Protein AF-A0A7W7WR72-F1 (afdb_monomer_lite)

Foldseek 3Di:
DDDPDPDDAAEFQAPVLVVVLQQPDADPVPRDGDWPWPDWDFDQDVNFTKIKTWGARPPPRHIDIHIHRHDPVRVVCHLARHDLAADPRAFLQRLLVLLVVLVVVVVVVLLDPDPDQLLVVLSSLVVSLRSLSNSLNQAPVPHQFHDPVSQPDPSSVVSCVVCVVCRGNVNSVVSSVVSNVSSVVSVVPSDPDDDDDDDDDDDDDDDDDDDDDDPDDDDDDDDDDDDDDDDDDDDDDDDDDPQAFEFLAPLLVVLLLQLDADPVRHSDWDWDWDWDDDPFWIKIKTWGAGPPPRHIDIHIYTYTPDRPDDPANARHDALAAGPRAFLLNLQVLLVVLQVVLVVCCVPPVVVLVSSLNSLRNSLNSLSNLVSQADVPHQFRDQVSQPRSNSNSSCVPDDRCCRGPVNSVVSSVVSNVVSVVSVVVVVPPDDDDDDDDDDDDDDDDDDDDDDDDDDDDDDDDDDDD

Radius of gyration: 32.94 Å; chains: 1; bounding box: 77×98×117 Å

Organism: NCBI:txid1282883

pLDDT: mean 78.24, std 24.11, range [26.05, 98.5]

Secondary structure (DSSP, 8-state):
-------PPEEESSHHHHHHHHHH---TTT----EEEEEEEEEEETTEEEEEEEEEETTT--EEEEEEEE-TTGGG-TTSS--SSPPSSS-HHHHHHHHHHHHHHHHHHTTS-----HHHHHHHHHHHHHHHHHHHTTS-TT-SS--GGG--SHHHHHHHHH-GGGG-HHHHHHHHHHHHHHHHHHHHTSS----PPPPPPPPP-PPPPPPPPS---PPP-----PPPPP--------------EE-SSHHHHHHHHHHS--TTS------EEEEEE-SSEEEEEEEEE-TTT--EEEEEEEEESS----SSS--S-TT---SSS-HHHHHHHHHHHHHHHHHHHHH-TT-HHHHHHHHHHHHHHHHHHHTTPPTT-SB--GGG--SHHHHHHHHHS-GGGGBHHHHHHHHHHHHHHHHHTTGGGGSS----PPPP----------------------------

Structure (mmCIF, N/CA/C/O backbone):
data_AF-A0A7W7WR72-F1
#
_entry.id   AF-A0A7W7WR72-F1
#
loop_
_atom_site.group_PDB
_atom_site.id
_atom_site.type_symbol
_atom_site.label_atom_id
_atom_site.label_alt_id
_atom_site.label_comp_id
_atom_site.label_asym_id
_atom_site.label_entity_id
_atom_site.label_seq_id
_atom_site.pdbx_PDB_ins_code
_atom_site.Cartn_x
_atom_site.Cartn_y
_atom_site.Cartn_z
_atom_site.occupancy
_atom_site.B_iso_or_equiv
_atom_site.auth_seq_id
_atom_site.auth_comp_id
_atom_site.auth_asym_id
_atom_site.auth_atom_id
_atom_site.pdbx_PDB_model_num
ATOM 1 N N . MET A 1 1 ? -35.082 25.354 10.568 1.00 39.09 1 MET A N 1
ATOM 2 C CA . MET A 1 1 ? -34.355 25.662 11.817 1.00 39.09 1 MET A CA 1
ATOM 3 C C . MET A 1 1 ? -35.009 24.862 12.930 1.00 39.09 1 MET A C 1
ATOM 5 O O . MET A 1 1 ? -35.952 25.343 13.542 1.00 39.09 1 MET A O 1
ATOM 9 N N . SER A 1 2 ? -34.595 23.610 13.111 1.00 35.84 2 SER A N 1
ATOM 10 C CA . SER A 1 2 ? -35.223 22.704 14.073 1.00 35.84 2 SER A CA 1
ATOM 11 C C . SER A 1 2 ? -34.135 22.014 14.885 1.00 35.84 2 SER A C 1
ATOM 13 O O . SER A 1 2 ? -33.385 21.221 14.336 1.00 35.84 2 SER A O 1
ATOM 15 N N . GLY A 1 3 ? -34.085 22.327 16.183 1.00 36.53 3 GLY A N 1
ATOM 16 C CA . GLY A 1 3 ? -33.630 21.391 17.210 1.00 36.53 3 GLY A CA 1
ATOM 17 C C . GLY A 1 3 ? -32.141 21.332 17.554 1.00 36.53 3 GLY A C 1
ATOM 18 O O . GLY A 1 3 ? -31.640 20.233 17.744 1.00 36.53 3 GLY A O 1
ATOM 19 N N . THR A 1 4 ? -31.434 22.452 17.725 1.00 45.44 4 THR A N 1
ATOM 20 C CA . THR A 1 4 ? -30.146 22.445 18.444 1.00 45.44 4 THR A CA 1
ATOM 21 C C . THR A 1 4 ? -30.392 22.427 19.954 1.00 45.44 4 THR A C 1
ATOM 23 O O . THR A 1 4 ? -30.336 23.448 20.639 1.00 45.44 4 THR A O 1
ATOM 26 N N . GLY A 1 5 ? -30.680 21.241 20.499 1.00 45.66 5 GLY A N 1
ATOM 27 C CA . GLY A 1 5 ? -30.310 20.983 21.893 1.00 45.66 5 GLY A CA 1
ATOM 28 C C . GLY A 1 5 ? -28.803 21.238 22.063 1.00 45.66 5 GLY A C 1
ATOM 29 O O . GLY A 1 5 ? -28.073 21.164 21.070 1.00 45.66 5 GLY A O 1
ATOM 30 N N . PRO A 1 6 ? -28.313 21.588 23.265 1.00 55.28 6 PRO A N 1
ATOM 31 C CA . PRO A 1 6 ? -26.885 21.801 23.465 1.00 55.28 6 PRO A CA 1
ATOM 32 C C . PRO A 1 6 ? -26.135 20.522 23.078 1.00 55.28 6 PRO A C 1
ATOM 34 O O . PRO A 1 6 ? -26.260 19.502 23.752 1.00 55.28 6 PRO A O 1
ATOM 37 N N . MET A 1 7 ? -25.394 20.565 21.967 1.00 78.69 7 MET A N 1
ATOM 38 C CA . MET A 1 7 ? -24.478 19.487 21.616 1.00 78.69 7 MET A CA 1
ATOM 39 C C . MET A 1 7 ? -23.324 19.534 22.605 1.00 78.69 7 MET A C 1
ATOM 41 O O . MET A 1 7 ? -22.558 20.500 22.629 1.00 78.69 7 MET A O 1
ATOM 45 N N . THR A 1 8 ? -23.255 18.510 23.451 1.00 90.31 8 THR A N 1
ATOM 46 C CA . THR A 1 8 ? -22.137 18.282 24.360 1.00 90.31 8 THR A CA 1
ATOM 47 C C . THR A 1 8 ? -20.853 18.185 23.536 1.00 90.31 8 THR A C 1
ATOM 49 O O . THR A 1 8 ? -20.803 17.350 22.631 1.00 90.31 8 THR A O 1
ATOM 52 N N . PRO A 1 9 ? -19.830 19.014 23.813 1.00 93.88 9 PRO A N 1
ATOM 53 C CA . PRO A 1 9 ? -18.553 18.907 23.125 1.00 93.88 9 PRO A CA 1
ATOM 54 C C . PRO A 1 9 ? -17.926 17.525 23.326 1.00 93.88 9 PRO A C 1
ATOM 56 O O . PRO A 1 9 ? -17.931 16.984 24.434 1.00 93.88 9 PRO A O 1
ATOM 59 N N . LEU A 1 10 ? -17.382 16.964 22.253 1.00 95.19 10 LEU A N 1
ATOM 60 C CA . LEU A 1 10 ? -16.653 15.705 22.281 1.00 95.19 10 LEU A CA 1
ATOM 61 C C . LEU A 1 10 ? -15.245 15.930 22.862 1.00 95.19 10 LEU A C 1
ATOM 63 O O . LEU A 1 10 ? -14.617 16.942 22.547 1.00 95.19 10 LEU A O 1
ATOM 67 N N . PRO A 1 11 ? -14.728 15.030 23.713 1.00 94.38 11 PRO A N 1
ATOM 68 C CA . PRO A 1 11 ? -13.390 15.181 24.270 1.00 94.38 11 PRO A CA 1
ATOM 69 C C . PRO A 1 11 ? -12.339 14.821 23.214 1.00 94.38 11 PRO A C 1
ATOM 71 O O . PRO A 1 11 ? -12.255 13.660 22.819 1.00 94.38 11 PRO A O 1
ATOM 74 N N . ALA A 1 12 ? -11.527 15.792 22.799 1.00 94.12 12 ALA A N 1
ATOM 75 C CA . ALA A 1 12 ? -10.378 15.568 21.924 1.00 94.12 12 ALA A CA 1
ATOM 76 C C . ALA A 1 12 ? -9.078 15.851 22.683 1.00 94.12 12 ALA A C 1
ATOM 78 O O . ALA A 1 12 ? -8.997 16.781 23.488 1.00 94.12 12 ALA A O 1
ATOM 79 N N . ARG A 1 13 ? -8.052 15.047 22.432 1.00 93.19 13 ARG A N 1
ATOM 80 C CA . ARG A 1 13 ? -6.720 15.182 23.028 1.00 93.19 13 ARG A CA 1
ATOM 81 C C . ARG A 1 13 ? -5.857 16.174 22.267 1.00 93.19 13 ARG A C 1
ATOM 83 O O . ARG A 1 13 ? -4.955 16.726 22.871 1.00 93.19 13 ARG A O 1
ATOM 90 N N . SER A 1 14 ? -6.126 16.416 20.986 1.00 91.88 14 SER A N 1
ATOM 91 C CA . SER A 1 14 ? -5.486 17.472 20.199 1.00 91.88 14 SER A CA 1
ATOM 92 C C . SER A 1 14 ? -6.411 17.978 19.091 1.00 91.88 14 SER A C 1
ATOM 94 O O . SER A 1 14 ? -7.465 17.392 18.815 1.00 91.88 14 SER A O 1
ATOM 96 N N . ARG A 1 15 ? -6.017 19.078 18.438 1.00 90.44 15 ARG A N 1
ATOM 97 C CA . ARG A 1 15 ? -6.732 19.586 17.261 1.00 90.44 15 ARG A CA 1
ATOM 98 C C . ARG A 1 15 ? -6.630 18.624 16.073 1.00 90.44 15 ARG A C 1
ATOM 100 O O . ARG A 1 15 ? -7.624 18.455 15.375 1.00 90.44 15 ARG A O 1
ATOM 107 N N . ASN A 1 16 ? -5.487 17.962 15.885 1.00 91.81 16 ASN A N 1
ATOM 108 C CA . ASN A 1 16 ? -5.292 17.016 14.783 1.00 91.81 16 ASN A CA 1
ATOM 109 C C . ASN A 1 16 ? -6.197 15.791 14.934 1.00 91.81 16 ASN A C 1
ATOM 111 O O . ASN A 1 16 ? -6.784 15.350 13.954 1.00 91.81 16 ASN A O 1
ATOM 115 N N . GLU A 1 17 ? -6.395 15.276 16.153 1.00 94.75 17 GLU A N 1
ATOM 116 C CA . GLU A 1 17 ? -7.372 14.202 16.382 1.00 94.75 17 GLU A CA 1
ATOM 117 C C . GLU A 1 17 ? -8.810 14.667 16.126 1.00 94.75 17 GLU A C 1
ATOM 119 O O . GLU A 1 17 ? -9.590 13.934 15.520 1.00 94.75 17 GLU A O 1
ATOM 124 N N . ALA A 1 18 ? -9.169 15.886 16.545 1.00 94.25 18 ALA A N 1
ATOM 125 C CA . ALA A 1 18 ? -10.486 16.443 16.247 1.00 94.25 18 ALA A CA 1
ATOM 126 C C . ALA A 1 18 ? -10.718 16.572 14.732 1.00 94.25 18 ALA A C 1
ATOM 128 O O . ALA A 1 18 ? -11.795 16.226 14.248 1.00 94.25 18 ALA A O 1
ATOM 129 N N . GLN A 1 19 ? -9.710 17.037 13.990 1.00 92.12 19 GLN A N 1
ATOM 130 C CA . GLN A 1 19 ? -9.758 17.169 12.536 1.00 92.12 19 GLN A CA 1
ATOM 131 C C . GLN A 1 19 ? -9.851 15.805 11.845 1.00 92.12 19 GLN A C 1
ATOM 133 O O . GLN A 1 19 ? -10.759 15.598 11.044 1.00 92.12 19 GLN A O 1
ATOM 138 N N . LEU A 1 20 ? -9.007 14.845 12.226 1.00 93.75 20 LEU A N 1
ATOM 139 C CA . LEU A 1 20 ? -9.066 13.486 11.693 1.00 93.75 20 LEU A CA 1
ATOM 140 C C . LEU A 1 20 ? -10.436 12.843 11.942 1.00 93.75 20 LEU A C 1
ATOM 142 O O . LEU A 1 20 ? -11.025 12.252 11.042 1.00 93.75 20 LEU A O 1
ATOM 146 N N . HIS A 1 21 ? -10.997 13.003 13.142 1.00 95.19 21 HIS A N 1
ATOM 147 C CA . HIS A 1 21 ? -12.334 12.496 13.435 1.00 95.19 21 HIS A CA 1
ATOM 148 C C . HIS A 1 21 ? -13.402 13.116 12.511 1.00 95.19 21 HIS A C 1
ATOM 150 O O . HIS A 1 21 ? -14.297 12.407 12.060 1.00 95.19 21 HIS A O 1
ATOM 156 N N . LEU A 1 22 ? -13.304 14.405 12.150 1.00 93.56 22 LEU A N 1
ATOM 157 C CA . LEU A 1 22 ? -14.210 15.011 11.158 1.00 93.56 22 LEU A CA 1
ATOM 158 C C . LEU A 1 22 ? -14.098 14.357 9.778 1.00 93.56 22 LEU A C 1
ATOM 160 O O . LEU A 1 22 ? -15.123 14.161 9.122 1.00 93.56 22 LEU A O 1
ATOM 164 N N . GLU A 1 23 ? -12.881 14.027 9.352 1.00 91.62 23 GLU A N 1
ATOM 165 C CA . GLU A 1 23 ? -12.612 13.380 8.064 1.00 91.62 23 GLU A CA 1
ATOM 166 C C . GLU A 1 23 ? -13.166 11.949 8.016 1.00 91.62 23 GLU A C 1
ATOM 168 O O . GLU A 1 23 ? -13.715 11.529 6.996 1.00 91.62 23 GLU A O 1
ATOM 173 N N . LEU A 1 24 ? -13.099 11.224 9.137 1.00 92.44 24 LEU A N 1
ATOM 174 C CA . LEU A 1 24 ? -13.558 9.836 9.246 1.00 92.44 24 LEU A CA 1
ATOM 175 C C . LEU A 1 24 ? -15.083 9.682 9.352 1.00 92.44 24 LEU A C 1
ATOM 177 O O . LEU A 1 24 ? -15.620 8.617 9.019 1.00 92.44 24 LEU A O 1
ATOM 181 N N . LEU A 1 25 ? -15.788 10.717 9.820 1.00 92.06 25 LEU A N 1
ATOM 182 C CA . LEU A 1 25 ? -17.217 10.655 10.115 1.00 92.06 25 LEU A CA 1
ATOM 183 C C . LEU A 1 25 ? -18.096 10.649 8.855 1.00 92.06 25 LEU A C 1
ATOM 185 O O . LEU A 1 25 ? -18.389 11.695 8.257 1.00 92.06 25 LEU A O 1
ATOM 189 N N . ALA A 1 26 ? -18.673 9.482 8.572 1.00 91.81 26 ALA A N 1
ATOM 190 C CA . ALA A 1 26 ? -19.743 9.306 7.598 1.00 91.81 26 ALA A CA 1
ATOM 191 C C . ALA A 1 26 ? -20.942 10.230 7.879 1.00 91.81 26 ALA A C 1
ATOM 193 O O . ALA A 1 26 ? -21.347 10.472 9.023 1.00 91.81 26 ALA A O 1
ATOM 194 N N . CYS A 1 27 ? -21.537 10.759 6.816 1.00 94.00 27 CYS A N 1
ATOM 195 C CA . CYS A 1 27 ? -22.755 11.539 6.907 1.00 94.00 27 CYS A CA 1
ATOM 196 C C . CYS A 1 27 ? -23.928 10.636 7.318 1.00 94.00 27 CYS A C 1
ATOM 198 O O . CYS A 1 27 ? -24.249 9.695 6.596 1.00 94.00 27 CYS A O 1
ATOM 200 N N . PRO A 1 28 ? -24.674 10.947 8.392 1.00 92.56 28 PRO A N 1
ATOM 201 C CA . PRO A 1 28 ? -25.798 10.111 8.825 1.00 92.56 28 PRO A CA 1
ATOM 202 C C . PRO A 1 28 ? -26.974 10.107 7.834 1.00 92.56 28 PRO A C 1
ATOM 204 O O . PRO A 1 28 ? -27.906 9.325 7.988 1.00 92.56 28 PRO A O 1
ATOM 207 N N . THR A 1 29 ? -26.970 11.012 6.849 1.00 94.75 29 THR A N 1
ATOM 208 C CA . THR A 1 29 ? -28.021 11.100 5.824 1.00 94.75 29 THR A CA 1
ATOM 209 C C . THR A 1 29 ? -27.689 10.286 4.576 1.00 94.75 29 THR A C 1
ATOM 211 O O . THR A 1 29 ? -28.578 9.631 4.043 1.00 94.75 29 THR A O 1
ATOM 214 N N . CYS A 1 30 ? -26.443 10.329 4.094 1.00 95.25 30 CYS A N 1
ATOM 215 C CA . CYS A 1 30 ? -26.063 9.699 2.823 1.00 95.25 30 CYS A CA 1
ATOM 216 C C . CYS A 1 30 ? -24.894 8.711 2.915 1.00 95.25 30 CYS A C 1
ATOM 218 O O . CYS A 1 30 ? -24.519 8.153 1.895 1.00 95.25 30 CYS A O 1
ATOM 220 N N . GLY A 1 31 ? -24.304 8.503 4.092 1.00 93.19 31 GLY A N 1
ATOM 221 C CA . GLY A 1 31 ? -23.158 7.612 4.298 1.00 93.19 31 GLY A CA 1
ATOM 222 C C . GLY A 1 31 ? -21.808 8.188 3.861 1.00 93.19 31 GLY A C 1
ATOM 223 O O . GLY A 1 31 ? -20.786 7.747 4.370 1.00 93.19 31 GLY A O 1
ATOM 224 N N . GLU A 1 32 ? -21.790 9.203 2.993 1.00 90.00 32 GLU A N 1
ATOM 225 C CA . GLU A 1 32 ? -20.535 9.772 2.483 1.00 90.00 32 GLU A CA 1
ATOM 226 C C . GLU A 1 32 ? -19.661 10.381 3.579 1.00 90.00 32 GLU A C 1
ATOM 228 O O . GLU A 1 32 ? -20.143 11.133 4.436 1.00 90.00 32 GLU A O 1
ATOM 233 N N . ALA A 1 33 ? -18.368 10.073 3.521 1.00 85.31 33 ALA A N 1
ATOM 234 C CA . ALA A 1 33 ? -17.354 10.719 4.339 1.00 85.31 33 ALA A CA 1
ATOM 235 C C . ALA A 1 33 ? -17.050 12.128 3.803 1.00 85.31 33 ALA A C 1
ATOM 237 O O . ALA A 1 33 ? -17.275 12.436 2.633 1.00 85.31 33 ALA A O 1
ATOM 238 N N . GLY A 1 34 ? -16.541 12.996 4.675 1.00 81.50 34 GLY A N 1
ATOM 239 C CA . GLY A 1 34 ? -16.142 14.350 4.305 1.00 81.50 34 GLY A CA 1
ATOM 240 C C . GLY A 1 34 ? -17.131 15.450 4.700 1.00 81.50 34 GLY A C 1
ATOM 241 O O . GLY A 1 34 ? -18.362 15.296 4.739 1.00 81.50 34 GLY A O 1
ATOM 242 N N . LEU A 1 35 ? -16.539 16.597 5.014 1.00 87.62 35 LEU A N 1
ATOM 243 C CA . LEU A 1 35 ? -17.198 17.833 5.401 1.00 87.62 35 LEU A CA 1
ATOM 244 C C . LEU A 1 35 ? -16.521 18.975 4.641 1.00 87.62 35 LEU A C 1
ATOM 246 O O . LEU A 1 35 ? -15.352 19.265 4.881 1.00 87.62 35 LEU A O 1
ATOM 250 N N . GLU A 1 36 ? -17.253 19.635 3.751 1.00 91.69 36 GLU A N 1
ATOM 251 C CA . GLU A 1 36 ? -16.823 20.917 3.197 1.00 91.69 36 GLU A CA 1
ATOM 252 C C . GLU A 1 36 ? -16.949 21.957 4.309 1.00 91.69 36 GLU A C 1
ATOM 254 O O . GLU A 1 36 ? -18.053 22.343 4.701 1.00 91.69 36 GLU A O 1
ATOM 259 N N . LEU A 1 37 ? -15.813 22.320 4.904 1.00 91.25 37 LEU A N 1
ATOM 260 C CA . LEU A 1 37 ? -15.773 23.185 6.073 1.00 91.25 37 LEU A CA 1
ATOM 261 C C . LEU A 1 37 ? -16.072 24.636 5.673 1.00 91.25 37 LEU A C 1
ATOM 263 O O . LEU A 1 37 ? -15.278 25.279 4.992 1.00 91.25 37 LEU A O 1
ATOM 267 N N . ASP A 1 38 ? -17.195 25.162 6.157 1.00 89.56 38 ASP A N 1
ATOM 268 C CA . ASP A 1 38 ? -17.604 26.550 5.927 1.00 89.56 38 ASP A CA 1
ATOM 269 C C . ASP A 1 38 ? -17.052 27.482 7.017 1.00 89.56 38 ASP A C 1
ATOM 271 O O . ASP A 1 38 ? -16.750 28.651 6.769 1.00 89.56 38 ASP A O 1
ATOM 275 N N . GLN A 1 39 ? -16.985 26.991 8.261 1.00 89.69 39 GLN A N 1
ATOM 276 C CA . GLN A 1 39 ? -16.646 27.784 9.441 1.00 89.69 39 GLN A CA 1
ATOM 277 C C . GLN A 1 39 ? -15.839 26.970 10.454 1.00 89.69 39 GLN A C 1
ATOM 279 O O . GLN A 1 39 ? -16.215 25.859 10.828 1.00 89.69 39 GLN A O 1
ATOM 284 N N . HIS A 1 40 ? -14.782 27.590 10.978 1.00 90.88 40 HIS A N 1
ATOM 285 C CA . HIS A 1 40 ? -14.062 27.153 12.172 1.00 90.88 40 HIS A CA 1
ATOM 286 C C . HIS A 1 40 ? -14.017 28.311 13.169 1.00 90.88 40 HIS A C 1
ATOM 288 O O . HIS A 1 40 ? -13.707 29.447 12.801 1.00 90.88 40 HIS A O 1
ATOM 294 N N . ALA A 1 41 ? -14.382 28.046 14.421 1.00 87.06 41 ALA A N 1
ATOM 295 C CA . ALA A 1 41 ? -14.392 29.047 15.479 1.00 87.06 41 ALA A CA 1
ATOM 296 C C . ALA A 1 41 ? -13.978 28.441 16.820 1.00 87.06 41 ALA A C 1
ATOM 298 O O . ALA A 1 41 ? -14.438 27.366 17.195 1.00 87.06 41 ALA A O 1
ATOM 299 N N . LEU A 1 42 ? -13.180 29.188 17.582 1.00 87.69 42 LEU A N 1
ATOM 300 C CA . LEU A 1 42 ? -12.882 28.881 18.976 1.00 87.69 42 LEU A CA 1
ATOM 301 C C . LEU A 1 42 ? -13.877 29.620 19.877 1.00 87.69 42 LEU A C 1
ATOM 303 O O . LEU A 1 42 ? -13.913 30.853 19.893 1.00 87.69 42 LEU A O 1
ATOM 307 N N . LEU A 1 43 ? -14.692 28.876 20.622 1.00 86.94 43 LEU A N 1
ATOM 308 C CA . LEU A 1 43 ? -15.685 29.427 21.545 1.00 86.94 43 LEU A CA 1
ATOM 309 C C . LEU A 1 43 ? -15.259 29.217 22.996 1.00 86.94 43 LEU A C 1
ATOM 311 O O . LEU A 1 43 ? -14.631 28.223 23.327 1.00 86.94 43 LEU A O 1
ATOM 315 N N . LEU A 1 44 ? -15.658 30.128 23.883 1.00 83.88 44 LEU A N 1
ATOM 316 C CA . LEU A 1 44 ? -15.571 29.922 25.329 1.00 83.88 44 LEU A CA 1
ATOM 317 C C . LEU A 1 44 ? -16.958 29.551 25.853 1.00 83.88 44 LEU A C 1
ATOM 319 O O . LEU A 1 44 ? -17.845 30.404 25.908 1.00 83.88 44 LEU A O 1
ATOM 323 N N . ILE A 1 45 ? -17.146 28.290 26.239 1.00 85.31 45 ILE A N 1
ATOM 324 C CA . ILE A 1 45 ? -18.381 27.797 26.863 1.00 85.31 45 ILE A CA 1
ATOM 325 C C . ILE A 1 45 ? -18.053 27.471 28.316 1.00 85.31 45 ILE A C 1
ATOM 327 O O . ILE A 1 45 ? -17.173 26.661 28.583 1.00 85.31 45 ILE A O 1
ATOM 331 N N . ASP A 1 46 ? -18.698 28.167 29.255 1.00 86.38 46 ASP A N 1
ATOM 332 C CA . ASP A 1 46 ? -18.431 28.046 30.698 1.00 86.38 46 ASP A CA 1
ATOM 333 C C . ASP A 1 46 ? -16.941 28.205 31.072 1.00 86.38 46 ASP A C 1
ATOM 335 O O . ASP A 1 46 ? -16.435 27.606 32.019 1.00 86.38 46 ASP A O 1
ATOM 339 N N . GLY A 1 47 ? -16.224 29.044 30.314 1.00 84.19 47 GLY A N 1
ATOM 340 C CA . GLY A 1 47 ? -14.795 29.304 30.503 1.00 84.19 47 GLY A CA 1
ATOM 341 C C . GLY A 1 47 ? -13.862 28.238 29.920 1.00 84.19 47 GLY A C 1
ATOM 342 O O . GLY A 1 47 ? -12.651 28.374 30.074 1.00 84.19 47 GLY A O 1
ATOM 343 N N . GLN A 1 48 ? -14.390 27.216 29.240 1.00 84.62 48 GLN A N 1
ATOM 344 C CA . GLN A 1 48 ? -13.596 26.212 28.533 1.00 84.62 48 GLN A CA 1
ATOM 345 C C . GLN A 1 48 ? -13.507 26.540 27.033 1.00 84.62 48 GLN A C 1
ATOM 347 O O . GLN A 1 48 ? -14.537 26.870 26.434 1.00 84.62 48 GLN A O 1
ATOM 352 N N . PRO A 1 49 ? -12.310 26.465 26.420 1.00 83.69 49 PRO A N 1
ATOM 353 C CA . PRO A 1 49 ? -12.153 26.611 24.979 1.00 83.69 49 PRO A CA 1
ATOM 354 C C . PRO A 1 49 ? -12.746 25.395 24.256 1.00 83.69 49 PRO A C 1
ATOM 356 O O . PRO A 1 49 ? -12.413 24.253 24.564 1.00 83.69 49 PRO A O 1
ATOM 359 N N . ILE A 1 50 ? -13.635 25.653 23.300 1.00 92.50 50 ILE A N 1
ATOM 360 C CA . ILE A 1 50 ? -14.312 24.657 22.474 1.00 92.50 50 ILE A CA 1
ATOM 361 C C . ILE A 1 50 ? -14.041 24.976 21.006 1.00 92.50 50 ILE A C 1
ATOM 363 O O . ILE A 1 50 ? -14.470 26.020 20.507 1.00 92.50 50 ILE A O 1
ATOM 367 N N . ASP A 1 51 ? -13.368 24.065 20.309 1.00 92.69 51 ASP A N 1
ATOM 368 C CA . ASP A 1 51 ? -13.173 24.141 18.862 1.00 92.69 51 ASP A CA 1
ATOM 369 C C . ASP A 1 51 ? -14.472 23.717 18.162 1.00 92.69 51 ASP A C 1
ATOM 371 O O . ASP A 1 51 ? -14.968 22.602 18.346 1.00 92.69 51 ASP A O 1
ATOM 375 N N . CYS A 1 52 ? -15.057 24.631 17.391 1.00 93.88 52 CYS A N 1
ATOM 376 C CA . CYS A 1 52 ? -16.315 24.435 16.681 1.00 93.88 52 CYS A CA 1
ATOM 377 C C . CYS A 1 52 ? -16.070 24.410 15.176 1.00 93.88 52 CYS A C 1
ATOM 379 O O . CYS A 1 52 ? -15.513 25.355 14.619 1.00 93.88 52 CYS A O 1
ATOM 381 N N . TYR A 1 53 ? -16.548 23.356 14.528 1.00 94.38 53 TYR A N 1
ATOM 382 C CA . TYR A 1 53 ? -16.467 23.159 13.087 1.00 94.38 53 TYR A CA 1
ATOM 383 C C . TYR A 1 53 ? -17.879 23.076 12.533 1.00 94.38 53 TYR A C 1
ATOM 385 O O . TYR A 1 53 ? -18.696 22.307 13.040 1.00 94.38 53 TYR A O 1
ATOM 393 N N . ALA A 1 54 ? -18.178 23.854 11.503 1.00 94.12 54 ALA A N 1
ATOM 394 C CA . ALA A 1 54 ? -19.446 23.783 10.799 1.00 94.12 54 ALA A CA 1
ATOM 395 C C . ALA A 1 54 ? -19.206 23.778 9.294 1.00 94.12 54 ALA A C 1
ATOM 397 O O . ALA A 1 54 ? -18.341 24.486 8.782 1.00 94.12 54 ALA A O 1
ATOM 398 N N . GLY A 1 55 ? -19.981 22.970 8.589 1.00 94.31 55 GLY A N 1
ATOM 399 C CA . GLY A 1 55 ? -19.836 22.799 7.154 1.00 94.31 55 GLY A CA 1
ATOM 400 C C . GLY A 1 55 ? -20.979 21.998 6.564 1.00 94.31 55 GLY A C 1
ATOM 401 O O . GLY A 1 55 ? -21.977 21.723 7.238 1.00 94.31 55 GLY A O 1
ATOM 402 N N . GLN A 1 56 ? -20.821 21.593 5.314 1.00 96.44 56 GLN A N 1
ATOM 403 C CA . GLN A 1 56 ? -21.808 20.813 4.577 1.00 96.44 56 GLN A CA 1
ATOM 404 C C . GLN A 1 56 ? -21.231 19.450 4.205 1.00 96.44 56 GLN A C 1
ATOM 406 O O . GLN A 1 56 ? -20.045 19.307 3.927 1.00 96.44 56 GLN A O 1
ATOM 411 N N . CYS A 1 57 ? -22.059 18.408 4.226 1.00 95.31 57 CYS A N 1
ATOM 412 C CA . CYS A 1 57 ? -21.650 17.119 3.676 1.00 95.31 57 CYS A CA 1
ATOM 413 C C . CYS A 1 57 ? -21.357 17.267 2.175 1.00 95.31 57 CYS A C 1
ATOM 415 O O . CYS A 1 57 ? -22.249 17.685 1.439 1.00 95.31 57 CYS A O 1
ATOM 417 N N . ALA A 1 58 ? -20.171 16.847 1.726 1.00 90.31 58 ALA A N 1
ATOM 418 C CA . ALA A 1 58 ? -19.767 16.929 0.317 1.00 90.31 58 ALA A CA 1
ATOM 419 C C . ALA A 1 58 ? -20.712 16.161 -0.635 1.00 90.31 58 ALA A C 1
ATOM 421 O O . ALA A 1 58 ? -20.889 16.540 -1.788 1.00 90.31 58 ALA A O 1
ATOM 422 N N . GLY A 1 59 ? -21.366 15.097 -0.149 1.00 93.75 59 GLY A N 1
ATOM 423 C CA . GLY A 1 59 ? -22.302 14.301 -0.948 1.00 93.75 59 GLY A CA 1
ATOM 424 C C . GLY A 1 59 ? -23.703 14.911 -1.078 1.00 93.75 59 GLY A C 1
ATOM 425 O O . GLY A 1 59 ? -24.238 15.026 -2.177 1.00 93.75 59 GLY A O 1
ATOM 426 N N . CYS A 1 60 ? -24.338 15.279 0.042 1.00 96.69 60 CYS A N 1
ATOM 427 C CA . CYS A 1 60 ? -25.755 15.686 0.058 1.00 96.69 60 CYS A CA 1
ATOM 428 C C . CYS A 1 60 ? -26.015 17.144 0.469 1.00 96.69 60 CYS A C 1
ATOM 430 O O . CYS A 1 60 ? -27.172 17.563 0.516 1.00 96.69 60 CYS A O 1
ATOM 432 N N . GLY A 1 61 ? -24.975 17.911 0.804 1.00 96.19 61 GLY A N 1
ATOM 433 C CA . GLY A 1 61 ? -25.073 19.319 1.201 1.00 96.19 61 GLY A CA 1
ATOM 434 C C . GLY A 1 61 ? -25.716 19.564 2.570 1.00 96.19 61 GLY A C 1
ATOM 435 O O . GLY A 1 61 ? -25.954 20.712 2.944 1.00 96.19 61 GLY A O 1
ATOM 436 N N . VAL A 1 62 ? -26.040 18.516 3.341 1.00 96.31 62 VAL A N 1
ATOM 437 C CA . VAL A 1 62 ? -26.640 18.705 4.669 1.00 96.31 62 VAL A CA 1
ATOM 438 C C . VAL A 1 62 ? -25.637 19.379 5.604 1.00 96.31 62 VAL A C 1
ATOM 440 O O . VAL A 1 62 ? -24.495 18.936 5.724 1.00 96.31 62 VAL A O 1
ATOM 443 N N . GLY A 1 63 ? -26.074 20.449 6.271 1.00 94.88 63 GLY A N 1
ATOM 444 C CA . GLY A 1 63 ? -25.261 21.151 7.258 1.00 94.88 63 GLY A CA 1
ATOM 445 C C . GLY A 1 63 ? -24.967 20.268 8.471 1.00 94.88 63 GLY A C 1
ATOM 446 O O . GLY A 1 63 ? -25.877 19.643 9.022 1.00 94.88 63 GLY A O 1
ATOM 447 N N . ARG A 1 64 ? -23.703 20.228 8.893 1.00 93.94 64 ARG A N 1
ATOM 448 C CA . ARG A 1 64 ? -23.211 19.496 10.066 1.00 93.94 64 ARG A CA 1
ATOM 449 C C . ARG A 1 64 ? -22.405 20.456 10.936 1.00 93.94 64 ARG A C 1
ATOM 451 O O . ARG A 1 64 ? -21.687 21.310 10.423 1.00 93.94 64 ARG A O 1
ATOM 458 N N . GLU A 1 65 ? -22.529 20.307 12.248 1.00 94.81 65 GLU A N 1
ATOM 459 C CA . GLU A 1 65 ? -21.767 21.073 13.233 1.00 94.81 65 GLU A CA 1
ATOM 460 C C . GLU A 1 65 ? -21.152 20.099 14.240 1.00 94.81 65 GLU A C 1
ATOM 462 O O . GLU A 1 65 ? -21.799 19.139 14.662 1.00 94.81 65 GLU A O 1
ATOM 467 N N . PHE A 1 66 ? -19.910 20.357 14.629 1.00 94.88 66 PHE A N 1
ATOM 468 C CA . PHE A 1 66 ? -19.143 19.565 15.577 1.00 94.88 66 PHE A CA 1
ATOM 469 C C . PHE A 1 66 ? -18.462 20.481 16.577 1.00 94.88 66 PHE A C 1
ATOM 471 O O . PHE A 1 66 ? -18.039 21.587 16.242 1.00 94.88 66 PHE A O 1
ATOM 478 N N . ARG A 1 67 ? -18.359 20.014 17.819 1.00 96.12 67 ARG A N 1
ATOM 479 C CA . ARG A 1 67 ? -17.760 20.763 18.921 1.00 96.12 67 ARG A CA 1
ATOM 480 C C . ARG A 1 67 ? -16.815 19.852 19.671 1.00 96.12 67 ARG A C 1
ATOM 482 O O . ARG A 1 67 ? -17.232 18.772 20.085 1.00 96.12 67 ARG A O 1
ATOM 489 N N . TYR A 1 68 ? -15.591 20.309 19.884 1.00 95.38 68 TYR A N 1
ATOM 490 C CA . TYR A 1 68 ? -14.561 19.556 20.582 1.00 95.38 68 TYR A CA 1
ATOM 491 C C . TYR A 1 68 ? -14.036 20.346 21.771 1.00 95.38 68 TYR A C 1
ATOM 493 O O . TYR A 1 68 ? -13.672 21.513 21.642 1.00 95.38 68 TYR A O 1
ATOM 501 N N . ALA A 1 69 ? -13.992 19.703 22.932 1.00 94.06 69 ALA A N 1
ATOM 502 C CA . ALA A 1 69 ? -13.237 20.192 24.073 1.00 94.06 69 ALA A CA 1
ATOM 503 C C . ALA A 1 69 ? -11.808 19.655 23.944 1.00 94.06 69 ALA A C 1
ATOM 505 O O . ALA A 1 69 ? -11.586 18.464 24.179 1.00 94.06 69 ALA A O 1
ATOM 506 N N . ILE A 1 70 ? -10.873 20.517 23.532 1.00 88.44 70 ILE A N 1
ATOM 507 C CA . ILE A 1 70 ? -9.459 20.153 23.390 1.00 88.44 70 ILE A CA 1
ATOM 508 C C . ILE A 1 70 ? -8.817 20.110 24.779 1.00 88.44 70 ILE A C 1
ATOM 510 O O . ILE A 1 70 ? -8.982 21.032 25.583 1.00 88.44 70 ILE A O 1
ATOM 514 N N . ALA A 1 71 ? -8.108 19.026 25.083 1.00 82.19 71 ALA A N 1
ATOM 515 C CA . ALA A 1 71 ? -7.373 18.902 26.332 1.00 82.19 71 ALA A CA 1
ATOM 516 C C . ALA A 1 71 ? -6.226 19.944 26.402 1.00 82.19 71 ALA A C 1
ATOM 518 O O . ALA A 1 71 ? -5.603 20.226 25.379 1.00 82.19 71 ALA A O 1
ATOM 519 N N . PRO A 1 72 ? -5.918 20.531 27.579 1.00 76.62 72 PRO A N 1
ATOM 520 C CA . PRO A 1 72 ? -4.914 21.600 27.690 1.00 76.62 72 PRO A CA 1
ATOM 521 C C . PRO A 1 72 ? -3.499 21.206 27.236 1.00 76.62 72 PRO A C 1
ATOM 523 O O . PRO A 1 72 ? -2.733 22.045 26.777 1.00 76.62 72 PRO A O 1
ATOM 526 N N . ASP A 1 73 ? -3.138 19.934 27.387 1.00 70.12 73 ASP A N 1
ATOM 527 C CA . ASP A 1 73 ? -1.888 19.341 26.906 1.00 70.12 73 ASP A CA 1
ATOM 528 C C . ASP A 1 73 ? -1.856 19.187 25.378 1.00 70.12 73 ASP A C 1
ATOM 530 O O . ASP A 1 73 ? -0.789 19.297 24.774 1.00 70.12 73 ASP A O 1
ATOM 534 N N . GLY A 1 74 ? -3.020 19.037 24.747 1.00 62.88 74 GLY A N 1
ATOM 535 C CA . GLY A 1 74 ? -3.188 19.026 23.296 1.00 62.88 74 GLY A CA 1
ATOM 536 C C . GLY A 1 74 ? -2.774 20.313 22.595 1.00 62.88 74 GLY A C 1
ATOM 537 O O . GLY A 1 74 ? -2.333 20.273 21.450 1.00 62.88 74 GLY A O 1
ATOM 538 N N . GLU A 1 75 ? -2.870 21.458 23.274 1.00 64.19 75 GLU A N 1
ATOM 539 C CA . GLU A 1 75 ? -2.395 22.739 22.732 1.00 64.19 75 GLU A CA 1
ATOM 540 C C . GLU A 1 75 ? -0.859 22.813 22.669 1.00 64.19 75 GLU A C 1
ATOM 542 O O . GLU A 1 75 ? -0.311 23.595 21.893 1.00 64.19 75 GLU A O 1
ATOM 547 N N . ALA A 1 76 ? -0.153 22.005 23.467 1.00 60.69 76 ALA A N 1
ATOM 548 C CA . ALA A 1 76 ? 1.304 22.039 23.570 1.00 60.69 76 ALA A CA 1
ATOM 549 C C . ALA A 1 76 ? 2.025 21.158 22.532 1.00 60.69 76 ALA A C 1
ATOM 551 O O . ALA A 1 76 ? 3.238 21.292 22.377 1.00 60.69 76 ALA A O 1
ATOM 552 N N . GLN A 1 77 ? 1.308 20.271 21.832 1.00 66.31 77 GLN A N 1
ATOM 553 C CA . GLN A 1 77 ? 1.868 19.349 20.835 1.00 66.31 77 GLN A CA 1
ATOM 554 C C . GLN A 1 77 ? 1.089 19.441 19.512 1.00 66.31 77 GLN A C 1
ATOM 556 O O . GLN A 1 77 ? 0.304 18.547 19.198 1.00 66.31 77 GLN A O 1
ATOM 561 N N . PRO A 1 78 ? 1.277 20.522 18.732 1.00 65.69 78 PRO A N 1
ATOM 562 C CA . PRO A 1 78 ? 0.462 20.798 17.548 1.00 65.69 78 PRO A CA 1
ATOM 563 C C . PRO A 1 78 ? 0.610 19.760 16.429 1.00 65.69 78 PRO A C 1
ATOM 565 O O . PRO A 1 78 ? -0.257 19.684 15.569 1.00 65.69 78 PRO A O 1
ATOM 568 N N . GLU A 1 79 ? 1.679 18.965 16.436 1.00 74.25 79 GLU A N 1
ATOM 569 C CA . GLU A 1 79 ? 1.946 17.939 15.420 1.00 74.25 79 GLU A CA 1
ATOM 570 C C . GLU A 1 79 ? 1.422 16.551 15.829 1.00 74.25 79 GLU A C 1
ATOM 572 O O . GLU A 1 79 ? 1.240 15.684 14.981 1.00 74.25 79 GLU A O 1
ATOM 577 N N . ALA A 1 80 ? 1.097 16.332 17.109 1.00 82.38 80 ALA A N 1
ATOM 578 C CA . ALA A 1 80 ? 0.641 15.035 17.603 1.00 82.38 80 ALA A CA 1
ATOM 579 C C . ALA A 1 80 ? -0.891 14.894 17.562 1.00 82.38 80 ALA A C 1
ATOM 581 O O . ALA A 1 80 ? -1.648 15.833 17.828 1.00 82.38 80 ALA A O 1
ATOM 582 N N . PHE A 1 81 ? -1.378 13.676 17.315 1.00 89.25 81 PHE A N 1
ATOM 583 C CA . PHE A 1 81 ? -2.800 13.347 17.455 1.00 89.25 81 PHE A CA 1
ATOM 584 C C . PHE A 1 81 ? -3.269 13.335 18.924 1.00 89.25 81 PHE A C 1
ATOM 586 O O . PHE A 1 81 ? -4.439 13.571 19.210 1.00 89.25 81 PHE A O 1
ATOM 593 N N . GLY A 1 82 ? -2.378 13.127 19.893 1.00 86.50 82 GLY A N 1
ATOM 594 C CA . GLY A 1 82 ? -2.732 13.221 21.307 1.00 86.50 82 GLY A CA 1
ATOM 595 C C . GLY A 1 82 ? -1.611 12.796 22.248 1.00 86.50 82 GLY A C 1
ATOM 596 O O . GLY A 1 82 ? -0.527 12.407 21.819 1.00 86.50 82 GLY A O 1
ATOM 597 N N . GLY A 1 83 ? -1.891 12.857 23.553 1.00 86.44 83 GLY A N 1
ATOM 598 C CA . GLY A 1 83 ? -0.965 12.438 24.611 1.00 86.44 83 GLY A CA 1
ATOM 599 C C . GLY A 1 83 ? -0.889 10.917 24.817 1.00 86.44 83 GLY A C 1
ATOM 600 O O . GLY A 1 83 ? -1.274 10.128 23.955 1.00 86.44 83 GLY A O 1
ATOM 601 N N . ASP A 1 84 ? -0.425 10.494 25.995 1.00 89.94 84 ASP A N 1
ATOM 602 C CA . ASP A 1 84 ? -0.113 9.084 26.305 1.00 89.94 84 ASP A CA 1
ATOM 603 C C . ASP A 1 84 ? -1.338 8.167 26.461 1.00 89.94 84 ASP A C 1
ATOM 605 O O . ASP A 1 84 ? -1.224 6.943 26.426 1.00 89.94 84 ASP A O 1
ATOM 609 N N . THR A 1 85 ? -2.526 8.732 26.675 1.00 93.12 85 THR A N 1
ATOM 610 C CA . THR A 1 85 ? -3.763 7.954 26.845 1.00 93.12 85 THR A CA 1
ATOM 611 C C . THR A 1 85 ? -4.405 7.655 25.496 1.00 93.12 85 THR A C 1
ATOM 613 O O . THR A 1 85 ? -4.397 8.568 24.679 1.00 93.12 85 THR A O 1
ATOM 616 N N . PRO A 1 86 ? -5.051 6.496 25.275 1.00 96.56 86 PRO A N 1
ATOM 617 C CA . PRO A 1 86 ? -5.711 6.172 24.006 1.00 96.56 86 PRO A CA 1
ATOM 618 C C . PRO A 1 86 ? -6.829 7.156 23.630 1.00 96.56 86 PRO A C 1
ATOM 620 O O . PRO A 1 86 ? -7.419 7.820 24.492 1.00 96.56 86 PRO A O 1
ATOM 623 N N . SER A 1 87 ? -7.132 7.215 22.332 1.00 96.56 87 SER A N 1
ATOM 624 C CA . SER A 1 87 ? -8.207 8.045 21.781 1.00 96.56 87 SER A CA 1
ATOM 625 C C . SER A 1 87 ? -9.585 7.662 22.327 1.00 96.56 87 SER A C 1
ATOM 627 O O . SER A 1 87 ? -9.857 6.511 22.666 1.00 96.56 87 SER A O 1
ATOM 629 N N . ARG A 1 88 ? -10.475 8.658 22.397 1.00 96.62 88 ARG A N 1
ATOM 630 C CA . ARG A 1 88 ? -11.913 8.478 22.668 1.00 96.62 88 ARG A CA 1
ATOM 631 C C . ARG A 1 88 ? -12.794 8.805 21.463 1.00 96.62 88 ARG A C 1
ATOM 633 O O . ARG A 1 88 ? -14.012 8.691 21.574 1.00 96.62 88 ARG A O 1
ATOM 640 N N . LEU A 1 89 ? -12.192 9.264 20.368 1.00 96.56 89 LEU A N 1
ATOM 641 C CA . LEU A 1 89 ? -12.889 9.680 19.151 1.00 96.56 89 LEU A CA 1
ATOM 642 C C . LEU A 1 89 ? -12.689 8.667 18.031 1.00 96.56 89 LEU A C 1
ATOM 644 O O . LEU A 1 89 ? -13.651 8.318 17.360 1.00 96.56 89 LEU A O 1
ATOM 648 N N . VAL A 1 90 ? -11.462 8.173 17.889 1.00 97.62 90 VAL A N 1
ATOM 649 C CA . VAL A 1 90 ? -11.039 7.242 16.844 1.00 97.62 90 VAL A CA 1
ATOM 650 C C . VAL A 1 90 ? -10.623 5.940 17.518 1.00 97.62 90 VAL A C 1
ATOM 652 O O . VAL A 1 90 ? -9.863 5.960 18.487 1.00 97.62 90 VAL A O 1
ATOM 655 N N . ASP A 1 91 ? -11.159 4.816 17.064 1.00 98.50 91 ASP A N 1
ATOM 656 C CA . ASP A 1 91 ? -10.891 3.519 17.688 1.00 98.50 91 ASP A CA 1
ATOM 657 C C . ASP A 1 91 ? -9.614 2.850 17.149 1.00 98.50 91 ASP A C 1
ATOM 659 O O . ASP A 1 91 ? -8.981 3.356 16.222 1.00 98.50 91 ASP A O 1
ATOM 663 N N . ALA A 1 92 ? -9.192 1.732 17.748 1.00 98.50 92 ALA A N 1
ATOM 664 C CA . ALA A 1 92 ? -7.935 1.081 17.368 1.00 98.50 92 ALA A CA 1
ATOM 665 C C . ALA A 1 92 ? -7.915 0.629 15.896 1.00 98.50 92 ALA A C 1
ATOM 667 O O . ALA A 1 92 ? -6.869 0.692 15.251 1.00 98.50 92 ALA A O 1
ATOM 668 N N . GLY A 1 93 ? -9.055 0.183 15.364 1.00 98.38 93 GLY A N 1
ATOM 669 C CA . GLY A 1 93 ? -9.152 -0.273 13.981 1.00 98.38 93 GLY A CA 1
ATOM 670 C C . GLY A 1 93 ? -9.183 0.886 12.990 1.00 98.38 93 GLY A C 1
ATOM 671 O O . GLY A 1 93 ? -8.541 0.806 11.946 1.00 98.38 93 GLY A O 1
ATOM 672 N N . GLU A 1 94 ? -9.838 1.998 13.330 1.00 98.06 94 GLU A N 1
ATOM 673 C CA . GLU A 1 94 ? -9.791 3.209 12.506 1.00 98.06 94 GLU A CA 1
ATOM 674 C C . GLU A 1 94 ? -8.386 3.817 12.436 1.00 98.06 94 GLU A C 1
ATOM 676 O O . GLU A 1 94 ? -7.981 4.259 11.365 1.00 98.06 94 GLU A O 1
ATOM 681 N N . TRP A 1 95 ? -7.608 3.794 13.523 1.00 98.31 95 TRP A N 1
ATOM 682 C CA . TRP A 1 95 ? -6.208 4.239 13.483 1.00 98.31 95 TRP A CA 1
ATOM 683 C C . TRP A 1 95 ? -5.342 3.388 12.552 1.00 98.31 95 TRP A C 1
ATOM 685 O O . TRP A 1 95 ? -4.547 3.942 11.791 1.00 98.31 95 TRP A O 1
ATOM 695 N N . LEU A 1 96 ? -5.517 2.061 12.568 1.00 98.06 96 LEU A N 1
ATOM 696 C CA . LEU A 1 96 ? -4.815 1.181 11.632 1.00 98.06 96 LEU A CA 1
ATOM 697 C C . LEU A 1 96 ? -5.235 1.474 10.185 1.00 98.06 96 LEU A C 1
ATOM 699 O O . LEU A 1 96 ? -4.383 1.577 9.308 1.00 98.06 96 LEU A O 1
ATOM 703 N N . TRP A 1 97 ? -6.532 1.691 9.948 1.00 96.94 97 TRP A N 1
ATOM 704 C CA . TRP A 1 97 ? -7.045 2.082 8.634 1.00 96.94 97 TRP A CA 1
ATOM 705 C C . TRP A 1 97 ? -6.460 3.417 8.149 1.00 96.94 97 TRP A C 1
ATOM 707 O O . TRP A 1 97 ? -6.135 3.556 6.972 1.00 96.94 97 TRP A O 1
ATOM 717 N N . VAL A 1 98 ? -6.284 4.399 9.041 1.00 96.75 98 VAL A N 1
ATOM 718 C CA . VAL A 1 98 ? -5.638 5.682 8.714 1.00 96.75 98 VAL A CA 1
ATOM 719 C C . VAL A 1 98 ? -4.185 5.468 8.291 1.00 96.75 98 VAL A C 1
ATOM 721 O O . VAL A 1 98 ? -3.781 6.009 7.263 1.00 96.75 98 VAL A O 1
ATOM 724 N N . ALA A 1 99 ? -3.422 4.659 9.033 1.00 96.06 99 ALA A N 1
ATOM 725 C CA . ALA A 1 99 ? -2.042 4.333 8.673 1.00 96.06 99 ALA A CA 1
ATOM 726 C C . ALA A 1 99 ? -1.961 3.644 7.298 1.00 96.06 99 ALA A C 1
ATOM 728 O O .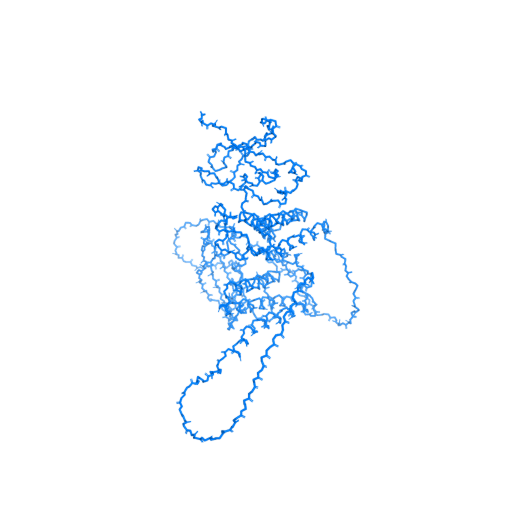 ALA A 1 99 ? -1.160 4.049 6.455 1.00 96.06 99 ALA A O 1
ATOM 729 N N . ASP A 1 100 ? -2.837 2.666 7.045 1.00 93.25 100 ASP A N 1
ATOM 730 C CA . ASP A 1 100 ? -2.924 1.969 5.757 1.00 93.25 100 ASP A CA 1
ATOM 731 C C . ASP A 1 100 ? -3.268 2.926 4.615 1.00 93.25 100 ASP A C 1
ATOM 733 O O . ASP A 1 100 ? -2.656 2.865 3.553 1.00 93.25 100 ASP A O 1
ATOM 737 N N . ARG A 1 101 ? -4.227 3.838 4.823 1.00 92.00 101 ARG A N 1
ATOM 738 C CA . ARG A 1 101 ? -4.658 4.800 3.801 1.00 92.00 101 ARG A CA 1
ATOM 739 C C . ARG A 1 101 ? -3.541 5.758 3.403 1.00 92.00 101 ARG A C 1
ATOM 741 O O . ARG A 1 101 ? -3.414 6.050 2.217 1.00 92.00 101 ARG A O 1
ATOM 748 N N . ILE A 1 102 ? -2.764 6.245 4.371 1.00 92.06 102 ILE A N 1
ATOM 749 C CA . ILE A 1 102 ? -1.625 7.138 4.110 1.00 92.06 102 ILE A CA 1
ATOM 750 C C . ILE A 1 102 ? -0.598 6.408 3.232 1.00 92.06 102 ILE A C 1
ATOM 752 O O . ILE A 1 102 ? -0.264 6.874 2.148 1.00 92.06 102 ILE A O 1
ATOM 756 N N . VAL A 1 103 ? -0.184 5.201 3.627 1.00 88.12 103 VAL A N 1
ATOM 757 C CA . VAL A 1 103 ? 0.831 4.428 2.885 1.00 88.12 103 VAL A CA 1
ATOM 758 C C . VAL A 1 103 ? 0.313 3.903 1.540 1.00 88.12 103 VAL A C 1
ATOM 760 O O . VAL A 1 103 ? 1.060 3.822 0.562 1.00 88.12 103 VAL A O 1
ATOM 763 N N . ALA A 1 104 ? -0.973 3.570 1.440 1.00 80.69 104 ALA A N 1
ATOM 764 C CA . ALA A 1 104 ? -1.598 3.222 0.168 1.00 80.69 104 ALA A CA 1
ATOM 765 C C . ALA A 1 104 ? -1.614 4.419 -0.793 1.00 80.69 104 ALA A C 1
ATOM 767 O O . ALA A 1 104 ? -1.378 4.228 -1.985 1.00 80.69 104 ALA A O 1
ATOM 768 N N . GLY A 1 105 ? -1.833 5.634 -0.273 1.00 76.44 105 GLY A N 1
ATOM 769 C CA . GLY A 1 105 ? -1.663 6.884 -1.013 1.00 76.44 105 GLY A CA 1
ATOM 770 C C . GLY A 1 105 ? -0.276 6.946 -1.639 1.00 76.44 105 GLY A C 1
ATOM 771 O O . GLY A 1 105 ? -0.173 6.940 -2.862 1.00 76.44 105 GLY A O 1
ATOM 772 N N . LEU A 1 106 ? 0.771 6.840 -0.818 1.00 76.94 106 LEU A N 1
ATOM 773 C CA . LEU A 1 106 ? 2.163 6.789 -1.280 1.00 76.94 106 LEU A CA 1
ATOM 774 C C . LEU A 1 106 ? 2.400 5.736 -2.370 1.00 76.94 106 LEU A C 1
ATOM 776 O O . LEU A 1 106 ? 3.095 5.990 -3.346 1.00 76.94 106 LEU A O 1
ATOM 780 N N . THR A 1 107 ? 1.800 4.551 -2.247 1.00 58.50 107 THR A N 1
ATOM 781 C CA . THR A 1 107 ? 1.998 3.456 -3.214 1.00 58.50 107 THR A CA 1
ATOM 782 C C . THR A 1 107 ? 1.389 3.761 -4.588 1.00 58.50 107 THR A C 1
ATOM 784 O O . THR A 1 107 ? 1.947 3.347 -5.603 1.00 58.50 107 THR A O 1
ATOM 787 N N . VAL A 1 108 ? 0.269 4.492 -4.641 1.00 50.84 108 VAL A N 1
ATOM 788 C CA . VAL A 1 108 ? -0.343 4.947 -5.904 1.00 50.84 108 VAL A CA 1
ATOM 789 C C . VAL A 1 108 ? 0.522 6.022 -6.576 1.00 50.84 108 VAL A C 1
ATOM 791 O O . VAL A 1 108 ? 0.612 6.042 -7.802 1.00 50.84 108 VAL A O 1
ATOM 794 N N . TRP A 1 109 ? 1.205 6.859 -5.792 1.00 45.47 109 TRP A N 1
ATOM 795 C CA . TRP A 1 109 ? 2.042 7.958 -6.288 1.00 45.47 109 TRP A CA 1
ATOM 796 C C . TRP A 1 109 ? 3.453 7.529 -6.694 1.00 45.47 109 TRP A C 1
ATOM 798 O O . TRP A 1 109 ? 3.957 7.984 -7.717 1.00 45.47 109 TRP A O 1
ATOM 808 N N . LEU A 1 110 ? 4.050 6.558 -5.997 1.00 49.22 110 LEU A N 1
ATOM 809 C CA . LEU A 1 110 ? 5.353 5.973 -6.343 1.00 49.22 110 LEU A CA 1
ATOM 810 C C . LEU A 1 110 ? 5.365 5.221 -7.695 1.00 49.22 110 LEU A C 1
ATOM 812 O O . LEU A 1 110 ? 6.415 4.724 -8.098 1.00 49.22 110 LEU A O 1
ATOM 816 N N . GLY A 1 111 ? 4.225 5.110 -8.389 1.00 41.88 111 GLY A N 1
ATOM 817 C CA . GLY A 1 111 ? 4.103 4.524 -9.729 1.00 41.88 111 GLY A CA 1
ATOM 818 C C . GLY A 1 111 ? 4.043 5.529 -10.891 1.00 41.88 111 GLY A C 1
ATOM 819 O O . GLY A 1 111 ? 4.295 5.131 -12.027 1.00 41.88 111 GLY A O 1
ATOM 820 N N . GLU A 1 112 ? 3.746 6.812 -10.651 1.00 40.84 112 GLU A N 1
ATOM 821 C CA . GLU A 1 112 ? 3.676 7.851 -11.694 1.00 40.84 112 GLU A CA 1
ATOM 822 C C . GLU A 1 112 ? 4.900 8.790 -11.614 1.00 40.84 112 GLU A C 1
ATOM 824 O O . GLU A 1 112 ? 5.452 9.005 -10.541 1.00 40.84 112 GLU A O 1
ATOM 829 N N . ASP A 1 113 ? 5.360 9.348 -12.748 1.00 43.31 113 ASP A N 1
ATOM 830 C CA . ASP A 1 113 ? 6.458 10.339 -12.821 1.00 43.31 113 ASP A CA 1
ATOM 831 C C . ASP A 1 113 ? 6.030 11.691 -12.174 1.00 43.31 113 ASP A C 1
ATOM 833 O O . ASP A 1 113 ? 5.964 12.727 -12.842 1.00 43.31 113 ASP A O 1
ATOM 837 N N . VAL A 1 114 ? 5.692 11.700 -10.883 1.00 44.75 114 VAL A N 1
ATOM 838 C CA . VAL A 1 114 ? 5.493 12.915 -10.087 1.00 44.75 114 VAL A CA 1
ATOM 839 C C . VAL A 1 114 ? 6.792 13.172 -9.329 1.00 44.75 114 VAL A C 1
ATOM 841 O O . VAL A 1 114 ? 7.253 12.335 -8.558 1.00 44.75 114 VAL A O 1
ATOM 844 N N . GLU A 1 115 ? 7.424 14.319 -9.590 1.00 56.03 115 GLU A N 1
ATOM 845 C CA . GLU A 1 115 ? 8.533 14.849 -8.785 1.00 56.03 115 GLU A CA 1
ATOM 846 C C . GLU A 1 115 ? 8.000 15.239 -7.392 1.00 56.03 115 GLU A C 1
ATOM 848 O O . GLU A 1 115 ? 7.898 16.424 -7.078 1.00 56.03 115 GLU A O 1
ATOM 853 N N . GLU A 1 116 ? 7.576 14.269 -6.579 1.00 63.59 116 GLU A N 1
ATOM 854 C CA . GLU A 1 116 ? 7.214 14.546 -5.191 1.00 63.59 116 GLU A CA 1
ATOM 855 C C . GLU A 1 116 ? 8.447 15.002 -4.418 1.00 63.59 116 GLU A C 1
ATOM 857 O O . GLU A 1 116 ? 9.561 14.496 -4.598 1.00 63.59 116 GLU A O 1
ATOM 862 N N . ASP A 1 117 ? 8.230 15.996 -3.563 1.00 78.25 117 ASP A N 1
ATOM 863 C CA . ASP A 1 117 ? 9.227 16.445 -2.612 1.00 78.25 117 ASP A CA 1
ATOM 864 C C . ASP A 1 117 ? 9.474 15.291 -1.626 1.00 78.25 117 ASP A C 1
ATOM 866 O O . ASP A 1 117 ? 8.544 14.903 -0.917 1.00 78.25 117 ASP A O 1
ATOM 870 N N . PRO A 1 118 ? 10.699 14.736 -1.528 1.00 80.62 118 PRO A N 1
ATOM 871 C CA . PRO A 1 118 ? 11.013 13.700 -0.545 1.00 80.62 118 PRO A CA 1
ATOM 872 C C . PRO A 1 118 ? 10.624 14.090 0.886 1.00 80.62 118 PRO A C 1
ATOM 874 O O . PRO A 1 118 ? 10.388 13.215 1.716 1.00 80.62 118 PRO A O 1
ATOM 877 N N . THR A 1 119 ? 10.548 15.393 1.164 1.00 83.88 119 THR A N 1
ATOM 878 C CA . THR A 1 119 ? 10.063 15.952 2.426 1.00 83.88 119 THR A CA 1
ATOM 879 C C . THR A 1 119 ? 8.583 15.638 2.657 1.00 83.88 119 THR A C 1
ATOM 881 O O . THR A 1 119 ? 8.229 15.207 3.747 1.00 83.88 119 THR A O 1
ATOM 884 N N . GLU A 1 120 ? 7.725 15.774 1.642 1.00 86.00 120 GLU A N 1
ATOM 885 C CA . GLU A 1 120 ? 6.289 15.465 1.740 1.00 86.00 120 GLU A CA 1
ATOM 886 C C . GLU A 1 120 ? 6.078 13.964 1.976 1.00 86.00 120 GLU A C 1
ATOM 888 O O . GLU A 1 120 ? 5.391 13.565 2.916 1.00 86.00 120 GLU A O 1
ATOM 893 N N . THR A 1 121 ? 6.786 13.113 1.228 1.00 86.94 121 THR A N 1
ATOM 894 C CA . THR A 1 121 ? 6.780 11.661 1.465 1.00 86.94 121 THR A CA 1
ATOM 895 C C . THR A 1 121 ? 7.271 11.311 2.881 1.00 86.94 121 THR A C 1
ATOM 897 O O . THR A 1 121 ? 6.721 10.420 3.535 1.00 86.94 121 THR A O 1
ATOM 900 N N . ALA A 1 122 ? 8.305 11.998 3.385 1.00 89.12 122 ALA A N 1
ATOM 901 C CA . ALA A 1 122 ? 8.801 11.804 4.748 1.00 89.12 122 ALA A CA 1
ATOM 902 C C . ALA A 1 122 ? 7.751 12.191 5.803 1.00 89.12 122 ALA A C 1
ATOM 904 O O . ALA A 1 122 ? 7.567 11.458 6.779 1.00 89.12 122 ALA A O 1
ATOM 905 N N . GLU A 1 123 ? 7.046 13.307 5.596 1.00 90.56 123 GLU A N 1
ATOM 906 C CA . GLU A 1 123 ? 5.949 13.770 6.450 1.00 90.56 123 GLU A CA 1
ATOM 907 C C . GLU A 1 123 ? 4.793 12.760 6.476 1.00 90.56 123 GLU A C 1
ATOM 909 O O . GLU A 1 123 ? 4.267 12.457 7.550 1.00 90.56 123 GLU A O 1
ATOM 914 N N . GLU A 1 124 ? 4.444 12.157 5.337 1.00 91.94 124 GLU A N 1
ATOM 915 C CA . GLU A 1 124 ? 3.413 11.117 5.274 1.00 91.94 124 GLU A CA 1
ATOM 916 C C . GLU A 1 124 ? 3.817 9.842 6.028 1.00 91.94 124 GLU A C 1
ATOM 918 O O . GLU A 1 124 ? 3.028 9.311 6.817 1.00 91.94 124 GLU A O 1
ATOM 923 N N . PHE A 1 125 ? 5.061 9.370 5.886 1.00 93.38 125 PHE A N 1
ATOM 924 C CA . PHE A 1 125 ? 5.555 8.246 6.693 1.00 93.38 125 PHE A CA 1
ATOM 925 C C . PHE A 1 125 ? 5.592 8.573 8.191 1.00 93.38 125 PHE A C 1
ATOM 927 O O . PHE A 1 125 ? 5.250 7.721 9.021 1.00 93.38 125 PHE A O 1
ATOM 934 N N . ALA A 1 126 ? 5.958 9.804 8.558 1.00 93.69 126 ALA A N 1
ATOM 935 C CA . ALA A 1 126 ? 5.908 10.258 9.944 1.00 93.69 126 ALA A CA 1
ATOM 936 C C . ALA A 1 126 ? 4.464 10.250 10.478 1.00 93.69 126 ALA A C 1
ATOM 938 O O . ALA A 1 126 ? 4.217 9.773 11.591 1.00 93.69 126 ALA A O 1
ATOM 939 N N . LEU A 1 127 ? 3.498 10.686 9.666 1.00 94.06 127 LEU A N 1
ATOM 940 C CA . LEU A 1 127 ? 2.077 10.675 10.006 1.00 94.06 127 LEU A CA 1
ATOM 941 C C . LEU A 1 127 ? 1.531 9.247 10.158 1.00 94.06 127 LEU A C 1
ATOM 943 O O . LEU A 1 127 ? 0.824 8.956 11.127 1.00 94.06 127 LEU A O 1
ATOM 947 N N . ALA A 1 128 ? 1.903 8.333 9.257 1.00 95.50 128 ALA A N 1
ATOM 948 C CA . ALA A 1 128 ? 1.546 6.919 9.345 1.00 95.50 128 ALA A CA 1
ATOM 949 C C . ALA A 1 128 ? 2.139 6.265 10.605 1.00 95.50 128 ALA A C 1
ATOM 951 O O . ALA A 1 128 ? 1.433 5.555 11.325 1.00 95.50 128 ALA A O 1
ATOM 952 N N . SER A 1 129 ? 3.405 6.549 10.943 1.00 96.38 129 SER A N 1
ATOM 953 C CA . SER A 1 129 ? 3.997 6.110 12.215 1.00 96.38 129 SER A CA 1
ATOM 954 C C . SER A 1 129 ? 3.225 6.657 13.417 1.00 96.38 129 SER A C 1
ATOM 956 O O . SER A 1 129 ? 3.028 5.926 14.389 1.00 96.38 129 SER A O 1
ATOM 958 N N . ALA A 1 130 ? 2.818 7.927 13.391 1.00 96.00 130 ALA A N 1
ATOM 959 C CA . ALA A 1 130 ? 2.066 8.529 14.487 1.00 96.00 130 ALA A CA 1
ATOM 960 C C . ALA A 1 130 ? 0.699 7.847 14.671 1.00 96.00 130 ALA A C 1
ATOM 962 O O . ALA A 1 130 ? 0.300 7.573 15.802 1.00 96.00 130 ALA A O 1
ATOM 963 N N . ALA A 1 131 ? 0.016 7.490 13.579 1.00 96.62 131 ALA A N 1
ATOM 964 C CA . ALA A 1 131 ? -1.210 6.694 13.635 1.00 96.62 131 ALA A CA 1
ATOM 965 C C . ALA A 1 131 ? -0.967 5.299 14.247 1.00 96.62 131 ALA A C 1
ATOM 967 O O . ALA A 1 131 ? -1.747 4.849 15.086 1.00 96.62 131 ALA A O 1
ATOM 968 N N . MET A 1 132 ? 0.151 4.640 13.920 1.00 97.81 132 MET A N 1
ATOM 969 C CA . MET A 1 132 ? 0.521 3.353 14.528 1.00 97.81 132 MET A CA 1
ATOM 970 C C . MET A 1 132 ? 0.803 3.463 16.035 1.00 97.81 132 MET A C 1
ATOM 972 O O . MET A 1 132 ? 0.416 2.578 16.803 1.00 97.81 132 MET A O 1
ATOM 976 N N . ASP A 1 133 ? 1.429 4.556 16.487 1.00 97.50 133 ASP A N 1
ATOM 977 C CA . ASP A 1 133 ? 1.573 4.837 17.920 1.00 97.50 133 ASP A CA 1
ATOM 978 C C . ASP A 1 133 ? 0.209 4.981 18.612 1.00 97.50 133 ASP A C 1
ATOM 980 O O . ASP A 1 133 ? 0.047 4.515 19.741 1.00 97.50 133 ASP A O 1
ATOM 984 N N . GLU A 1 134 ? -0.790 5.574 17.951 1.00 98.06 134 GLU A N 1
ATOM 985 C CA . GLU A 1 134 ? -2.153 5.661 18.487 1.00 98.06 134 GLU A CA 1
ATOM 986 C C . GLU A 1 134 ? -2.824 4.286 18.623 1.00 98.06 134 GLU A C 1
ATOM 988 O O . GLU A 1 134 ? -3.454 4.035 19.653 1.00 98.06 134 GLU A O 1
ATOM 993 N N . VAL A 1 135 ? -2.630 3.361 17.670 1.00 98.38 135 VAL A N 1
ATOM 994 C CA . VAL A 1 135 ? -3.103 1.964 17.804 1.00 98.38 135 VAL A CA 1
ATOM 995 C C . VAL A 1 135 ? -2.465 1.299 19.029 1.00 98.38 135 VAL A C 1
ATOM 997 O O . VAL A 1 135 ? -3.159 0.696 19.852 1.00 98.38 135 VAL A O 1
ATOM 1000 N N . LEU A 1 136 ? -1.144 1.437 19.191 1.00 98.06 136 LEU A N 1
ATOM 1001 C CA . LEU A 1 136 ? -0.391 0.824 20.291 1.00 98.06 136 LEU A CA 1
ATOM 1002 C C . LEU A 1 136 ? -0.853 1.308 21.675 1.00 98.06 136 LEU A C 1
ATOM 1004 O O . LEU A 1 136 ? -0.807 0.531 22.631 1.00 98.06 136 LEU A O 1
ATOM 1008 N N . LYS A 1 137 ? -1.371 2.538 21.801 1.00 97.75 137 LYS A N 1
ATOM 1009 C CA . LYS A 1 137 ? -1.939 3.060 23.063 1.00 97.75 137 LYS A CA 1
ATOM 1010 C C . LYS A 1 137 ? -3.189 2.300 23.526 1.00 97.75 137 LYS A C 1
ATOM 1012 O O . LYS A 1 137 ? -3.539 2.374 24.706 1.00 97.75 137 LYS A O 1
ATOM 1017 N N . PHE A 1 138 ? -3.861 1.562 22.638 1.00 98.38 138 PHE A N 1
ATOM 1018 C CA . PHE A 1 138 ? -4.986 0.695 23.005 1.00 98.38 138 PHE A CA 1
ATOM 1019 C C . PHE A 1 138 ? -4.558 -0.669 23.550 1.00 98.38 138 PHE A C 1
ATOM 1021 O O . PHE A 1 138 ? -5.404 -1.371 24.108 1.00 98.38 138 PHE A O 1
ATOM 1028 N N . VAL A 1 139 ? -3.281 -1.051 23.429 1.00 98.06 139 VAL A N 1
ATOM 1029 C CA . VAL A 1 139 ? -2.753 -2.306 23.976 1.00 98.06 139 VAL A CA 1
ATOM 1030 C C . VAL A 1 139 ? -2.470 -2.122 25.472 1.00 98.06 139 VAL A C 1
ATOM 1032 O O . VAL A 1 139 ? -1.581 -1.352 25.844 1.00 98.06 139 VAL A O 1
ATOM 1035 N N . PRO A 1 140 ? -3.189 -2.816 26.375 1.00 97.69 140 PRO A N 1
ATOM 1036 C CA . PRO A 1 140 ? -2.912 -2.724 27.801 1.00 97.69 140 PRO A CA 1
ATOM 1037 C C . PRO A 1 140 ? -1.494 -3.201 28.123 1.00 97.69 140 PRO A C 1
ATOM 1039 O O . PRO A 1 140 ? -0.969 -4.109 27.482 1.00 97.69 140 PRO A O 1
ATOM 1042 N N . ALA A 1 141 ? -0.886 -2.645 29.171 1.00 95.81 141 ALA A N 1
ATOM 1043 C CA . ALA A 1 141 ? 0.449 -3.056 29.596 1.00 95.81 141 ALA A CA 1
ATOM 1044 C C . ALA A 1 141 ? 0.527 -4.580 29.829 1.00 95.81 141 ALA A C 1
ATOM 1046 O O . ALA A 1 141 ? -0.206 -5.133 30.650 1.00 95.81 141 ALA A O 1
ATOM 1047 N N . GLY A 1 142 ? 1.434 -5.246 29.108 1.00 95.69 142 GLY A N 1
ATOM 1048 C CA . GLY A 1 142 ? 1.642 -6.697 29.173 1.00 95.69 142 GLY A CA 1
ATOM 1049 C C . GLY A 1 142 ? 0.679 -7.540 28.328 1.00 95.69 142 GLY A C 1
ATOM 1050 O O . GLY A 1 142 ? 0.810 -8.762 28.328 1.00 95.69 142 GLY A O 1
ATOM 1051 N N . ALA A 1 143 ? -0.268 -6.926 27.616 1.00 97.69 143 ALA A N 1
ATOM 1052 C CA . ALA A 1 143 ? -1.090 -7.611 26.626 1.00 97.69 143 ALA A CA 1
ATOM 1053 C C . ALA A 1 143 ? -0.379 -7.672 25.266 1.00 97.69 143 ALA A C 1
ATOM 1055 O O . ALA A 1 143 ? 0.461 -6.829 24.956 1.00 97.69 143 ALA A O 1
ATOM 1056 N N . ALA A 1 144 ? -0.737 -8.670 24.459 1.00 97.56 144 ALA A N 1
ATOM 1057 C CA . ALA A 1 144 ? -0.247 -8.796 23.088 1.00 97.56 144 ALA A CA 1
ATOM 1058 C C . ALA A 1 144 ? -1.118 -8.035 22.079 1.00 97.56 144 ALA A C 1
ATOM 1060 O O . ALA A 1 144 ? -0.616 -7.650 21.040 1.00 97.56 144 ALA A O 1
ATOM 1061 N N . THR A 1 145 ? -2.399 -7.792 22.368 1.00 97.94 145 THR A N 1
ATOM 1062 C CA . THR A 1 145 ? -3.339 -7.137 21.442 1.00 97.94 145 THR A CA 1
ATOM 1063 C C . THR A 1 145 ? -4.257 -6.163 22.194 1.00 97.94 145 THR A C 1
ATOM 1065 O O . THR A 1 145 ? -4.433 -6.305 23.414 1.00 97.94 145 THR A O 1
ATOM 1068 N N . PRO A 1 146 ? -4.892 -5.195 21.506 1.00 98.25 146 PRO A N 1
ATOM 1069 C CA . PRO A 1 146 ? -5.984 -4.411 22.072 1.00 98.25 146 PRO A CA 1
ATOM 1070 C C . PRO A 1 146 ? -7.149 -5.314 22.519 1.00 98.25 146 PRO A C 1
ATOM 1072 O O . PRO A 1 146 ? -7.379 -6.374 21.927 1.00 98.25 146 PRO A O 1
ATOM 1075 N N . PRO A 1 147 ? -7.917 -4.934 23.557 1.00 98.06 147 PRO A N 1
ATOM 1076 C CA . PRO A 1 147 ? -9.130 -5.656 23.922 1.00 98.06 147 PRO A CA 1
ATOM 1077 C C . PRO A 1 147 ? -10.228 -5.436 22.863 1.00 98.06 147 PRO A C 1
ATOM 1079 O O . PRO A 1 147 ? -10.276 -4.362 22.270 1.00 98.06 147 PRO A O 1
ATOM 1082 N N . PRO A 1 148 ? -11.203 -6.352 22.698 1.00 96.94 148 PRO A N 1
ATOM 1083 C CA . PRO A 1 148 ? -12.313 -6.173 21.749 1.00 96.94 148 PRO A CA 1
ATOM 1084 C C . PRO A 1 148 ? -13.121 -4.880 21.945 1.00 96.94 148 PRO A C 1
ATOM 1086 O O . PRO A 1 148 ? -13.711 -4.347 21.014 1.00 96.94 148 PRO A O 1
ATOM 1089 N N . THR A 1 149 ? -13.136 -4.336 23.164 1.00 97.81 149 THR A N 1
ATOM 1090 C CA . THR A 1 149 ? -13.787 -3.054 23.473 1.00 97.81 149 THR A CA 1
ATOM 1091 C C . THR A 1 149 ? -13.072 -1.838 22.876 1.00 97.81 149 THR A C 1
ATOM 1093 O O . THR A 1 149 ? -13.611 -0.740 22.961 1.00 97.81 149 THR A O 1
ATOM 1096 N N . ALA A 1 150 ? -11.874 -2.008 22.310 1.00 98.38 150 ALA A N 1
ATOM 1097 C CA . ALA A 1 150 ? -11.135 -0.970 21.594 1.00 98.38 150 ALA A CA 1
ATOM 1098 C C . ALA A 1 150 ? -11.626 -0.759 20.148 1.00 98.38 150 ALA A C 1
ATOM 1100 O O . ALA A 1 150 ? -11.093 0.108 19.468 1.00 98.38 150 ALA A O 1
ATOM 1101 N N . PHE A 1 151 ? -12.631 -1.523 19.700 1.00 98.50 151 PHE A N 1
ATOM 1102 C CA . PHE A 1 151 ? -13.205 -1.482 18.351 1.00 98.50 151 PHE A CA 1
ATOM 1103 C C . PHE A 1 151 ? -14.710 -1.175 18.436 1.00 98.50 151 PHE A C 1
ATOM 1105 O O . PHE A 1 151 ? -15.564 -2.067 18.407 1.00 98.50 151 PHE A O 1
ATOM 1112 N N . TRP A 1 152 ? -15.066 0.093 18.656 1.00 98.06 152 TRP A N 1
ATOM 1113 C CA . TRP A 1 152 ? -16.464 0.503 18.871 1.00 98.06 152 TRP A CA 1
ATOM 1114 C C . TRP A 1 152 ? -17.146 1.053 17.618 1.00 98.06 152 TRP A C 1
ATOM 1116 O O . TRP A 1 152 ? -18.380 1.096 17.568 1.00 98.06 152 TRP A O 1
ATOM 1126 N N . THR A 1 153 ? -16.391 1.427 16.594 1.00 96.38 153 THR A N 1
ATOM 1127 C CA . THR A 1 153 ? -16.925 1.825 15.290 1.00 96.38 153 THR A CA 1
ATOM 1128 C C . THR A 1 153 ? -17.170 0.602 14.408 1.00 96.38 153 THR A C 1
ATOM 1130 O O . THR A 1 153 ? -16.705 -0.499 14.695 1.00 96.38 153 THR A O 1
ATOM 1133 N N . GLU A 1 154 ? -17.982 0.765 13.365 1.00 95.38 154 GLU A N 1
ATOM 1134 C CA . GLU A 1 154 ? -18.221 -0.296 12.378 1.00 95.38 154 GLU A CA 1
ATOM 1135 C C . GLU A 1 154 ? -16.939 -0.626 11.612 1.00 95.38 154 GLU A C 1
ATOM 1137 O O . GLU A 1 154 ? -16.464 -1.752 11.710 1.00 95.38 154 GLU A O 1
ATOM 1142 N N . ARG A 1 155 ? -16.305 0.392 11.018 1.00 95.50 155 ARG A N 1
ATOM 1143 C CA . ARG A 1 155 ? -15.010 0.289 10.332 1.00 95.50 155 ARG A CA 1
ATOM 1144 C C . ARG A 1 155 ? -13.932 -0.364 11.199 1.00 95.50 155 ARG A C 1
ATOM 1146 O O . ARG A 1 155 ? -13.219 -1.248 10.742 1.00 95.50 155 ARG A O 1
ATOM 1153 N N . GLY A 1 156 ? -13.812 0.045 12.461 1.00 97.56 156 GLY A N 1
ATOM 1154 C CA . GLY A 1 156 ? -12.814 -0.516 13.366 1.00 97.56 156 GLY A CA 1
ATOM 1155 C C . GLY A 1 156 ? -13.032 -1.999 13.668 1.00 97.56 156 GLY A C 1
ATOM 1156 O O . GLY A 1 156 ? -12.068 -2.758 13.751 1.00 97.56 156 GLY A O 1
ATOM 1157 N N . ARG A 1 157 ? -14.295 -2.434 13.792 1.00 98.38 157 ARG A N 1
ATOM 1158 C CA . ARG A 1 157 ? -14.625 -3.860 13.933 1.00 98.38 157 ARG A CA 1
ATOM 1159 C C . ARG A 1 157 ? -14.347 -4.639 12.659 1.00 98.38 157 ARG A C 1
ATOM 1161 O O . ARG A 1 157 ? -13.791 -5.720 12.769 1.00 98.38 157 ARG A O 1
ATOM 1168 N N . GLU A 1 158 ? -14.690 -4.095 11.494 1.00 97.19 158 GLU A N 1
ATOM 1169 C CA . GLU A 1 158 ? -14.399 -4.724 10.199 1.00 97.19 158 GLU A CA 1
ATOM 1170 C C . GLU A 1 158 ? -12.895 -4.984 10.045 1.00 97.19 158 GLU A C 1
ATOM 1172 O O . GLU A 1 158 ? -12.504 -6.121 9.806 1.00 97.19 158 GLU A O 1
ATOM 1177 N N . MET A 1 159 ? -12.052 -3.979 10.320 1.00 96.75 159 MET A N 1
ATOM 1178 C CA . MET A 1 159 ? -10.587 -4.123 10.297 1.00 96.75 159 MET A CA 1
ATOM 1179 C C . MET A 1 159 ? -10.086 -5.240 11.227 1.00 96.75 159 MET A C 1
ATOM 1181 O O . MET A 1 159 ? -9.173 -5.985 10.877 1.00 96.75 159 MET A O 1
ATOM 1185 N N . TRP A 1 160 ? -10.665 -5.356 12.428 1.00 97.69 160 TRP A N 1
ATOM 1186 C CA . TRP A 1 160 ? -10.318 -6.412 13.385 1.00 97.69 160 TRP A CA 1
ATOM 1187 C C . TRP A 1 160 ? -10.822 -7.794 12.956 1.00 97.69 160 TRP A C 1
ATOM 1189 O O . TRP A 1 160 ? -10.127 -8.786 13.151 1.00 97.69 160 TRP A O 1
ATOM 1199 N N . GLU A 1 161 ? -12.037 -7.882 12.420 1.00 97.06 161 GLU A N 1
ATOM 1200 C CA . GLU A 1 161 ? -12.650 -9.141 11.991 1.00 97.06 161 GLU A CA 1
ATOM 1201 C C . GLU A 1 161 ? -11.980 -9.711 10.738 1.00 97.06 161 GLU A C 1
ATOM 1203 O O . GLU A 1 161 ? -11.860 -10.930 10.623 1.00 97.06 161 GLU A O 1
ATOM 1208 N N . GLU A 1 162 ? -11.528 -8.843 9.833 1.00 95.25 162 GLU A N 1
ATOM 1209 C CA . GLU A 1 162 ? -10.814 -9.221 8.615 1.00 95.25 162 GLU A CA 1
ATOM 1210 C C . GLU A 1 162 ? -9.434 -9.816 8.920 1.00 95.25 162 GLU A C 1
ATOM 1212 O O . GLU A 1 162 ? -9.076 -10.845 8.349 1.00 95.25 162 GLU A O 1
ATOM 1217 N N . ALA A 1 163 ? -8.674 -9.191 9.826 1.00 89.75 163 ALA A N 1
ATOM 1218 C CA . ALA A 1 163 ? -7.269 -9.527 10.053 1.00 89.75 163 ALA A CA 1
ATOM 1219 C C . ALA A 1 163 ? -6.821 -9.230 11.508 1.00 89.75 163 ALA A C 1
ATOM 1221 O O . ALA A 1 163 ? -6.060 -8.284 11.762 1.00 89.75 163 ALA A O 1
ATOM 1222 N N . PRO A 1 164 ? -7.296 -10.001 12.509 1.00 96.31 164 PRO A N 1
ATOM 1223 C CA . PRO A 1 164 ? -7.049 -9.722 13.929 1.00 96.31 164 PRO A CA 1
ATOM 1224 C C . PRO A 1 164 ? -5.564 -9.802 14.318 1.00 96.31 164 PRO A C 1
ATOM 1226 O O . PRO A 1 164 ? -5.114 -9.103 15.228 1.00 96.31 164 PRO A O 1
ATOM 1229 N N . GLU A 1 165 ? -4.769 -10.622 13.630 1.00 94.19 165 GLU A N 1
ATOM 1230 C CA . GLU A 1 165 ? -3.324 -10.765 13.839 1.00 94.19 165 GLU A CA 1
ATOM 1231 C C . GLU A 1 165 ? -2.523 -9.503 13.487 1.00 94.19 165 GLU A C 1
ATOM 1233 O O . GLU A 1 165 ? -1.410 -9.323 13.988 1.00 94.19 165 GLU A O 1
ATOM 1238 N N . ARG A 1 166 ? -3.089 -8.579 12.697 1.00 95.56 166 ARG A N 1
ATOM 1239 C CA . ARG A 1 166 ? -2.466 -7.274 12.415 1.00 95.56 166 ARG A CA 1
ATOM 1240 C C . ARG A 1 166 ? -2.333 -6.395 13.655 1.00 95.56 166 ARG A C 1
ATOM 1242 O O . ARG A 1 166 ? -1.498 -5.496 13.670 1.00 95.56 166 ARG A O 1
ATOM 1249 N N . PHE A 1 167 ? -3.118 -6.673 14.692 1.00 98.25 167 PHE A N 1
ATOM 1250 C CA . PHE A 1 167 ? -3.135 -5.930 15.948 1.00 98.25 167 PHE A CA 1
ATOM 1251 C C . PHE A 1 167 ? -2.246 -6.550 17.039 1.00 98.25 167 PHE A C 1
ATOM 1253 O O . PHE A 1 167 ? -2.323 -6.142 18.201 1.00 98.25 167 PHE A O 1
ATOM 1260 N N . ASP A 1 168 ? -1.406 -7.528 16.690 1.00 96.81 168 ASP A N 1
ATOM 1261 C CA . ASP A 1 168 ? -0.325 -7.994 17.557 1.00 96.81 168 ASP A CA 1
ATOM 1262 C C . ASP A 1 168 ? 0.679 -6.858 17.811 1.00 96.81 168 ASP A C 1
ATOM 1264 O O . ASP A 1 168 ? 1.203 -6.239 16.889 1.00 96.81 168 ASP A O 1
ATOM 1268 N N . ALA A 1 169 ? 0.937 -6.550 19.078 1.00 97.62 169 ALA A N 1
ATOM 1269 C CA . ALA A 1 169 ? 1.723 -5.399 19.494 1.00 97.62 169 ALA A CA 1
ATOM 1270 C C . ALA A 1 169 ? 3.181 -5.455 19.003 1.00 97.62 169 ALA A C 1
ATOM 1272 O O . ALA A 1 169 ? 3.658 -4.431 18.510 1.00 97.62 169 ALA A O 1
ATOM 1273 N N . PRO A 1 170 ? 3.897 -6.600 19.070 1.00 95.25 170 PRO A N 1
ATOM 1274 C CA . PRO A 1 170 ? 5.174 -6.760 18.379 1.00 95.25 170 PRO A CA 1
ATOM 1275 C C . PRO A 1 170 ? 5.108 -6.432 16.882 1.00 95.25 170 PRO A C 1
ATOM 1277 O O . PRO A 1 170 ? 5.975 -5.710 16.391 1.00 95.25 170 PRO A O 1
ATOM 1280 N N . ARG A 1 171 ? 4.080 -6.908 16.166 1.00 95.19 171 ARG A N 1
ATOM 1281 C CA . ARG A 1 171 ? 3.896 -6.602 14.737 1.00 95.19 171 ARG A CA 1
ATOM 1282 C C . ARG A 1 171 ? 3.635 -5.114 14.493 1.00 95.19 171 ARG A C 1
ATOM 1284 O O . ARG A 1 171 ? 4.309 -4.518 13.657 1.00 95.19 171 ARG A O 1
ATOM 1291 N N . LEU A 1 172 ? 2.707 -4.505 15.232 1.00 96.94 172 LEU A N 1
ATOM 1292 C CA . LEU A 1 172 ? 2.400 -3.072 15.144 1.00 96.94 172 LEU A CA 1
ATOM 1293 C C . LEU A 1 172 ? 3.647 -2.212 15.401 1.00 96.94 172 LEU A C 1
ATOM 1295 O O . LEU A 1 172 ? 3.890 -1.246 14.682 1.00 96.94 172 LEU A O 1
ATOM 1299 N N . ALA A 1 173 ? 4.452 -2.578 16.403 1.00 96.44 173 ALA A N 1
ATOM 1300 C CA . ALA A 1 173 ? 5.697 -1.886 16.718 1.00 96.44 173 ALA A CA 1
ATOM 1301 C C . ALA A 1 173 ? 6.731 -2.012 15.591 1.00 96.44 173 ALA A C 1
ATOM 1303 O O . ALA A 1 173 ? 7.351 -1.012 15.247 1.00 96.44 173 ALA A O 1
ATOM 1304 N N . ALA A 1 174 ? 6.877 -3.197 14.991 1.00 88.00 174 ALA A N 1
ATOM 1305 C CA . ALA A 1 174 ? 7.783 -3.401 13.862 1.00 88.00 174 ALA A CA 1
ATOM 1306 C C . ALA A 1 174 ? 7.384 -2.544 12.647 1.00 88.00 174 ALA A C 1
ATOM 1308 O O . ALA A 1 174 ? 8.213 -1.804 12.131 1.00 88.00 174 ALA A O 1
ATOM 1309 N N . VAL A 1 175 ? 6.103 -2.561 12.256 1.00 92.19 175 VAL A N 1
ATOM 1310 C CA . VAL A 1 175 ? 5.593 -1.753 11.130 1.00 92.19 175 VAL A CA 1
ATOM 1311 C C . VAL A 1 175 ? 5.772 -0.255 11.389 1.00 92.19 175 VAL A C 1
ATOM 1313 O O . VAL A 1 175 ? 6.190 0.493 10.509 1.00 92.19 175 VAL A O 1
ATOM 1316 N N . ARG A 1 176 ? 5.500 0.200 12.616 1.00 97.44 176 ARG A N 1
ATOM 1317 C CA . ARG A 1 176 ? 5.760 1.586 13.012 1.00 97.44 176 ARG A CA 1
ATOM 1318 C C . ARG A 1 176 ? 7.239 1.950 12.870 1.00 97.44 176 ARG A C 1
ATOM 1320 O O . ARG A 1 176 ? 7.556 3.023 12.365 1.00 97.44 176 ARG A O 1
ATOM 1327 N N . ASP A 1 177 ? 8.131 1.098 13.366 1.00 94.56 177 ASP A N 1
ATOM 1328 C CA . ASP A 1 177 ? 9.569 1.359 13.333 1.00 94.56 177 ASP A CA 1
ATOM 1329 C C . ASP A 1 177 ? 10.089 1.392 11.882 1.00 94.56 177 ASP A C 1
ATOM 1331 O O . ASP A 1 177 ? 10.925 2.239 11.561 1.00 94.56 177 ASP A O 1
ATOM 1335 N N . ASP A 1 178 ? 9.512 0.585 10.985 1.00 87.75 178 ASP A N 1
ATOM 1336 C CA . ASP A 1 178 ? 9.765 0.668 9.543 1.00 87.75 178 ASP A CA 1
ATOM 1337 C C . ASP A 1 178 ? 9.326 2.024 8.961 1.00 87.75 178 ASP A C 1
ATOM 1339 O O . ASP A 1 178 ? 10.096 2.658 8.238 1.00 87.75 178 ASP A O 1
ATOM 1343 N N . TYR A 1 179 ? 8.129 2.524 9.301 1.00 94.25 179 TYR A N 1
ATOM 1344 C CA . TYR A 1 179 ? 7.665 3.846 8.846 1.00 94.25 179 TYR A CA 1
ATOM 1345 C C . TYR A 1 179 ? 8.563 4.983 9.345 1.00 94.25 179 TYR A C 1
ATOM 1347 O O . TYR A 1 179 ? 8.900 5.883 8.577 1.00 94.25 179 TYR A O 1
ATOM 1355 N N . ARG A 1 180 ? 9.029 4.924 10.599 1.00 95.25 180 ARG A N 1
ATOM 1356 C CA . ARG A 1 180 ? 9.984 5.911 11.136 1.00 95.25 180 ARG A CA 1
ATOM 1357 C C . ARG A 1 180 ? 11.311 5.887 10.398 1.00 95.25 180 ARG A C 1
ATOM 1359 O O . ARG A 1 180 ? 11.819 6.943 10.037 1.00 95.25 180 ARG A O 1
ATOM 1366 N N . MET A 1 181 ? 11.849 4.696 10.142 1.00 91.19 181 MET A N 1
ATOM 1367 C CA . MET A 1 181 ? 13.080 4.540 9.369 1.00 91.19 181 MET A CA 1
ATOM 1368 C C . MET A 1 181 ? 12.941 5.178 7.979 1.00 91.19 181 MET A C 1
ATOM 1370 O O . MET A 1 181 ? 13.869 5.848 7.521 1.00 91.19 181 MET A O 1
ATOM 1374 N N . TRP A 1 182 ? 11.801 4.991 7.306 1.00 88.88 182 TRP A N 1
ATOM 1375 C CA . TRP A 1 182 ? 11.544 5.615 6.006 1.00 88.88 182 TRP A CA 1
ATOM 1376 C C . TRP A 1 182 ? 11.450 7.138 6.089 1.00 88.88 182 TRP A C 1
ATOM 1378 O O . TRP A 1 182 ? 12.111 7.810 5.296 1.00 88.88 182 TRP A O 1
ATOM 1388 N N . ALA A 1 183 ? 10.721 7.676 7.070 1.00 89.44 183 ALA A N 1
ATOM 1389 C CA . ALA A 1 183 ? 10.643 9.117 7.304 1.00 89.44 183 ALA A CA 1
ATOM 1390 C C . ALA A 1 183 ? 12.037 9.732 7.534 1.00 89.44 183 ALA A C 1
ATOM 1392 O O . ALA A 1 183 ? 12.425 10.668 6.840 1.00 89.44 183 ALA A O 1
ATOM 1393 N N . GLU A 1 184 ? 12.840 9.151 8.434 1.00 88.62 184 GLU A N 1
ATOM 1394 C CA . GLU A 1 184 ? 14.204 9.615 8.732 1.00 88.62 184 GLU A CA 1
ATOM 1395 C C . GLU A 1 184 ? 15.122 9.555 7.504 1.00 88.62 184 GLU A C 1
ATOM 1397 O O . GLU A 1 184 ? 15.923 10.460 7.261 1.00 88.62 184 GLU A O 1
ATOM 1402 N N . ARG A 1 185 ? 15.022 8.480 6.714 1.00 85.31 185 ARG A N 1
ATOM 1403 C CA . ARG A 1 185 ? 15.840 8.294 5.511 1.00 85.31 185 ARG A CA 1
ATOM 1404 C C . ARG A 1 185 ? 15.502 9.317 4.429 1.00 85.31 185 ARG A C 1
ATOM 1406 O O . ARG A 1 185 ? 16.413 9.725 3.709 1.00 85.31 185 ARG A O 1
ATOM 1413 N N . LEU A 1 186 ? 14.235 9.679 4.271 1.00 84.25 186 LEU A N 1
ATOM 1414 C CA . LEU A 1 186 ? 13.798 10.647 3.267 1.00 84.25 186 LEU A CA 1
ATOM 1415 C C . LEU A 1 186 ? 14.126 12.085 3.699 1.00 84.25 186 LEU A C 1
ATOM 1417 O O . LEU A 1 186 ? 14.689 12.829 2.897 1.00 84.25 186 LEU A O 1
ATOM 1421 N N . ASP A 1 187 ? 13.929 12.421 4.978 1.00 82.06 187 ASP A N 1
ATOM 1422 C CA . ASP A 1 187 ? 14.270 13.732 5.556 1.00 82.06 187 ASP A CA 1
ATOM 1423 C C . ASP A 1 187 ? 15.787 14.015 5.510 1.00 82.06 187 ASP A C 1
ATOM 1425 O O . ASP A 1 187 ? 16.247 15.044 5.008 1.00 82.06 187 ASP A O 1
ATOM 1429 N N . ALA A 1 188 ? 16.615 13.045 5.923 1.00 70.25 188 ALA A N 1
ATOM 1430 C CA . ALA A 1 188 ? 18.075 13.186 5.887 1.00 70.25 188 ALA A CA 1
ATOM 1431 C C . ALA A 1 188 ? 18.642 13.342 4.462 1.00 70.25 188 ALA A C 1
ATOM 1433 O O . ALA A 1 188 ? 19.739 13.878 4.281 1.00 70.25 188 ALA A O 1
ATOM 1434 N N . ASN A 1 189 ? 17.903 12.870 3.454 1.00 62.00 189 ASN A N 1
ATOM 1435 C CA . ASN A 1 189 ? 18.288 12.891 2.049 1.00 62.00 189 ASN A CA 1
ATOM 1436 C C . ASN A 1 189 ? 17.560 13.977 1.247 1.00 62.00 189 ASN A C 1
ATOM 1438 O O . ASN A 1 189 ? 17.461 13.824 0.030 1.00 62.00 189 ASN A O 1
ATOM 1442 N N . GLY A 1 190 ? 17.154 15.101 1.863 1.00 58.34 190 GLY A N 1
ATOM 1443 C CA . GLY A 1 190 ? 16.604 16.295 1.182 1.00 58.34 190 GLY A CA 1
ATOM 1444 C C . GLY A 1 190 ? 17.438 16.846 0.000 1.00 58.34 190 GLY A C 1
ATOM 1445 O O . GLY A 1 190 ? 17.110 17.846 -0.632 1.00 58.34 190 GLY A O 1
ATOM 1446 N N . THR A 1 191 ? 18.553 16.202 -0.339 1.00 43.34 191 THR A N 1
ATOM 1447 C CA . THR A 1 191 ? 19.029 16.021 -1.714 1.00 43.34 191 THR A CA 1
ATOM 1448 C C . THR A 1 191 ? 19.701 14.641 -1.797 1.00 43.34 191 THR A C 1
ATOM 1450 O O . THR A 1 191 ? 20.514 14.329 -0.926 1.00 43.34 191 THR A O 1
ATOM 1453 N N . LEU A 1 192 ? 19.402 13.818 -2.816 1.00 38.66 192 LEU A N 1
ATOM 1454 C CA . LEU A 1 192 ? 20.013 12.490 -3.020 1.00 38.66 192 LEU A CA 1
ATOM 1455 C C . LEU A 1 192 ? 21.553 12.596 -3.048 1.00 38.66 192 LEU A C 1
ATOM 1457 O O . LEU A 1 192 ? 22.152 12.926 -4.073 1.00 38.66 192 LEU A O 1
ATOM 1461 N N . SER A 1 193 ? 22.211 12.349 -1.912 1.00 32.38 193 SER A N 1
ATOM 1462 C CA . SER A 1 193 ? 23.662 12.485 -1.775 1.00 32.38 193 SER A CA 1
ATOM 1463 C C . SER A 1 193 ? 24.354 11.157 -2.061 1.00 32.38 193 SER A C 1
ATOM 1465 O O . SER A 1 193 ? 24.521 10.293 -1.202 1.00 32.38 193 SER A O 1
ATOM 1467 N N . SER A 1 194 ? 24.799 11.017 -3.304 1.00 40.41 194 SER A N 1
ATOM 1468 C CA . SER A 1 194 ? 25.715 9.978 -3.762 1.00 40.41 194 SER A CA 1
ATOM 1469 C C . SER A 1 194 ? 27.117 10.197 -3.173 1.00 40.41 194 SER A C 1
ATOM 1471 O O . SER A 1 194 ? 27.909 10.957 -3.735 1.00 40.41 194 SER A O 1
ATOM 1473 N N . THR A 1 195 ? 27.465 9.532 -2.067 1.0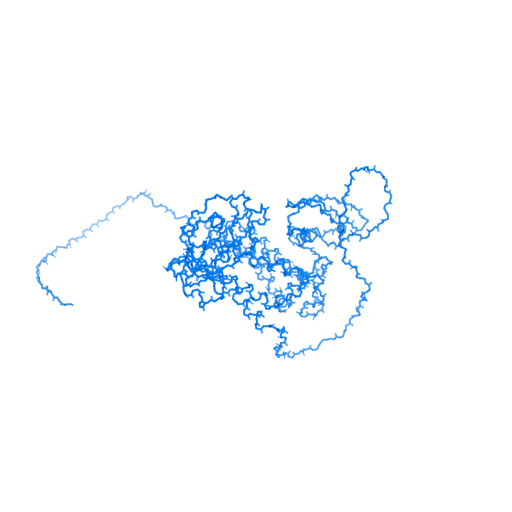0 27.95 195 THR A N 1
ATOM 1474 C CA . THR A 1 195 ? 28.874 9.429 -1.639 1.00 27.95 195 THR A CA 1
ATOM 1475 C C . THR A 1 195 ? 29.341 7.968 -1.677 1.00 27.95 195 THR A C 1
ATOM 1477 O O . THR A 1 195 ? 28.831 7.156 -0.909 1.00 27.95 195 THR A O 1
ATOM 1480 N N . PRO A 1 196 ? 30.302 7.611 -2.551 1.00 34.44 196 PRO A N 1
ATOM 1481 C CA . PRO A 1 196 ? 30.738 6.231 -2.741 1.00 34.44 196 PRO A CA 1
ATOM 1482 C C . PRO A 1 196 ? 31.770 5.768 -1.697 1.00 34.44 196 PRO A C 1
ATOM 1484 O O . PRO A 1 196 ? 32.653 6.518 -1.277 1.00 34.44 196 PRO A O 1
ATOM 1487 N N . ILE A 1 197 ? 31.689 4.483 -1.342 1.00 31.30 197 ILE A N 1
ATOM 1488 C CA . ILE A 1 197 ? 32.691 3.711 -0.585 1.00 31.30 197 ILE A CA 1
ATOM 1489 C C . ILE A 1 197 ? 33.952 3.525 -1.468 1.00 31.30 197 ILE A C 1
ATOM 1491 O O . ILE A 1 197 ? 33.812 3.311 -2.674 1.00 31.30 197 ILE A O 1
ATOM 1495 N N . PRO A 1 198 ? 35.193 3.607 -0.938 1.00 27.66 198 PRO A N 1
ATOM 1496 C CA . PRO A 1 198 ? 36.400 3.556 -1.764 1.00 27.66 198 PRO A CA 1
ATOM 1497 C C . PRO A 1 198 ? 36.590 2.187 -2.434 1.00 27.66 198 PRO A C 1
ATOM 1499 O O . PRO A 1 198 ? 36.589 1.144 -1.781 1.00 27.66 198 PRO A O 1
ATOM 1502 N N . ALA A 1 199 ? 36.780 2.231 -3.755 1.00 29.25 199 ALA A N 1
ATOM 1503 C CA . ALA A 1 199 ? 36.909 1.087 -4.647 1.00 29.25 199 ALA A CA 1
ATOM 1504 C C . ALA A 1 199 ? 38.129 0.201 -4.333 1.00 29.25 199 ALA A C 1
ATOM 1506 O O . ALA A 1 199 ? 39.253 0.689 -4.195 1.00 29.25 199 ALA A O 1
ATOM 1507 N N . ALA A 1 200 ? 37.906 -1.114 -4.308 1.00 29.39 200 ALA A N 1
ATOM 1508 C CA . ALA A 1 200 ? 38.964 -2.113 -4.410 1.00 29.39 200 ALA A CA 1
ATOM 1509 C C . ALA A 1 200 ? 39.429 -2.245 -5.875 1.00 29.39 200 ALA A C 1
ATOM 1511 O O . ALA A 1 200 ? 38.624 -2.189 -6.804 1.00 29.39 200 ALA A O 1
ATOM 1512 N N . GLU A 1 201 ? 40.742 -2.383 -6.066 1.00 27.47 201 GLU A N 1
ATOM 1513 C CA . GLU A 1 201 ? 41.446 -2.321 -7.353 1.00 27.47 201 GLU A CA 1
ATOM 1514 C C . GLU A 1 201 ? 40.956 -3.347 -8.394 1.00 27.47 201 GLU A C 1
ATOM 1516 O O . GLU A 1 201 ? 40.855 -4.546 -8.131 1.00 27.47 201 GLU A O 1
ATOM 1521 N N . ALA A 1 202 ? 40.707 -2.860 -9.614 1.00 29.22 202 ALA A N 1
ATOM 1522 C CA . ALA A 1 202 ? 40.264 -3.646 -10.761 1.00 29.22 202 ALA A CA 1
ATOM 1523 C C . ALA A 1 202 ? 41.419 -4.367 -11.486 1.00 29.22 202 ALA A C 1
ATOM 1525 O O . ALA A 1 202 ? 42.504 -3.820 -11.690 1.00 29.22 202 ALA A O 1
ATOM 1526 N N . VAL A 1 203 ? 41.133 -5.583 -11.960 1.00 27.58 203 VAL A N 1
ATOM 1527 C CA . VAL A 1 203 ? 41.967 -6.386 -12.875 1.00 27.58 203 VAL A CA 1
ATOM 1528 C C . VAL A 1 203 ? 41.544 -6.095 -14.327 1.00 27.58 203 VAL A C 1
ATOM 1530 O O . VAL A 1 203 ? 40.344 -5.993 -14.583 1.00 27.58 203 VAL A O 1
ATOM 1533 N N . PRO A 1 204 ? 42.465 -5.976 -15.308 1.00 29.03 204 PRO A N 1
ATOM 1534 C CA . PRO A 1 204 ? 42.098 -5.570 -16.660 1.00 29.03 204 PRO A CA 1
ATOM 1535 C C . PRO A 1 204 ? 41.655 -6.766 -17.514 1.00 29.03 204 PRO A C 1
ATOM 1537 O O . PRO A 1 204 ? 42.344 -7.786 -17.573 1.00 29.03 204 PRO A O 1
ATOM 1540 N N . VAL A 1 205 ? 40.554 -6.610 -18.255 1.00 27.94 205 VAL A N 1
ATOM 1541 C CA . VAL A 1 205 ? 40.171 -7.502 -19.364 1.00 27.94 205 VAL A CA 1
ATOM 1542 C C . VAL A 1 205 ? 39.881 -6.681 -20.626 1.00 27.94 205 VAL A C 1
ATOM 1544 O O . VAL A 1 205 ? 39.485 -5.521 -20.568 1.00 27.94 205 VAL A O 1
ATOM 1547 N N . ALA A 1 206 ? 40.203 -7.302 -21.760 1.00 27.47 206 ALA A N 1
ATOM 1548 C CA . ALA A 1 206 ? 40.406 -6.745 -23.090 1.00 27.47 206 ALA A CA 1
ATOM 1549 C C . ALA A 1 206 ? 39.144 -6.248 -23.836 1.00 27.47 206 ALA A C 1
ATOM 1551 O O . ALA A 1 206 ? 38.011 -6.543 -23.477 1.00 27.47 206 ALA A O 1
ATOM 1552 N N . ALA A 1 207 ? 39.421 -5.501 -24.911 1.00 29.84 207 ALA A N 1
ATOM 1553 C CA . ALA A 1 207 ? 38.544 -4.660 -25.731 1.00 29.84 207 ALA A CA 1
ATOM 1554 C C . ALA A 1 207 ? 37.358 -5.361 -26.457 1.00 29.84 207 ALA A C 1
ATOM 1556 O O . ALA A 1 207 ? 37.396 -6.575 -26.670 1.00 29.84 207 ALA A O 1
ATOM 1557 N N . PRO A 1 208 ? 36.325 -4.592 -26.884 1.00 31.86 208 PRO A N 1
ATOM 1558 C CA . PRO A 1 208 ? 34.968 -5.087 -27.136 1.00 31.86 208 PRO A CA 1
ATOM 1559 C C . PRO A 1 208 ? 34.652 -5.404 -28.611 1.00 31.86 208 PRO A C 1
ATOM 1561 O O . PRO A 1 208 ? 35.316 -4.930 -29.534 1.00 31.86 208 PRO A O 1
ATOM 1564 N N . PHE A 1 209 ? 33.564 -6.156 -28.825 1.00 26.05 209 PHE A N 1
ATOM 1565 C CA . PHE A 1 209 ? 32.853 -6.254 -30.106 1.00 26.05 209 PHE A CA 1
ATOM 1566 C C . PHE A 1 209 ? 31.822 -5.122 -30.250 1.00 26.05 209 PHE A C 1
ATOM 1568 O O . PHE A 1 209 ? 31.229 -4.672 -29.273 1.00 26.05 209 PHE A O 1
ATOM 1575 N N . ALA A 1 210 ? 31.632 -4.665 -31.489 1.00 29.36 210 ALA A N 1
ATOM 1576 C CA . ALA A 1 210 ? 30.848 -3.492 -31.864 1.00 29.36 210 ALA A CA 1
ATOM 1577 C C . ALA A 1 210 ? 29.350 -3.591 -31.504 1.00 29.36 210 ALA A C 1
ATOM 1579 O O . ALA A 1 210 ? 28.678 -4.561 -31.856 1.00 29.36 210 ALA A O 1
ATOM 1580 N N . ALA A 1 211 ? 28.844 -2.541 -30.851 1.00 31.20 211 ALA A N 1
ATOM 1581 C CA . ALA A 1 211 ? 27.432 -2.315 -30.557 1.00 31.20 211 ALA A CA 1
ATOM 1582 C C . ALA A 1 211 ? 26.615 -2.019 -31.831 1.00 31.20 211 ALA A C 1
ATOM 1584 O O . ALA A 1 211 ? 27.115 -1.399 -32.771 1.00 31.20 211 ALA A O 1
ATOM 1585 N N . GLN A 1 212 ? 25.350 -2.447 -31.846 1.00 30.12 212 GLN A N 1
ATOM 1586 C CA . GLN A 1 212 ? 24.362 -2.057 -32.858 1.00 30.12 212 GLN A CA 1
ATOM 1587 C C . GLN A 1 212 ? 23.717 -0.711 -32.479 1.00 30.12 212 GLN A C 1
ATOM 1589 O O . GLN A 1 212 ? 23.536 -0.419 -31.298 1.00 30.12 212 GLN A O 1
ATOM 1594 N N . SER A 1 213 ? 23.414 0.114 -33.488 1.00 29.06 213 SER A N 1
ATOM 1595 C CA . SER A 1 213 ? 22.935 1.500 -33.356 1.00 29.06 213 SER A CA 1
ATOM 1596 C C . SER A 1 213 ? 21.536 1.645 -32.722 1.00 29.06 213 SER A C 1
ATOM 1598 O O . SER A 1 213 ? 20.711 0.744 -32.862 1.00 29.06 213 SER A O 1
ATOM 1600 N N . PRO A 1 214 ? 21.212 2.806 -32.112 1.00 31.33 214 PRO A N 1
ATOM 1601 C CA . PRO A 1 214 ? 20.041 3.004 -31.248 1.00 31.33 214 PRO A CA 1
ATOM 1602 C C . PRO A 1 214 ? 18.742 3.436 -31.969 1.00 31.33 214 PRO A C 1
ATOM 1604 O O . PRO A 1 214 ? 17.818 3.919 -31.323 1.00 31.33 214 PRO A O 1
ATOM 1607 N N . GLU A 1 215 ? 18.624 3.291 -33.291 1.00 28.28 215 GLU A N 1
ATOM 1608 C CA . GLU A 1 215 ? 17.541 3.926 -34.077 1.00 28.28 215 GLU A CA 1
ATOM 1609 C C . GLU A 1 215 ? 16.226 3.122 -34.187 1.00 28.28 215 GLU A C 1
ATOM 1611 O O . GLU A 1 215 ? 15.391 3.408 -35.041 1.00 28.28 215 GLU A O 1
ATOM 1616 N N . GLN A 1 216 ? 15.986 2.138 -33.317 1.00 31.16 216 GLN A N 1
ATOM 1617 C CA . GLN A 1 216 ? 14.726 1.378 -33.287 1.00 31.16 216 GLN A CA 1
ATOM 1618 C C . GLN A 1 216 ? 14.112 1.385 -31.879 1.00 31.16 216 GLN A C 1
ATOM 1620 O O . GLN A 1 216 ? 14.160 0.386 -31.168 1.00 31.16 216 GLN A O 1
ATOM 1625 N N . ARG A 1 217 ? 13.535 2.519 -31.460 1.00 33.09 217 ARG A N 1
ATOM 1626 C CA . ARG A 1 217 ? 12.673 2.602 -30.266 1.00 33.09 217 ARG A CA 1
ATOM 1627 C C . ARG A 1 217 ? 11.262 3.047 -30.675 1.00 33.09 217 ARG A C 1
ATOM 1629 O O . ARG A 1 217 ? 11.134 4.159 -31.186 1.00 33.09 217 ARG A O 1
ATOM 1636 N N . PRO A 1 218 ? 10.212 2.229 -30.478 1.00 32.12 218 PRO A N 1
ATOM 1637 C CA . PRO A 1 218 ? 8.837 2.703 -30.586 1.00 32.12 218 PRO A CA 1
ATOM 1638 C C . PRO A 1 218 ? 8.473 3.564 -29.364 1.00 32.12 218 PRO A C 1
ATOM 1640 O O . PRO A 1 218 ? 8.878 3.270 -28.241 1.00 32.12 218 PRO A O 1
ATOM 1643 N N . SER A 1 219 ? 7.725 4.645 -29.592 1.00 30.30 219 SER A N 1
ATOM 1644 C CA . SER A 1 219 ? 7.139 5.476 -28.532 1.00 30.30 219 SER A CA 1
ATOM 1645 C C . SER A 1 219 ? 6.023 4.726 -27.786 1.00 30.30 219 SER A C 1
ATOM 1647 O O . SER A 1 219 ? 5.362 3.884 -28.397 1.00 30.30 219 SER A O 1
ATOM 1649 N N . PRO A 1 220 ? 5.764 5.042 -26.503 1.00 29.11 220 PRO A N 1
ATOM 1650 C CA . PRO A 1 220 ? 4.649 4.461 -25.761 1.00 29.11 220 PRO A CA 1
ATOM 1651 C C . PRO A 1 220 ? 3.314 4.878 -26.394 1.00 29.11 220 PRO A C 1
ATOM 1653 O O . PRO A 1 220 ? 3.020 6.065 -26.547 1.00 29.11 220 PRO A O 1
ATOM 1656 N N . VAL A 1 221 ? 2.515 3.888 -26.794 1.00 36.47 221 VAL A N 1
ATOM 1657 C CA . VAL A 1 221 ? 1.154 4.083 -27.305 1.00 36.47 221 VAL A CA 1
ATOM 1658 C C . VAL A 1 221 ? 0.195 4.002 -26.122 1.00 36.47 221 VAL A C 1
ATOM 1660 O O . VAL A 1 221 ? -0.025 2.926 -25.575 1.00 36.47 221 VAL A O 1
ATOM 1663 N N . VAL A 1 222 ? -0.395 5.135 -25.742 1.00 33.47 222 VAL A N 1
ATOM 1664 C CA . VAL A 1 222 ? -1.551 5.178 -24.836 1.00 33.47 222 VAL A CA 1
ATOM 1665 C C . VAL A 1 222 ? -2.800 4.854 -25.668 1.00 33.47 222 VAL A C 1
ATOM 1667 O O . VAL A 1 222 ? -3.139 5.636 -26.564 1.00 33.47 222 VAL A O 1
ATOM 1670 N N . PRO A 1 223 ? -3.500 3.726 -25.445 1.00 34.03 223 PRO A N 1
ATOM 1671 C CA . PRO A 1 223 ? -4.698 3.415 -26.209 1.00 34.03 223 PRO A CA 1
ATOM 1672 C C . PRO A 1 223 ? -5.829 4.363 -25.794 1.00 34.03 223 PRO A C 1
ATOM 1674 O O . PRO A 1 223 ? -6.339 4.315 -24.676 1.00 34.03 223 PRO A O 1
ATOM 1677 N N . THR A 1 224 ? -6.246 5.234 -26.711 1.00 30.56 224 THR A N 1
ATOM 1678 C CA . THR A 1 224 ? -7.448 6.058 -26.545 1.00 30.56 224 THR A CA 1
ATOM 1679 C C . THR A 1 224 ? -8.682 5.217 -26.864 1.00 30.56 224 THR A C 1
ATOM 1681 O O . THR A 1 224 ? -8.963 4.879 -28.013 1.00 30.56 224 THR A O 1
ATOM 1684 N N . SER A 1 225 ? -9.440 4.851 -25.834 1.00 34.75 225 SER A N 1
ATOM 1685 C CA . SER A 1 225 ? -10.713 4.144 -25.981 1.00 34.75 225 SER A CA 1
ATOM 1686 C C . SER A 1 225 ? -11.813 5.093 -26.472 1.00 34.75 225 SER A C 1
ATOM 1688 O O . SER A 1 225 ? -12.254 5.981 -25.746 1.00 34.75 225 SER A O 1
ATOM 1690 N N . THR A 1 226 ? -12.275 4.874 -27.705 1.00 31.98 226 THR A N 1
ATOM 1691 C CA . THR A 1 226 ? -13.541 5.414 -28.233 1.00 31.98 226 THR A CA 1
ATOM 1692 C C . THR A 1 226 ? -14.642 4.367 -28.008 1.00 31.98 226 THR A C 1
ATOM 1694 O O . THR A 1 226 ? -14.371 3.182 -28.218 1.00 31.98 226 THR A O 1
ATOM 1697 N N . PRO A 1 227 ? -15.873 4.732 -27.606 1.00 32.75 227 PRO A N 1
ATOM 1698 C CA . PRO A 1 227 ? -16.946 3.754 -27.462 1.00 32.75 227 PRO A CA 1
ATOM 1699 C C . PRO A 1 227 ? -17.442 3.316 -28.847 1.00 32.75 227 PRO A C 1
ATOM 1701 O O . PRO A 1 227 ? -17.859 4.148 -29.651 1.00 32.75 227 PRO A O 1
ATOM 1704 N N . ALA A 1 228 ? -17.381 2.013 -29.135 1.00 37.44 228 ALA A N 1
ATOM 1705 C CA . ALA A 1 228 ? -17.843 1.440 -30.396 1.00 37.44 228 ALA A CA 1
ATOM 1706 C C . ALA A 1 228 ? -19.295 0.948 -30.290 1.00 37.44 228 ALA A C 1
ATOM 1708 O O . ALA A 1 228 ? -19.618 0.065 -29.494 1.00 37.44 228 ALA A O 1
ATOM 1709 N N . GLU A 1 229 ? -20.153 1.507 -31.145 1.00 35.94 229 GLU A N 1
ATOM 1710 C CA . GLU A 1 229 ? -21.450 0.943 -31.514 1.00 35.94 229 GLU A CA 1
ATOM 1711 C C . GLU A 1 229 ? -21.274 -0.400 -32.241 1.00 35.94 229 GLU A C 1
ATOM 1713 O O . GLU A 1 229 ? -20.382 -0.589 -33.070 1.00 35.94 229 GLU A O 1
ATOM 1718 N N . ALA A 1 230 ? -22.167 -1.341 -31.941 1.00 39.25 230 ALA A N 1
ATOM 1719 C CA . ALA A 1 230 ? -22.203 -2.666 -32.539 1.00 39.25 230 ALA A CA 1
ATOM 1720 C C . ALA A 1 230 ? -22.692 -2.630 -34.000 1.00 39.25 230 ALA A C 1
ATOM 1722 O O . ALA A 1 230 ? -23.794 -2.155 -34.279 1.00 39.25 230 ALA A O 1
ATOM 1723 N N . GLY A 1 231 ? -21.942 -3.239 -34.927 1.00 33.91 231 GLY A N 1
ATOM 1724 C CA . GLY A 1 231 ? -22.475 -3.536 -36.258 1.00 33.91 231 GLY A CA 1
ATOM 1725 C C . GLY A 1 231 ? -21.493 -4.061 -37.311 1.00 33.91 231 GLY A C 1
ATOM 1726 O O . GLY A 1 231 ? -20.783 -3.282 -37.929 1.00 33.91 231 GLY A O 1
ATOM 1727 N N . ARG A 1 232 ? -21.651 -5.356 -37.631 1.00 31.48 232 ARG A N 1
ATOM 1728 C CA . ARG A 1 232 ? -21.299 -6.084 -38.876 1.00 31.48 232 ARG A CA 1
ATOM 1729 C C . ARG A 1 232 ? -19.855 -6.551 -39.114 1.00 31.48 232 ARG A C 1
ATOM 1731 O O . ARG A 1 232 ? -18.920 -5.781 -39.279 1.00 31.48 232 ARG A O 1
ATOM 1738 N N . THR A 1 233 ? -19.768 -7.868 -39.291 1.00 46.91 233 THR A N 1
ATOM 1739 C CA . THR A 1 233 ? -18.724 -8.629 -39.980 1.00 46.91 233 THR A CA 1
ATOM 1740 C C . THR A 1 233 ? -18.898 -8.532 -41.500 1.00 46.91 233 THR A C 1
ATOM 1742 O O . THR A 1 233 ? -20.010 -8.753 -41.974 1.00 46.91 233 THR A O 1
ATOM 1745 N N . ASP A 1 234 ? -17.829 -8.212 -42.238 1.00 33.50 234 ASP A N 1
ATOM 1746 C CA . ASP A 1 234 ? -17.387 -8.909 -43.466 1.00 33.50 234 ASP A CA 1
ATOM 1747 C C . ASP A 1 234 ? -16.223 -8.160 -44.155 1.00 33.50 234 ASP A C 1
ATOM 1749 O O . ASP A 1 234 ? -16.329 -6.974 -44.458 1.00 33.50 234 ASP A O 1
ATOM 1753 N N . GLY A 1 235 ? -15.139 -8.890 -44.470 1.00 32.50 235 GLY A N 1
ATOM 1754 C CA . GLY A 1 235 ? -14.168 -8.540 -45.524 1.00 32.50 235 GLY A CA 1
ATOM 1755 C C . GLY A 1 235 ? -12.840 -7.892 -45.097 1.00 32.50 235 GLY A C 1
ATOM 1756 O O . GLY A 1 235 ? -12.690 -6.679 -45.175 1.00 32.50 235 GLY A O 1
ATOM 1757 N N . LEU A 1 236 ? -11.833 -8.707 -44.754 1.00 30.47 236 LEU A N 1
ATOM 1758 C CA . LEU A 1 236 ? -10.416 -8.304 -44.666 1.00 30.47 236 LEU A CA 1
ATOM 1759 C C . LEU A 1 236 ? -9.726 -8.494 -46.033 1.00 30.47 236 LEU A C 1
ATOM 1761 O O . LEU A 1 236 ? -9.956 -9.507 -46.698 1.00 30.47 236 LEU A O 1
ATOM 1765 N N . PRO A 1 237 ? -8.867 -7.544 -46.446 1.00 36.47 237 PRO A N 1
ATOM 1766 C CA . PRO A 1 237 ? -7.476 -7.616 -46.009 1.00 36.47 237 PRO A CA 1
ATOM 1767 C C . PRO A 1 237 ? -7.048 -6.349 -45.258 1.00 36.47 237 PRO A C 1
ATOM 1769 O O . PRO A 1 237 ? -7.155 -5.236 -45.771 1.00 36.47 237 PRO A O 1
ATOM 1772 N N . ALA A 1 238 ? -6.561 -6.536 -44.031 1.00 37.09 238 ALA A N 1
ATOM 1773 C CA . ALA A 1 238 ? -5.975 -5.482 -43.214 1.00 37.09 238 ALA A CA 1
ATOM 1774 C C . ALA A 1 238 ? -4.572 -5.135 -43.720 1.00 37.09 238 ALA A C 1
ATOM 1776 O O . ALA A 1 238 ? -3.739 -6.016 -43.923 1.00 37.09 238 ALA A O 1
ATOM 1777 N N . ALA A 1 239 ? -4.310 -3.839 -43.855 1.00 34.97 239 ALA A N 1
ATOM 1778 C CA . ALA A 1 239 ? -2.967 -3.312 -43.703 1.00 34.97 239 ALA A CA 1
ATOM 1779 C C . ALA A 1 239 ? -2.579 -3.468 -42.221 1.00 34.97 239 ALA A C 1
ATOM 1781 O O . ALA A 1 239 ? -3.304 -3.008 -41.339 1.00 34.97 239 ALA A O 1
ATOM 1782 N N . GLU A 1 240 ? -1.488 -4.184 -41.960 1.00 41.47 240 GLU A N 1
ATOM 1783 C CA . GLU A 1 240 ? -0.976 -4.503 -40.626 1.00 41.47 240 GLU A CA 1
ATOM 1784 C C . GLU A 1 240 ? -0.503 -3.222 -39.914 1.00 41.47 240 GLU A C 1
ATOM 1786 O O . GLU A 1 240 ? 0.591 -2.725 -40.176 1.00 41.47 240 GLU A O 1
ATOM 1791 N N . SER A 1 241 ? -1.331 -2.672 -39.017 1.00 44.75 241 SER A N 1
ATOM 1792 C CA . SER A 1 241 ? -0.854 -1.746 -37.981 1.00 44.75 241 SER A CA 1
ATOM 1793 C C . SER A 1 241 ? -0.054 -2.547 -36.956 1.00 44.75 241 SER A C 1
ATOM 1795 O O . SER A 1 241 ? -0.517 -3.581 -36.467 1.00 44.75 241 SER A O 1
ATOM 1797 N N . SER A 1 242 ? 1.153 -2.089 -36.642 1.00 57.62 242 SER A N 1
ATOM 1798 C CA . SER A 1 242 ? 2.129 -2.730 -35.755 1.00 57.62 242 SER A CA 1
ATOM 1799 C C . SER A 1 242 ? 1.800 -2.587 -34.261 1.00 57.62 242 SER A C 1
ATOM 1801 O O . SER A 1 242 ? 2.709 -2.444 -33.450 1.00 57.62 242 SER A O 1
ATOM 1803 N N . ASP A 1 243 ? 0.524 -2.631 -33.874 1.00 84.38 243 ASP A N 1
ATOM 1804 C CA . ASP A 1 243 ? 0.094 -2.478 -32.475 1.00 84.38 243 ASP A CA 1
ATOM 1805 C C . ASP A 1 243 ? 0.091 -3.829 -31.747 1.00 84.38 243 ASP A C 1
ATOM 1807 O O . ASP A 1 243 ? -0.926 -4.285 -31.218 1.00 84.38 243 ASP A O 1
ATOM 1811 N N . HIS A 1 244 ? 1.227 -4.525 -31.774 1.00 92.31 244 HIS A N 1
ATOM 1812 C CA . HIS A 1 244 ? 1.411 -5.751 -31.007 1.00 92.31 244 HIS A CA 1
ATOM 1813 C C . HIS A 1 244 ? 2.700 -5.712 -30.194 1.00 92.31 244 HIS A C 1
ATOM 1815 O O . HIS A 1 244 ? 3.761 -5.321 -30.676 1.00 92.31 244 HIS A O 1
ATOM 1821 N N . LEU A 1 245 ? 2.602 -6.178 -28.956 1.00 96.06 245 LEU A N 1
ATOM 1822 C CA . LEU A 1 245 ? 3.722 -6.329 -28.039 1.00 96.06 245 LEU A CA 1
ATOM 1823 C C . LEU A 1 245 ? 4.461 -7.635 -28.341 1.00 96.06 245 LEU A C 1
ATOM 1825 O O . LEU A 1 245 ? 3.832 -8.661 -28.588 1.00 96.06 245 LEU A O 1
ATOM 1829 N N . SER A 1 246 ? 5.791 -7.635 -28.330 1.00 95.88 246 SER A N 1
ATOM 1830 C CA . SER A 1 246 ? 6.570 -8.858 -28.565 1.00 95.88 246 SER A CA 1
ATOM 1831 C C . SER A 1 246 ? 6.838 -9.571 -27.241 1.00 95.88 246 SER A C 1
ATOM 1833 O O . SER A 1 246 ? 7.720 -9.157 -26.494 1.00 95.88 246 SER A O 1
ATOM 1835 N N . ALA A 1 247 ? 6.104 -10.648 -26.961 1.00 95.56 247 ALA A N 1
ATOM 1836 C CA . ALA A 1 247 ? 6.330 -11.502 -25.795 1.00 95.56 247 ALA A CA 1
ATOM 1837 C C . ALA A 1 247 ? 7.087 -12.779 -26.198 1.00 95.56 247 ALA A C 1
ATOM 1839 O O . ALA A 1 247 ? 6.884 -13.347 -27.273 1.00 95.56 247 ALA A O 1
ATOM 1840 N N . ARG A 1 248 ? 7.975 -13.253 -25.329 1.00 94.12 248 ARG A N 1
ATOM 1841 C CA . ARG A 1 248 ? 8.812 -14.448 -25.513 1.00 94.12 248 ARG A CA 1
ATOM 1842 C C . ARG A 1 248 ? 8.086 -15.727 -25.086 1.00 94.12 248 ARG A C 1
ATOM 1844 O O . ARG A 1 248 ? 8.438 -16.808 -25.566 1.00 94.12 248 ARG A O 1
ATOM 1851 N N . SER A 1 249 ? 7.080 -15.609 -24.221 1.00 93.31 249 SER A N 1
ATOM 1852 C CA . SER A 1 249 ? 6.228 -16.703 -23.741 1.00 93.31 249 SER A CA 1
ATOM 1853 C C . SER A 1 249 ? 4.807 -16.218 -23.432 1.00 93.31 249 SER A C 1
ATOM 1855 O O . SER A 1 249 ? 4.536 -15.015 -23.382 1.00 93.31 249 SER A O 1
ATOM 1857 N N . THR A 1 250 ? 3.896 -17.167 -23.222 1.00 92.06 250 THR A N 1
ATOM 1858 C CA . THR A 1 250 ? 2.534 -16.871 -22.760 1.00 92.06 250 THR A CA 1
ATOM 1859 C C . THR A 1 250 ? 2.562 -16.324 -21.334 1.00 92.06 250 THR A C 1
ATOM 1861 O O . THR A 1 250 ? 1.837 -15.386 -21.024 1.00 92.06 250 THR A O 1
ATOM 1864 N N . GLU A 1 251 ? 3.425 -16.873 -20.486 1.00 93.06 251 GLU A N 1
ATOM 1865 C CA . GLU A 1 251 ? 3.604 -16.513 -19.083 1.00 93.06 251 GLU A CA 1
ATOM 1866 C C . GLU A 1 251 ? 4.066 -15.057 -18.940 1.00 93.06 251 GLU A C 1
ATOM 1868 O O . GLU A 1 251 ? 3.548 -14.327 -18.100 1.00 93.06 251 GLU A O 1
ATOM 1873 N N . GLU A 1 252 ? 4.980 -14.599 -19.801 1.00 95.25 252 GLU A N 1
ATOM 1874 C CA . GLU A 1 252 ? 5.423 -13.199 -19.843 1.00 95.25 252 GLU A CA 1
ATOM 1875 C C . GLU A 1 252 ? 4.297 -12.261 -20.280 1.00 95.25 252 GLU A C 1
ATOM 1877 O O . GLU A 1 252 ? 4.102 -11.214 -19.668 1.00 95.25 252 GLU A O 1
ATOM 1882 N N . ALA A 1 253 ? 3.519 -12.646 -21.298 1.00 95.19 253 ALA A N 1
ATOM 1883 C CA . ALA A 1 253 ? 2.353 -11.870 -21.709 1.00 95.19 253 ALA A CA 1
ATOM 1884 C C . ALA A 1 253 ? 1.331 -11.758 -20.564 1.00 95.19 253 ALA A C 1
ATOM 1886 O O . ALA A 1 253 ? 0.816 -10.675 -20.305 1.00 95.19 253 ALA A O 1
ATOM 1887 N N . MET A 1 254 ? 1.075 -12.850 -19.839 1.00 93.25 254 MET A N 1
ATOM 1888 C CA . MET A 1 254 ? 0.180 -12.840 -18.678 1.00 93.25 254 MET A CA 1
ATOM 1889 C C . MET A 1 254 ? 0.731 -11.999 -17.523 1.00 93.25 254 MET A C 1
ATOM 1891 O O . MET A 1 254 ? -0.044 -11.305 -16.869 1.00 93.25 254 MET A O 1
ATOM 1895 N N . MET A 1 255 ? 2.046 -12.019 -17.286 1.00 95.00 255 MET A N 1
ATOM 1896 C CA . MET A 1 255 ? 2.672 -11.154 -16.284 1.00 95.00 255 MET A CA 1
ATOM 1897 C C . MET A 1 255 ? 2.530 -9.677 -16.659 1.00 95.00 255 MET A C 1
ATOM 1899 O O . MET A 1 255 ? 2.133 -8.873 -15.823 1.00 95.00 255 MET A O 1
ATOM 1903 N N . PHE A 1 256 ? 2.738 -9.330 -17.931 1.00 96.06 256 PHE A N 1
ATOM 1904 C CA . PHE A 1 256 ? 2.539 -7.965 -18.416 1.00 96.06 256 PHE A CA 1
ATOM 1905 C C . PHE A 1 256 ? 1.106 -7.485 -18.151 1.00 96.06 256 PHE A C 1
ATOM 1907 O O . PHE A 1 256 ? 0.903 -6.379 -17.659 1.00 96.06 256 PHE A O 1
ATOM 1914 N N . LEU A 1 257 ? 0.100 -8.330 -18.410 1.00 94.81 257 LEU A N 1
ATOM 1915 C CA . LEU A 1 257 ? -1.302 -7.994 -18.131 1.00 94.81 257 LEU A CA 1
ATOM 1916 C C . LEU A 1 257 ? -1.568 -7.694 -16.647 1.00 94.81 257 LEU A C 1
ATOM 1918 O O . LEU A 1 257 ? -2.393 -6.824 -16.365 1.00 94.81 257 LEU A O 1
ATOM 1922 N N . ARG A 1 258 ? -0.890 -8.403 -15.730 1.00 93.19 258 ARG A N 1
ATOM 1923 C CA . ARG A 1 258 ? -0.993 -8.201 -14.272 1.00 93.19 258 ARG A CA 1
ATOM 1924 C C . ARG A 1 258 ? -0.309 -6.919 -13.804 1.00 93.19 258 ARG A C 1
ATOM 1926 O O . ARG A 1 258 ? -0.818 -6.285 -12.894 1.00 93.19 258 ARG A O 1
ATOM 1933 N N . LEU A 1 259 ? 0.814 -6.557 -14.424 1.00 93.62 259 LEU A N 1
ATOM 1934 C CA . LEU A 1 259 ? 1.588 -5.355 -14.088 1.00 93.62 259 LEU A CA 1
ATOM 1935 C C . LEU A 1 259 ? 0.994 -4.063 -14.651 1.00 93.62 259 LEU A C 1
ATOM 1937 O O . LEU A 1 259 ? 1.371 -2.981 -14.227 1.00 93.62 259 LEU A O 1
ATOM 1941 N N . ASN A 1 260 ? 0.071 -4.165 -15.605 1.00 92.56 260 ASN A N 1
ATOM 1942 C CA . ASN A 1 260 ? -0.565 -3.012 -16.227 1.00 92.56 260 ASN A CA 1
ATOM 1943 C C . ASN A 1 260 ? -1.997 -2.874 -15.687 1.00 92.56 260 ASN A C 1
ATOM 1945 O O . ASN A 1 260 ? -2.909 -3.430 -16.309 1.00 92.56 260 ASN A O 1
ATOM 1949 N N . PRO A 1 261 ? -2.237 -2.182 -14.558 1.00 90.38 261 PRO A N 1
ATOM 1950 C CA . PRO A 1 261 ? -3.579 -1.994 -14.015 1.00 90.38 261 PRO A CA 1
ATOM 1951 C C . PRO A 1 261 ? -4.519 -1.307 -15.008 1.00 90.38 261 PRO A C 1
ATOM 1953 O O . PRO A 1 261 ? -4.131 -0.628 -15.962 1.00 90.38 261 PRO A O 1
ATOM 1956 N N . CYS A 1 262 ? -5.817 -1.453 -14.769 1.00 91.25 262 CYS A N 1
ATOM 1957 C CA . CYS A 1 262 ? -6.799 -0.553 -15.352 1.00 91.25 262 CYS A CA 1
ATOM 1958 C C . CYS A 1 262 ? -6.561 0.876 -14.833 1.00 91.25 262 CYS A C 1
ATOM 1960 O O . CYS A 1 262 ? -6.125 1.052 -13.705 1.00 91.25 262 CYS A O 1
ATOM 1962 N N . GLY A 1 263 ? -6.972 1.912 -15.571 1.00 83.94 263 GLY A N 1
ATOM 1963 C CA . GLY A 1 263 ? -6.899 3.306 -15.092 1.00 83.94 263 GLY A CA 1
ATOM 1964 C C . GLY A 1 263 ? -7.762 3.632 -13.858 1.00 83.94 263 GLY A C 1
ATOM 1965 O O . GLY A 1 263 ? -7.904 4.796 -13.518 1.00 83.94 263 GLY A O 1
ATOM 1966 N N . CYS A 1 264 ? -8.398 2.634 -13.236 1.00 83.12 264 CYS A N 1
ATOM 1967 C CA . CYS A 1 264 ? -9.026 2.730 -11.916 1.00 83.12 264 CYS A CA 1
ATOM 1968 C C . CYS A 1 264 ? -8.174 2.087 -10.801 1.00 83.12 264 CYS A C 1
ATOM 1970 O O . CYS A 1 264 ? -8.671 1.933 -9.695 1.00 83.12 264 CYS A O 1
ATOM 1972 N N . GLY A 1 265 ? -6.955 1.630 -11.105 1.00 86.94 265 GLY A N 1
ATOM 1973 C CA . GLY A 1 265 ? -6.041 0.945 -10.183 1.00 86.94 265 GLY A CA 1
ATOM 1974 C C . GLY A 1 265 ? -6.187 -0.581 -10.125 1.00 86.94 265 GLY A C 1
ATOM 1975 O O . GLY A 1 265 ? -5.286 -1.261 -9.651 1.00 86.94 265 GLY A O 1
ATOM 1976 N N . SER A 1 266 ? -7.282 -1.151 -10.636 1.00 88.19 266 SER A N 1
ATOM 1977 C CA . SER A 1 266 ? -7.523 -2.598 -10.544 1.00 88.19 266 SER A CA 1
ATOM 1978 C C . SER A 1 266 ? -6.609 -3.420 -11.451 1.00 88.19 266 SER A C 1
ATOM 1980 O O . SER A 1 266 ? -6.545 -3.182 -12.664 1.00 88.19 266 SER A O 1
ATOM 1982 N N . ASN A 1 267 ? -5.997 -4.456 -10.881 1.00 84.94 267 ASN A N 1
ATOM 1983 C CA . ASN A 1 267 ? -5.243 -5.474 -11.613 1.00 84.94 267 ASN A CA 1
ATOM 1984 C C . ASN A 1 267 ? -6.118 -6.660 -12.048 1.00 84.94 267 ASN A C 1
ATOM 1986 O O . ASN A 1 267 ? -5.661 -7.515 -12.811 1.00 84.94 267 ASN A O 1
ATOM 1990 N N . GLU A 1 268 ? -7.382 -6.716 -11.607 1.00 87.69 268 GLU A N 1
ATOM 1991 C CA . GLU A 1 268 ? -8.259 -7.840 -11.906 1.00 87.69 268 GLU A CA 1
ATOM 1992 C C . GLU A 1 268 ? -8.840 -7.728 -13.322 1.00 87.69 268 GLU A C 1
ATOM 1994 O O . GLU A 1 268 ? -9.644 -6.857 -13.677 1.00 87.69 268 GLU A O 1
ATOM 1999 N N . PHE A 1 269 ? -8.374 -8.636 -14.172 1.00 88.25 269 PHE A N 1
ATOM 2000 C CA . PHE A 1 269 ? -8.706 -8.702 -15.583 1.00 88.25 269 PHE A CA 1
ATOM 2001 C C . PHE A 1 269 ? -8.782 -10.177 -15.974 1.00 88.25 269 PHE A C 1
ATOM 2003 O O . PHE A 1 269 ? -7.734 -10.811 -16.085 1.00 88.25 269 PHE A O 1
ATOM 2010 N N . PRO A 1 270 ? -9.986 -10.752 -16.148 1.00 88.31 270 PRO A N 1
ATOM 2011 C CA . PRO A 1 270 ? -10.162 -12.111 -16.652 1.00 88.31 270 PRO A CA 1
ATOM 2012 C C . PRO A 1 270 ? -10.297 -12.098 -18.190 1.00 88.31 270 PRO A C 1
ATOM 2014 O O . PRO A 1 270 ? -11.419 -12.023 -18.704 1.00 88.31 270 PRO A O 1
ATOM 2017 N N . PRO A 1 271 ? -9.196 -12.133 -18.971 1.00 90.38 271 PRO A N 1
ATOM 2018 C CA . PRO A 1 271 ? -9.291 -12.045 -20.416 1.00 90.38 271 PRO A CA 1
ATOM 2019 C C . PRO A 1 271 ? -9.809 -13.338 -21.038 1.00 90.38 271 PRO A C 1
ATOM 2021 O O . PRO A 1 271 ? -9.356 -14.441 -20.734 1.00 90.38 271 PRO A O 1
ATOM 2024 N N . SER A 1 272 ? -10.671 -13.179 -22.033 1.00 93.06 272 SER A N 1
ATOM 2025 C CA . SER A 1 272 ? -10.783 -14.148 -23.118 1.00 93.06 272 SER A CA 1
ATOM 2026 C C . SER A 1 272 ? -9.579 -14.010 -24.053 1.00 93.06 272 SER A C 1
ATOM 2028 O O . SER A 1 272 ? -9.069 -12.904 -24.250 1.00 93.06 272 SER A O 1
ATOM 2030 N N . SER A 1 273 ? -9.104 -15.118 -24.625 1.00 94.25 273 SER A N 1
ATOM 2031 C CA . SER A 1 273 ? -7.980 -15.104 -25.564 1.00 94.25 273 SER A CA 1
ATOM 2032 C C . SER A 1 273 ? -8.363 -15.660 -26.934 1.00 94.25 273 SER A C 1
ATOM 2034 O O . SER A 1 273 ? -9.121 -16.623 -27.056 1.00 94.25 273 SER A O 1
ATOM 2036 N N . ALA A 1 274 ? -7.823 -15.043 -27.984 1.00 94.00 274 ALA A N 1
ATOM 2037 C CA . ALA A 1 274 ? -7.948 -15.499 -29.362 1.00 94.00 274 ALA A CA 1
ATOM 2038 C C . ALA A 1 274 ? -6.569 -15.515 -30.030 1.00 94.00 274 ALA A C 1
ATOM 2040 O O . ALA A 1 274 ? -5.877 -14.496 -30.064 1.00 94.00 274 ALA A O 1
ATOM 2041 N N . THR A 1 275 ? -6.173 -16.663 -30.586 1.00 94.38 275 THR A N 1
ATOM 2042 C CA . THR A 1 275 ? -4.852 -16.846 -31.207 1.00 94.38 275 THR A CA 1
ATOM 2043 C C . THR A 1 275 ? -4.961 -17.034 -32.718 1.00 94.38 275 THR A C 1
ATOM 2045 O O . THR A 1 275 ? -5.658 -17.926 -33.198 1.00 94.38 275 THR A O 1
ATOM 2048 N N . SER A 1 276 ? -4.211 -16.230 -33.470 1.00 94.69 276 SER A N 1
ATOM 2049 C CA . SER A 1 276 ? -4.024 -16.346 -34.918 1.00 94.69 276 SER A CA 1
ATOM 2050 C C . SER A 1 276 ? -2.603 -16.810 -35.235 1.00 94.69 276 SER A C 1
ATOM 2052 O O . SER A 1 276 ? -1.641 -16.336 -34.634 1.00 94.69 276 SER A O 1
ATOM 2054 N N . ARG A 1 277 ? -2.447 -17.737 -36.185 1.00 95.25 277 ARG A N 1
ATOM 2055 C CA . ARG A 1 277 ? -1.124 -18.222 -36.612 1.00 95.25 277 ARG A CA 1
ATOM 2056 C C . ARG A 1 277 ? -0.555 -17.354 -37.732 1.00 95.25 277 ARG A C 1
ATOM 2058 O O . ARG A 1 277 ? -1.237 -17.108 -38.723 1.00 95.25 277 ARG A O 1
ATOM 2065 N N . LEU A 1 278 ? 0.709 -16.975 -37.590 1.00 92.25 278 LEU A N 1
ATOM 2066 C CA . LEU A 1 278 ? 1.556 -16.400 -38.631 1.00 92.25 278 LEU A CA 1
ATOM 2067 C C . LEU A 1 278 ? 2.612 -17.440 -39.063 1.00 92.25 278 LEU A C 1
ATOM 2069 O O . LEU A 1 278 ? 2.779 -18.454 -38.381 1.00 92.25 278 LEU A O 1
ATOM 2073 N N . PRO A 1 279 ? 3.335 -17.230 -40.181 1.00 91.44 279 PRO A N 1
ATOM 2074 C CA . PRO A 1 279 ? 4.360 -18.172 -40.639 1.00 91.44 279 PRO A CA 1
ATOM 2075 C C . PRO A 1 279 ? 5.473 -18.467 -39.616 1.00 91.44 279 PRO A C 1
ATOM 2077 O O . PRO A 1 279 ? 6.001 -19.575 -39.604 1.00 91.44 279 PRO A O 1
ATOM 2080 N N . ASP A 1 280 ? 5.824 -17.499 -38.766 1.00 91.50 280 ASP A N 1
ATOM 2081 C CA . ASP A 1 280 ? 6.951 -17.555 -37.823 1.00 91.50 280 ASP A CA 1
ATOM 2082 C C . ASP A 1 280 ? 6.570 -17.230 -36.363 1.00 91.50 280 ASP A C 1
ATOM 2084 O O . ASP A 1 280 ? 7.412 -17.277 -35.462 1.00 91.50 280 ASP A O 1
ATOM 2088 N N . ALA A 1 281 ? 5.298 -16.922 -36.110 1.00 94.81 281 ALA A N 1
ATOM 2089 C CA . ALA A 1 281 ? 4.806 -16.419 -34.833 1.00 94.81 281 ALA A CA 1
ATOM 2090 C C . ALA A 1 281 ? 3.321 -16.746 -34.626 1.00 94.81 281 ALA A C 1
ATOM 2092 O O . ALA A 1 281 ? 2.617 -17.151 -35.550 1.00 94.81 281 ALA A O 1
ATOM 2093 N N . HIS A 1 282 ? 2.821 -16.519 -33.420 1.00 93.88 282 HIS A N 1
ATOM 2094 C CA . HIS A 1 282 ? 1.398 -16.455 -33.114 1.00 93.88 282 HIS A CA 1
ATOM 2095 C C . HIS A 1 282 ? 1.045 -15.031 -32.676 1.00 93.88 282 HIS A C 1
ATOM 2097 O O . HIS A 1 282 ? 1.810 -14.404 -31.951 1.00 93.88 282 HIS A O 1
ATOM 2103 N N . LEU A 1 283 ? -0.111 -14.524 -33.094 1.00 96.19 283 LEU A N 1
ATOM 2104 C CA . LEU A 1 283 ? -0.716 -13.334 -32.505 1.00 96.19 283 LEU A CA 1
ATOM 2105 C C . LEU A 1 283 ? -1.792 -13.787 -31.529 1.00 96.19 283 LEU A C 1
ATOM 2107 O O . LEU A 1 283 ? -2.786 -14.367 -31.958 1.00 96.19 283 LEU A O 1
ATOM 2111 N N . THR A 1 284 ? -1.604 -13.528 -30.241 1.00 95.44 284 THR A N 1
ATOM 2112 C CA . THR A 1 284 ? -2.622 -13.782 -29.219 1.00 95.44 284 THR A CA 1
ATOM 2113 C C . THR A 1 284 ? -3.180 -12.456 -28.741 1.00 95.44 284 THR A C 1
ATOM 2115 O O . THR A 1 284 ? -2.447 -11.619 -28.216 1.00 95.44 284 THR A O 1
ATOM 2118 N N . ARG A 1 285 ? -4.483 -12.268 -28.930 1.00 96.69 285 ARG A N 1
ATOM 2119 C CA . ARG A 1 285 ? -5.231 -11.128 -28.411 1.00 96.69 285 ARG A CA 1
ATOM 2120 C C . ARG A 1 285 ? -5.922 -11.534 -27.116 1.00 96.69 285 ARG A C 1
ATOM 2122 O O . ARG A 1 285 ? -6.616 -12.547 -27.107 1.00 96.69 285 ARG A O 1
ATOM 2129 N N . TYR A 1 286 ? -5.729 -10.749 -26.065 1.00 96.19 286 TYR A N 1
ATOM 2130 C CA . TYR A 1 286 ? -6.420 -10.867 -24.785 1.00 96.19 286 TYR A CA 1
ATOM 2131 C C . TYR A 1 286 ? -7.414 -9.724 -24.655 1.00 96.19 286 TYR A C 1
ATOM 2133 O O . TYR A 1 286 ? -7.018 -8.565 -24.764 1.00 96.19 286 TYR A O 1
ATOM 2141 N N . GLU A 1 287 ? -8.682 -10.045 -24.417 1.00 96.38 287 GLU A N 1
ATOM 2142 C CA . GLU A 1 287 ? -9.761 -9.066 -24.277 1.00 96.38 287 GLU A CA 1
ATOM 2143 C C . GLU A 1 287 ? -10.661 -9.399 -23.096 1.00 96.38 287 GLU A C 1
ATOM 2145 O O . GLU A 1 287 ? -11.052 -10.552 -22.901 1.00 96.38 287 GLU A O 1
ATOM 2150 N N . GLY A 1 288 ? -11.050 -8.375 -22.349 1.00 94.94 288 GLY A N 1
ATOM 2151 C CA . GLY A 1 288 ? -11.968 -8.505 -21.225 1.00 94.94 288 GLY A CA 1
ATOM 2152 C C . GLY A 1 288 ? -12.384 -7.144 -20.685 1.00 94.94 288 GLY A C 1
ATOM 2153 O O . GLY A 1 288 ? -12.025 -6.103 -21.240 1.00 94.94 288 GLY A O 1
ATOM 2154 N N . ASN A 1 289 ? -13.119 -7.155 -19.580 1.00 96.31 289 ASN A N 1
ATOM 2155 C CA . ASN A 1 289 ? -13.483 -5.950 -18.844 1.00 96.31 289 ASN A CA 1
ATOM 2156 C C . ASN A 1 289 ? -12.797 -5.982 -17.477 1.00 96.31 289 ASN A C 1
ATOM 2158 O O . ASN A 1 289 ? -12.663 -7.052 -16.887 1.00 96.31 289 ASN A O 1
ATOM 2162 N N . CYS A 1 290 ? -12.368 -4.820 -16.990 1.00 93.81 290 CYS A N 1
ATOM 2163 C CA . CYS A 1 290 ? -11.965 -4.645 -15.598 1.00 93.81 290 CYS A CA 1
ATOM 2164 C C . CYS A 1 290 ? -13.130 -5.036 -14.678 1.00 93.81 290 CYS A C 1
ATOM 2166 O O . CYS A 1 290 ? -14.258 -4.598 -14.925 1.00 93.81 290 CYS A O 1
ATOM 2168 N N . VAL A 1 291 ? -12.864 -5.846 -13.650 1.00 93.00 291 VAL A N 1
ATOM 2169 C CA . VAL A 1 291 ? -13.904 -6.334 -12.726 1.00 93.00 291 VAL A CA 1
ATOM 2170 C C . VAL A 1 291 ? -14.528 -5.180 -11.938 1.00 93.00 291 VAL A C 1
ATOM 2172 O O . VAL A 1 291 ? -15.747 -5.139 -11.791 1.00 93.00 291 VAL A O 1
ATOM 2175 N N . ASP A 1 292 ? -13.720 -4.188 -11.557 1.00 89.62 292 ASP A N 1
ATOM 2176 C CA . ASP A 1 292 ? -14.171 -3.094 -10.693 1.00 89.62 292 ASP A CA 1
ATOM 2177 C C . ASP A 1 292 ? -14.924 -1.993 -11.447 1.00 89.62 292 ASP A C 1
ATOM 2179 O O . ASP A 1 292 ? -16.020 -1.594 -11.060 1.00 89.62 292 ASP A O 1
ATOM 2183 N N . CYS A 1 293 ? -14.362 -1.482 -12.548 1.00 93.44 293 CYS A N 1
ATOM 2184 C CA . CYS A 1 293 ? -14.953 -0.341 -13.267 1.00 93.44 293 CYS A CA 1
ATOM 2185 C C . CYS A 1 293 ? -15.654 -0.710 -14.583 1.00 93.44 293 CYS A C 1
ATOM 2187 O O . CYS A 1 293 ? -16.186 0.167 -15.267 1.00 93.44 293 CYS A O 1
ATOM 2189 N N . GLY A 1 294 ? -15.610 -1.979 -15.001 1.00 95.81 294 GLY A N 1
ATOM 2190 C CA . GLY A 1 294 ? -16.221 -2.456 -16.246 1.00 95.81 294 GLY A CA 1
ATOM 2191 C C . GLY A 1 294 ? -15.550 -1.969 -17.538 1.00 95.81 294 GLY A C 1
ATOM 2192 O O . GLY A 1 294 ? -16.005 -2.318 -18.628 1.00 95.81 294 GLY A O 1
ATOM 2193 N N . ARG A 1 295 ? -14.472 -1.173 -17.459 1.00 94.31 295 ARG A N 1
ATOM 2194 C CA . ARG A 1 295 ? -13.754 -0.667 -18.638 1.00 94.31 295 ARG A CA 1
ATOM 2195 C C . ARG A 1 295 ? -13.138 -1.824 -19.420 1.00 94.31 295 ARG A C 1
ATOM 2197 O O . ARG A 1 295 ? -12.435 -2.660 -18.855 1.00 94.31 295 ARG A O 1
ATOM 2204 N N . SER A 1 296 ? -13.382 -1.842 -20.727 1.00 95.25 296 SER A N 1
ATOM 2205 C CA . SER A 1 296 ? -12.814 -2.850 -21.619 1.00 95.25 296 SER A CA 1
ATOM 2206 C C . SER A 1 296 ? -11.315 -2.620 -21.824 1.00 95.25 296 SER A C 1
ATOM 2208 O O . SER A 1 296 ? -10.875 -1.480 -21.989 1.00 95.25 296 SER A O 1
ATOM 2210 N N . ARG A 1 297 ? -10.533 -3.702 -21.815 1.00 94.31 297 ARG A N 1
ATOM 2211 C CA . ARG A 1 297 ? -9.087 -3.711 -22.065 1.00 94.31 297 ARG A CA 1
ATOM 2212 C C . ARG A 1 297 ? -8.784 -4.766 -23.128 1.00 94.31 297 ARG A C 1
ATOM 2214 O O . ARG A 1 297 ? -9.346 -5.861 -23.096 1.00 94.31 297 ARG A O 1
ATOM 2221 N N . SER A 1 298 ? -7.895 -4.437 -24.062 1.00 95.56 298 SER A N 1
ATOM 2222 C CA . SER A 1 298 ? -7.462 -5.340 -25.130 1.00 95.56 298 SER A CA 1
ATOM 2223 C C . SER A 1 298 ? -5.963 -5.198 -25.354 1.00 95.56 298 SER A C 1
ATOM 2225 O O . SER A 1 298 ? -5.479 -4.090 -25.574 1.00 95.56 298 SER A O 1
ATOM 2227 N N . TYR A 1 299 ? -5.251 -6.320 -25.371 1.00 96.12 299 TYR A N 1
ATOM 2228 C CA . TYR A 1 299 ? -3.816 -6.382 -25.644 1.00 96.12 299 TYR A CA 1
ATOM 2229 C C . TYR A 1 299 ? -3.551 -7.436 -26.710 1.00 96.12 299 TYR A C 1
ATOM 2231 O O . TYR A 1 299 ? -4.121 -8.524 -26.662 1.00 96.12 299 TYR A O 1
ATOM 2239 N N . THR A 1 300 ? -2.674 -7.137 -27.664 1.00 97.12 300 THR A N 1
ATOM 2240 C CA . THR A 1 300 ? -2.255 -8.102 -28.686 1.00 97.12 300 THR A CA 1
ATOM 2241 C C . THR A 1 300 ? -0.770 -8.375 -28.534 1.00 97.12 300 THR A C 1
ATOM 2243 O O . THR A 1 300 ? 0.035 -7.449 -28.579 1.00 97.12 300 THR A O 1
ATOM 2246 N N . PHE A 1 301 ? -0.406 -9.646 -28.388 1.00 96.69 301 PHE A N 1
ATOM 2247 C CA . PHE A 1 301 ? 0.981 -10.080 -28.284 1.00 96.69 301 PHE A CA 1
ATOM 2248 C C . PHE A 1 301 ? 1.382 -10.910 -29.494 1.00 96.69 301 PHE A C 1
ATOM 2250 O O . PHE A 1 301 ? 0.667 -11.830 -29.893 1.00 96.69 301 PHE A O 1
ATOM 2257 N N . ARG A 1 302 ? 2.563 -10.630 -30.038 1.00 96.31 302 ARG A N 1
ATOM 2258 C CA . ARG A 1 302 ? 3.288 -11.519 -30.940 1.00 96.31 302 ARG A CA 1
ATOM 2259 C C . ARG A 1 302 ? 4.162 -12.446 -30.106 1.00 96.31 302 ARG A C 1
ATOM 2261 O O . ARG A 1 302 ? 5.101 -11.998 -29.460 1.00 96.31 302 ARG A O 1
ATOM 2268 N N . LEU A 1 303 ? 3.840 -13.731 -30.152 1.00 94.56 303 LEU A N 1
ATOM 2269 C CA . LEU A 1 303 ? 4.562 -14.832 -29.520 1.00 94.56 303 LEU A CA 1
ATOM 2270 C C . LEU A 1 303 ? 5.351 -15.603 -30.589 1.00 94.56 303 LEU A C 1
ATOM 2272 O O . LEU A 1 303 ? 4.882 -15.707 -31.724 1.00 94.56 303 LEU A O 1
ATOM 2276 N N . PRO A 1 304 ? 6.517 -16.191 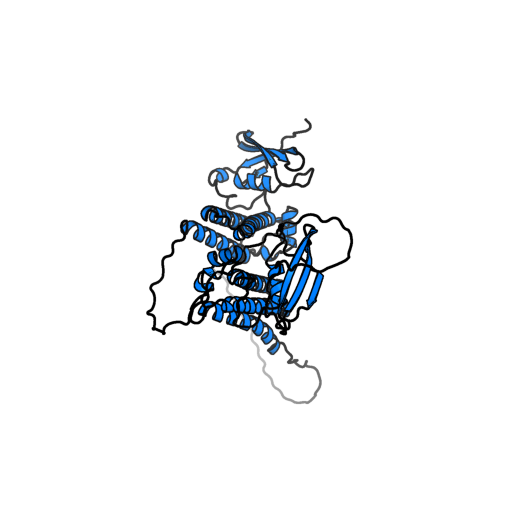-30.283 1.00 92.56 304 PRO A N 1
ATOM 2277 C CA . PRO A 1 304 ? 7.213 -17.062 -31.233 1.00 92.56 304 PRO A CA 1
ATOM 2278 C C . PRO A 1 304 ? 6.365 -18.303 -31.568 1.00 92.56 304 PRO A C 1
ATOM 2280 O O . PRO A 1 304 ? 5.576 -18.754 -30.742 1.00 92.56 304 PRO A O 1
ATOM 2283 N N . ALA A 1 305 ? 6.534 -18.886 -32.765 1.00 88.62 305 ALA A N 1
ATOM 2284 C CA . ALA A 1 305 ? 5.738 -20.046 -33.213 1.00 88.62 305 ALA A CA 1
ATOM 2285 C C . ALA A 1 305 ? 5.790 -21.246 -32.247 1.00 88.62 305 ALA A C 1
ATOM 2287 O O . ALA A 1 305 ? 4.818 -21.985 -32.108 1.00 88.62 305 ALA A O 1
ATOM 2288 N N . ASN A 1 306 ? 6.922 -21.412 -31.562 1.00 81.69 306 ASN A N 1
ATOM 2289 C CA . ASN A 1 306 ? 7.093 -22.347 -30.459 1.00 81.69 306 ASN A CA 1
ATOM 2290 C C . ASN A 1 306 ? 7.407 -21.532 -29.197 1.00 81.69 306 ASN A C 1
ATOM 2292 O O . ASN A 1 306 ? 8.592 -21.330 -28.905 1.00 81.69 306 ASN A O 1
ATOM 2296 N N . PRO A 1 307 ? 6.392 -21.009 -28.481 1.00 73.56 307 PRO A N 1
ATOM 2297 C CA . PRO A 1 307 ? 6.635 -20.355 -27.204 1.00 73.56 307 PRO A CA 1
ATOM 2298 C C . PRO A 1 307 ? 7.292 -21.360 -26.271 1.00 73.56 307 PRO A C 1
ATOM 2300 O O . PRO A 1 307 ? 6.942 -22.546 -26.280 1.00 73.56 307 PRO A O 1
ATOM 2303 N N . ALA A 1 308 ? 8.287 -20.899 -25.512 1.00 67.44 308 ALA A N 1
ATOM 2304 C CA . ALA A 1 308 ? 8.924 -21.728 -24.503 1.00 67.44 308 ALA A CA 1
ATOM 2305 C C . ALA A 1 308 ? 7.819 -22.275 -23.591 1.00 67.44 308 ALA A C 1
ATOM 2307 O O . ALA A 1 308 ? 7.193 -21.527 -22.859 1.00 67.44 308 ALA A O 1
ATOM 2308 N N . SER A 1 309 ? 7.531 -23.568 -23.721 1.00 57.88 309 SER A N 1
ATOM 2309 C CA . SER A 1 309 ? 6.509 -24.261 -22.944 1.00 57.88 309 SER A CA 1
ATOM 2310 C C . SER A 1 309 ? 7.267 -25.128 -21.954 1.00 57.88 309 SER A C 1
ATOM 2312 O O . SER A 1 309 ? 7.735 -26.214 -22.301 1.00 57.88 309 SER A O 1
ATOM 2314 N N . GLY A 1 310 ? 7.510 -24.591 -20.763 1.00 54.22 310 GLY A N 1
ATOM 2315 C CA . GLY A 1 310 ? 8.125 -25.325 -19.665 1.00 54.22 310 GLY A CA 1
ATOM 2316 C C . GLY A 1 310 ? 7.075 -25.654 -18.606 1.00 54.22 310 GLY A C 1
ATOM 2317 O O . GLY A 1 310 ? 6.190 -24.837 -18.375 1.00 54.22 310 GLY A O 1
ATOM 2318 N N . PRO A 1 311 ? 7.138 -26.818 -17.938 1.00 46.97 311 PRO A N 1
ATOM 2319 C CA . PRO A 1 311 ? 6.455 -26.973 -16.663 1.00 46.97 311 PRO A CA 1
ATOM 2320 C C . PRO A 1 311 ? 7.097 -25.998 -15.664 1.00 46.97 311 PRO A C 1
ATOM 2322 O O . PRO A 1 311 ? 8.247 -26.194 -15.272 1.00 46.97 311 PRO A O 1
ATOM 2325 N N . GLY A 1 312 ? 6.385 -24.930 -15.306 1.00 58.81 312 GLY A N 1
ATOM 2326 C CA . GLY A 1 312 ? 6.823 -23.953 -14.307 1.00 58.81 312 GLY A CA 1
ATOM 2327 C C . GLY A 1 312 ? 6.802 -22.501 -14.786 1.00 58.81 312 GLY A C 1
ATOM 2328 O O . GLY A 1 312 ? 6.688 -22.212 -15.971 1.00 58.81 312 GLY A O 1
ATOM 2329 N N . THR A 1 313 ? 6.940 -21.602 -13.816 1.00 67.31 313 THR A N 1
ATOM 2330 C CA . THR A 1 313 ? 6.880 -20.127 -13.825 1.00 67.31 313 THR A CA 1
ATOM 2331 C C . THR A 1 313 ? 7.896 -19.397 -14.720 1.00 67.31 313 THR A C 1
ATOM 2333 O O . THR A 1 313 ? 8.172 -18.221 -14.505 1.00 67.31 313 THR A O 1
ATOM 2336 N N . ARG A 1 314 ? 8.476 -20.047 -15.733 1.00 84.81 314 ARG A N 1
ATOM 2337 C CA . ARG A 1 314 ? 9.505 -19.424 -16.573 1.00 84.81 314 ARG A CA 1
ATOM 2338 C C . ARG A 1 314 ? 8.890 -18.477 -17.606 1.00 84.81 314 ARG A C 1
ATOM 2340 O O . ARG A 1 314 ? 8.084 -18.892 -18.431 1.00 84.81 314 ARG A O 1
ATOM 2347 N N . PHE A 1 315 ? 9.375 -17.238 -17.637 1.00 90.81 315 PHE A N 1
ATOM 2348 C CA . PHE A 1 315 ? 8.857 -16.172 -18.503 1.00 90.81 315 PHE A CA 1
ATOM 2349 C C . PHE A 1 315 ? 9.528 -16.082 -19.879 1.00 90.81 315 PHE A C 1
ATOM 2351 O O . PHE A 1 315 ? 8.968 -15.511 -20.813 1.00 90.81 315 PHE A O 1
ATOM 2358 N N . GLY A 1 316 ? 10.700 -16.676 -20.081 1.00 88.44 316 GLY A N 1
ATOM 2359 C CA . GLY A 1 316 ? 11.339 -16.650 -21.391 1.00 88.44 316 GLY A CA 1
ATOM 2360 C C . GLY A 1 316 ? 12.533 -17.588 -21.529 1.00 88.44 316 GLY A C 1
ATOM 2361 O O . GLY A 1 316 ? 12.913 -18.295 -20.595 1.00 88.44 316 GLY A O 1
ATOM 2362 N N . PRO A 1 317 ? 13.140 -17.649 -22.726 1.00 85.88 317 PRO A N 1
ATOM 2363 C CA . PRO A 1 317 ? 14.412 -18.329 -22.908 1.00 85.88 317 PRO A CA 1
ATOM 2364 C C . PRO A 1 317 ? 15.520 -17.593 -22.140 1.00 85.88 317 PRO A C 1
ATOM 2366 O O . PRO A 1 317 ? 15.659 -16.376 -22.256 1.00 85.88 317 PRO A O 1
ATOM 2369 N N . ALA A 1 318 ? 16.346 -18.347 -21.411 1.00 84.38 318 ALA A N 1
ATOM 2370 C CA . ALA A 1 318 ? 17.463 -17.799 -20.644 1.00 84.38 318 ALA A CA 1
ATOM 2371 C C . ALA A 1 318 ? 18.430 -16.979 -21.520 1.00 84.38 318 ALA A C 1
ATOM 2373 O O . ALA A 1 318 ? 18.724 -17.350 -22.661 1.00 84.38 318 ALA A O 1
ATOM 2374 N N . GLY A 1 319 ? 18.950 -15.883 -20.963 1.00 87.44 319 GLY A N 1
ATOM 2375 C CA . GLY A 1 319 ? 19.933 -15.011 -21.609 1.00 87.44 319 GLY A CA 1
ATOM 2376 C C . GLY A 1 319 ? 19.363 -14.087 -22.686 1.00 87.44 319 GLY A C 1
ATOM 2377 O O . GLY A 1 319 ? 20.131 -13.475 -23.427 1.00 87.44 319 GLY A O 1
ATOM 2378 N N . ARG A 1 320 ? 18.035 -13.991 -22.815 1.00 92.06 320 ARG A N 1
ATOM 2379 C CA . ARG A 1 320 ? 17.382 -12.973 -23.646 1.00 92.06 320 ARG A CA 1
ATOM 2380 C C . ARG A 1 320 ? 16.535 -12.083 -22.749 1.00 92.06 320 ARG A C 1
ATOM 2382 O O . ARG A 1 320 ? 15.599 -12.626 -22.180 1.00 92.06 320 ARG A O 1
ATOM 2389 N N . PRO A 1 321 ? 16.812 -10.779 -22.620 1.00 96.19 321 PRO A N 1
ATOM 2390 C CA . PRO A 1 321 ? 15.982 -9.893 -21.811 1.00 96.19 321 PRO A CA 1
ATOM 2391 C C . PRO A 1 321 ? 14.560 -9.784 -22.368 1.00 96.19 321 PRO A C 1
ATOM 2393 O O . PRO A 1 321 ? 14.323 -10.007 -23.562 1.00 96.19 321 PRO A O 1
ATOM 2396 N N . SER A 1 322 ? 13.618 -9.437 -21.494 1.00 96.69 322 SER A N 1
ATOM 2397 C CA . SER A 1 322 ? 12.281 -9.021 -21.913 1.00 96.69 322 SER A CA 1
ATOM 2398 C C . SER A 1 322 ? 12.346 -7.713 -22.701 1.00 96.69 322 SER A C 1
ATOM 2400 O O . SER A 1 322 ? 13.245 -6.897 -22.509 1.00 96.69 322 SER A O 1
ATOM 2402 N N . THR A 1 323 ? 11.383 -7.516 -23.599 1.00 96.62 323 THR A N 1
ATOM 2403 C CA . THR A 1 323 ? 11.184 -6.250 -24.320 1.00 96.62 323 THR A CA 1
ATOM 2404 C C . THR A 1 323 ? 9.902 -5.534 -23.907 1.00 96.62 323 THR A C 1
ATOM 2406 O O . THR A 1 323 ? 9.578 -4.504 -24.490 1.00 96.62 323 THR A O 1
ATOM 2409 N N . ILE A 1 324 ? 9.138 -6.111 -22.975 1.00 96.94 324 ILE A N 1
ATOM 2410 C CA . ILE A 1 324 ? 7.827 -5.598 -22.555 1.00 96.94 324 ILE A CA 1
ATOM 2411 C C . ILE A 1 324 ? 7.717 -5.396 -21.044 1.00 96.94 324 ILE A C 1
ATOM 2413 O O . ILE A 1 324 ? 6.846 -4.650 -20.631 1.00 96.94 324 ILE A O 1
ATOM 2417 N N . ILE A 1 325 ? 8.590 -6.024 -20.253 1.00 97.88 325 ILE A N 1
ATOM 2418 C CA . ILE A 1 325 ? 8.711 -5.832 -18.803 1.00 97.88 325 ILE A CA 1
ATOM 2419 C C . ILE A 1 325 ? 10.182 -5.556 -18.510 1.00 97.88 325 ILE A C 1
ATOM 2421 O O . ILE A 1 325 ? 11.047 -6.331 -18.922 1.00 97.88 325 ILE A O 1
ATOM 2425 N N . ASP A 1 326 ? 10.491 -4.463 -17.835 1.00 98.12 326 ASP A N 1
ATOM 2426 C CA . ASP A 1 326 ? 11.872 -4.069 -17.564 1.00 98.12 326 ASP A CA 1
ATOM 2427 C C . ASP A 1 326 ? 12.428 -4.706 -16.259 1.00 98.12 326 ASP A C 1
ATOM 2429 O O . ASP A 1 326 ? 11.692 -5.366 -15.521 1.00 98.12 326 ASP A O 1
ATOM 2433 N N . PRO A 1 327 ? 13.737 -4.604 -15.952 1.00 98.19 327 PRO A N 1
ATOM 2434 C CA . PRO A 1 327 ? 14.322 -5.233 -14.770 1.00 98.19 327 PRO A CA 1
ATOM 2435 C C . PRO A 1 327 ? 13.816 -4.649 -13.443 1.00 98.19 327 PRO A C 1
ATOM 2437 O O . PRO A 1 327 ? 13.848 -5.355 -12.438 1.00 98.19 327 PRO A O 1
ATOM 2440 N N . GLY A 1 328 ? 13.372 -3.391 -13.404 1.00 95.50 328 GLY A N 1
ATOM 2441 C CA . GLY A 1 328 ? 12.765 -2.809 -12.209 1.00 95.50 328 GLY A CA 1
ATOM 2442 C C . GLY A 1 328 ? 11.387 -3.406 -11.938 1.00 95.50 328 GLY A C 1
ATOM 2443 O O . GLY A 1 328 ? 11.110 -3.826 -10.817 1.00 95.50 328 GLY A O 1
ATOM 2444 N N . GLU A 1 329 ? 10.567 -3.559 -12.976 1.00 96.69 329 GLU A N 1
ATOM 2445 C CA . GLU A 1 329 ? 9.274 -4.244 -12.868 1.00 96.69 329 GLU A CA 1
ATOM 2446 C C . GLU A 1 329 ? 9.439 -5.724 -12.472 1.00 96.69 329 GLU A C 1
ATOM 2448 O O . GLU A 1 329 ? 8.743 -6.213 -11.582 1.00 96.69 329 GLU A O 1
ATOM 2453 N N . TRP A 1 330 ? 10.409 -6.446 -13.053 1.00 97.88 330 TRP A N 1
ATOM 2454 C CA . TRP A 1 330 ? 10.715 -7.821 -12.629 1.00 97.88 330 TRP A CA 1
ATOM 2455 C C . TRP A 1 330 ? 11.170 -7.904 -11.168 1.00 97.88 330 TRP A C 1
ATOM 2457 O O . TRP A 1 330 ? 10.799 -8.843 -10.461 1.00 97.88 330 TRP A O 1
ATOM 2467 N N . LEU A 1 331 ? 11.944 -6.928 -10.685 1.00 96.88 331 LEU A N 1
ATOM 2468 C CA . LEU A 1 331 ? 12.334 -6.873 -9.277 1.00 96.88 331 LEU A CA 1
ATOM 2469 C C . LEU A 1 331 ? 11.123 -6.621 -8.362 1.00 96.88 331 LEU A C 1
ATOM 2471 O O . LEU A 1 331 ? 11.048 -7.214 -7.284 1.00 96.88 331 LEU A O 1
ATOM 2475 N N . ALA A 1 332 ? 10.154 -5.810 -8.797 1.00 92.88 332 ALA A N 1
ATOM 2476 C CA . ALA A 1 332 ? 8.891 -5.631 -8.081 1.00 92.88 332 ALA A CA 1
ATOM 2477 C C . ALA A 1 332 ? 8.075 -6.929 -8.020 1.00 92.88 332 ALA A C 1
ATOM 2479 O O . ALA A 1 332 ? 7.611 -7.294 -6.941 1.00 92.88 332 ALA A O 1
ATOM 2480 N N . VAL A 1 333 ? 7.979 -7.682 -9.127 1.00 95.75 333 VAL A N 1
ATOM 2481 C CA . VAL A 1 333 ? 7.348 -9.018 -9.137 1.00 95.75 333 VAL A CA 1
ATOM 2482 C C . VAL A 1 333 ? 8.015 -9.939 -8.117 1.00 95.75 333 VAL A C 1
ATOM 2484 O O . VAL A 1 333 ? 7.319 -10.629 -7.370 1.00 95.75 333 VAL A O 1
ATOM 2487 N N . ALA A 1 334 ? 9.351 -9.943 -8.059 1.00 95.94 334 ALA A N 1
ATOM 2488 C CA . ALA A 1 334 ? 10.088 -10.781 -7.122 1.00 95.94 334 ALA A CA 1
ATOM 2489 C C . ALA A 1 334 ? 9.760 -10.448 -5.661 1.00 95.94 334 ALA A C 1
ATOM 2491 O O . ALA A 1 334 ? 9.398 -11.338 -4.892 1.00 95.94 334 ALA A O 1
ATOM 2492 N N . ARG A 1 335 ? 9.830 -9.163 -5.295 1.00 94.12 335 ARG A N 1
ATOM 2493 C CA . ARG A 1 335 ? 9.554 -8.699 -3.928 1.00 94.12 335 ARG A CA 1
ATOM 2494 C C . ARG A 1 335 ? 8.092 -8.880 -3.529 1.00 94.12 335 ARG A C 1
ATOM 2496 O O . ARG A 1 335 ? 7.829 -9.337 -2.422 1.00 94.12 335 ARG A O 1
ATOM 2503 N N . GLY A 1 336 ? 7.158 -8.567 -4.427 1.00 88.31 336 GLY A N 1
ATOM 2504 C CA . GLY A 1 336 ? 5.727 -8.760 -4.189 1.00 88.31 336 GLY A CA 1
ATOM 2505 C C . GLY A 1 336 ? 5.387 -10.229 -3.946 1.00 88.31 336 GLY A C 1
ATOM 2506 O O . GLY A 1 336 ? 4.726 -10.550 -2.964 1.00 88.31 336 GLY A O 1
ATOM 2507 N N . SER A 1 337 ? 5.933 -11.129 -4.770 1.00 93.31 337 SER A N 1
ATOM 2508 C CA . SER A 1 337 ? 5.722 -12.575 -4.613 1.00 93.31 337 SER A CA 1
ATOM 2509 C C . SER A 1 337 ? 6.325 -13.111 -3.309 1.00 93.31 337 SER A C 1
ATOM 2511 O O . SER A 1 337 ? 5.729 -13.968 -2.665 1.00 93.31 337 SER A O 1
ATOM 2513 N N . GLU A 1 338 ? 7.493 -12.616 -2.884 1.00 92.31 338 GLU A N 1
ATOM 2514 C CA . GLU A 1 338 ? 8.066 -12.995 -1.585 1.00 92.31 338 GLU A CA 1
ATOM 2515 C C . GLU A 1 338 ? 7.227 -12.482 -0.405 1.00 92.31 338 GLU A C 1
ATOM 2517 O O . GLU A 1 338 ? 6.991 -13.232 0.545 1.00 92.31 338 GLU A O 1
ATOM 2522 N N . ALA A 1 339 ? 6.755 -11.235 -0.458 1.00 84.31 339 ALA A N 1
ATOM 2523 C CA . ALA A 1 339 ? 5.901 -10.670 0.584 1.00 84.31 339 ALA A CA 1
ATOM 2524 C C . ALA A 1 339 ? 4.582 -11.451 0.716 1.00 84.31 339 ALA A C 1
ATOM 2526 O O . ALA A 1 339 ? 4.186 -11.814 1.825 1.00 84.31 339 ALA A O 1
ATOM 2527 N N . GLU A 1 340 ? 3.949 -11.790 -0.411 1.00 86.81 340 GLU A N 1
ATOM 2528 C CA . GLU A 1 340 ? 2.749 -12.631 -0.452 1.00 86.81 340 GLU A CA 1
ATOM 2529 C C . GLU A 1 340 ? 3.027 -14.041 0.088 1.00 86.81 340 GLU A C 1
ATOM 2531 O O . GLU A 1 340 ? 2.211 -14.592 0.827 1.00 86.81 340 GLU A O 1
ATOM 2536 N N . ALA A 1 341 ? 4.202 -14.612 -0.203 1.00 91.31 341 ALA A N 1
ATOM 2537 C CA . ALA A 1 341 ? 4.604 -15.912 0.333 1.00 91.31 341 ALA A CA 1
ATOM 2538 C C . ALA A 1 341 ? 4.749 -15.873 1.859 1.00 91.31 341 ALA A C 1
ATOM 2540 O O . ALA A 1 341 ? 4.305 -16.795 2.545 1.00 91.31 341 ALA A O 1
ATOM 2541 N N . ALA A 1 342 ? 5.358 -14.811 2.396 1.00 83.12 342 ALA A N 1
ATOM 2542 C CA . ALA A 1 342 ? 5.504 -14.617 3.834 1.00 83.12 342 ALA A CA 1
ATOM 2543 C C . ALA A 1 342 ? 4.139 -14.463 4.516 1.00 83.12 342 ALA A C 1
ATOM 2545 O O . ALA A 1 342 ? 3.891 -15.117 5.529 1.00 83.12 342 ALA A O 1
ATOM 2546 N N . GLN A 1 343 ? 3.245 -13.655 3.938 1.00 80.06 343 GLN A N 1
ATOM 2547 C CA . GLN A 1 343 ? 1.891 -13.453 4.451 1.00 80.06 343 GLN A CA 1
ATOM 2548 C C . GLN A 1 343 ? 1.073 -14.754 4.403 1.00 80.06 343 GLN A C 1
ATOM 2550 O O . GLN A 1 343 ? 0.581 -15.209 5.432 1.00 80.06 343 GLN A O 1
ATOM 2555 N N . SER A 1 344 ? 1.069 -15.453 3.265 1.00 85.88 344 SER A N 1
ATOM 2556 C CA . SER A 1 344 ? 0.389 -16.747 3.105 1.00 85.88 344 SER A CA 1
ATOM 2557 C C . SER A 1 344 ? 0.913 -17.821 4.063 1.00 85.88 344 SER A C 1
ATOM 2559 O O . SER A 1 344 ? 0.146 -18.639 4.567 1.00 85.88 344 SER A O 1
ATOM 2561 N N . ALA A 1 345 ? 2.217 -17.830 4.356 1.00 87.00 345 ALA A N 1
ATOM 2562 C CA . ALA A 1 345 ? 2.795 -18.760 5.324 1.00 87.00 345 ALA A CA 1
ATOM 2563 C C . ALA A 1 345 ? 2.306 -18.507 6.761 1.00 87.00 345 ALA A C 1
ATOM 2565 O O . ALA A 1 345 ? 2.239 -19.455 7.550 1.00 87.00 345 ALA A O 1
ATOM 2566 N N . MET A 1 346 ? 1.978 -17.255 7.094 1.00 77.12 346 MET A N 1
ATOM 2567 C CA . MET A 1 346 ? 1.398 -16.876 8.384 1.00 77.12 346 MET A CA 1
ATOM 2568 C C . MET A 1 346 ? -0.092 -17.234 8.448 1.00 77.12 346 MET A C 1
ATOM 2570 O O . MET A 1 346 ? -0.515 -17.872 9.413 1.00 77.12 346 MET A O 1
ATOM 2574 N N . ASP A 1 347 ? -0.855 -16.897 7.408 1.00 80.62 347 ASP A N 1
ATOM 2575 C CA . ASP A 1 347 ? -2.321 -17.008 7.413 1.00 80.62 347 ASP A CA 1
ATOM 2576 C C . ASP A 1 347 ? -2.800 -18.439 7.150 1.00 80.62 347 ASP A C 1
ATOM 2578 O O . ASP A 1 347 ? -3.763 -18.936 7.747 1.00 80.62 347 ASP A O 1
ATOM 2582 N N . HIS A 1 348 ? -2.105 -19.139 6.254 1.00 84.44 348 HIS A N 1
ATOM 2583 C CA . HIS A 1 348 ? -2.495 -20.445 5.739 1.00 84.44 348 HIS A CA 1
ATOM 2584 C C . HIS A 1 348 ? -1.312 -21.423 5.769 1.00 84.44 348 HIS A C 1
ATOM 2586 O O . HIS A 1 348 ? -0.884 -21.938 4.736 1.00 84.44 348 HIS A O 1
ATOM 2592 N N . PRO A 1 349 ? -0.796 -21.797 6.958 1.00 78.38 349 PRO A N 1
ATOM 2593 C CA . PRO A 1 349 ? 0.390 -22.655 7.080 1.00 78.38 349 PRO A CA 1
ATOM 2594 C C . PRO A 1 349 ? 0.209 -24.070 6.491 1.00 78.38 349 PRO A C 1
ATOM 2596 O O . PRO A 1 349 ? 1.186 -24.806 6.308 1.00 78.38 349 PRO A O 1
ATOM 2599 N N . ALA A 1 350 ? -1.036 -24.475 6.212 1.00 80.44 350 ALA A N 1
ATOM 2600 C CA . ALA A 1 350 ? -1.363 -25.713 5.510 1.00 80.44 350 ALA A CA 1
ATOM 2601 C C . ALA A 1 350 ? -1.158 -25.615 3.983 1.00 80.44 350 ALA A C 1
ATOM 2603 O O . ALA A 1 350 ? -0.905 -26.635 3.343 1.00 80.44 350 ALA A O 1
ATOM 2604 N N . GLU A 1 351 ? -1.188 -24.414 3.402 1.00 89.12 351 GLU A N 1
ATOM 2605 C CA . GLU A 1 351 ? -1.058 -24.152 1.962 1.00 89.12 351 GLU A CA 1
ATOM 2606 C C . GLU A 1 351 ? 0.409 -24.014 1.529 1.00 89.12 351 GLU A C 1
ATOM 2608 O O . GLU A 1 351 ? 0.813 -23.110 0.800 1.00 89.12 351 GLU A O 1
ATOM 2613 N N . ARG A 1 352 ? 1.245 -24.959 1.971 1.00 87.19 352 ARG A N 1
ATOM 2614 C CA . ARG A 1 352 ? 2.691 -24.945 1.690 1.00 87.19 352 ARG A CA 1
ATOM 2615 C C . ARG A 1 352 ? 3.009 -24.917 0.200 1.00 87.19 352 ARG A C 1
ATOM 2617 O O . ARG A 1 352 ? 4.014 -24.335 -0.184 1.00 87.19 352 ARG A O 1
ATOM 2624 N N . GLU A 1 353 ? 2.191 -25.568 -0.623 1.00 90.31 353 GLU A N 1
ATOM 2625 C CA . GLU A 1 353 ? 2.374 -25.588 -2.077 1.00 90.31 353 GLU A CA 1
ATOM 2626 C C . GLU A 1 353 ? 2.255 -24.180 -2.672 1.00 90.31 353 GLU A C 1
ATOM 2628 O O . GLU A 1 353 ? 3.118 -23.779 -3.447 1.00 90.31 353 GLU A O 1
ATOM 2633 N N . HIS A 1 354 ? 1.281 -23.389 -2.213 1.00 90.50 354 HIS A N 1
ATOM 2634 C CA . HIS A 1 354 ? 1.096 -22.013 -2.665 1.00 90.50 354 HIS A CA 1
ATOM 2635 C C . HIS A 1 354 ? 2.289 -21.120 -2.289 1.00 90.50 354 HIS A C 1
ATOM 2637 O O . HIS A 1 354 ? 2.856 -20.450 -3.152 1.00 90.50 354 HIS A O 1
ATOM 2643 N N . VAL A 1 355 ? 2.754 -21.198 -1.036 1.00 89.69 355 VAL A N 1
ATOM 2644 C CA . VAL A 1 355 ? 3.962 -20.486 -0.574 1.00 89.69 355 VAL A CA 1
ATOM 2645 C C . VAL A 1 355 ? 5.186 -20.867 -1.418 1.00 89.69 355 VAL A C 1
ATOM 2647 O O . VAL A 1 355 ? 5.979 -20.009 -1.804 1.00 89.69 355 VAL A O 1
ATOM 2650 N N . GLN A 1 356 ? 5.351 -22.153 -1.740 1.00 91.00 356 GLN A N 1
ATOM 2651 C CA . GLN A 1 356 ? 6.455 -22.611 -2.588 1.00 91.00 356 GLN A CA 1
ATOM 2652 C C . GLN A 1 356 ? 6.359 -22.067 -4.013 1.00 91.00 356 GLN A C 1
ATOM 2654 O O . GLN A 1 356 ? 7.385 -21.707 -4.591 1.00 91.00 356 GLN A O 1
ATOM 2659 N N . ASP A 1 357 ? 5.159 -22.014 -4.584 1.00 92.06 357 ASP A N 1
ATOM 2660 C CA . ASP A 1 357 ? 4.944 -21.483 -5.927 1.00 92.06 357 ASP A CA 1
ATOM 2661 C C . ASP A 1 357 ? 5.236 -19.984 -6.000 1.00 92.06 357 ASP A C 1
ATOM 2663 O O . ASP A 1 357 ? 5.889 -19.547 -6.950 1.00 92.06 357 ASP A O 1
ATOM 2667 N N . LEU A 1 358 ? 4.872 -19.216 -4.970 1.00 92.69 358 LEU A N 1
ATOM 2668 C CA . LEU A 1 358 ? 5.224 -17.799 -4.851 1.00 92.69 358 LEU A CA 1
ATOM 2669 C C . LEU A 1 358 ? 6.743 -17.582 -4.730 1.00 92.69 358 LEU A C 1
ATOM 2671 O O . LEU A 1 358 ? 7.307 -16.729 -5.415 1.00 92.69 358 LEU A O 1
ATOM 2675 N N . LEU A 1 359 ? 7.448 -18.402 -3.944 1.00 94.31 359 LEU A N 1
ATOM 2676 C CA . LEU A 1 359 ? 8.913 -18.321 -3.845 1.00 94.31 359 LEU A CA 1
ATOM 2677 C C . LEU A 1 359 ? 9.617 -18.717 -5.157 1.00 94.31 359 LEU A C 1
ATOM 2679 O O . LEU A 1 359 ? 10.615 -18.102 -5.540 1.00 94.31 359 LEU A O 1
ATOM 2683 N N . ARG A 1 360 ? 9.093 -19.713 -5.889 1.00 94.38 360 ARG A N 1
ATOM 2684 C CA . ARG A 1 360 ? 9.589 -20.066 -7.236 1.00 94.38 360 ARG A CA 1
ATOM 2685 C C . ARG A 1 360 ? 9.337 -18.939 -8.231 1.00 94.38 360 ARG A C 1
ATOM 2687 O O . ARG A 1 360 ? 10.216 -18.636 -9.033 1.00 94.38 360 ARG A O 1
ATOM 2694 N N . LEU A 1 361 ? 8.156 -18.325 -8.179 1.00 94.56 361 LEU A N 1
ATOM 2695 C CA . LEU A 1 361 ? 7.807 -17.160 -8.985 1.00 94.56 361 LEU A CA 1
ATOM 2696 C C . LEU A 1 361 ? 8.786 -16.006 -8.733 1.00 94.56 361 LEU A C 1
ATOM 2698 O O . LEU A 1 361 ? 9.330 -15.455 -9.691 1.00 94.56 361 LEU A O 1
ATOM 2702 N N . ALA A 1 362 ? 9.086 -15.712 -7.465 1.00 95.44 362 ALA A N 1
ATOM 2703 C CA . ALA A 1 362 ? 10.053 -14.687 -7.094 1.00 95.44 362 ALA A CA 1
ATOM 2704 C C . ALA A 1 362 ? 11.452 -14.971 -7.671 1.00 95.44 362 ALA A C 1
ATOM 2706 O O . ALA A 1 362 ? 12.080 -14.099 -8.271 1.00 95.44 362 ALA A O 1
ATOM 2707 N N . ALA A 1 363 ? 11.930 -16.214 -7.560 1.00 96.19 363 ALA A N 1
ATOM 2708 C CA . ALA A 1 363 ? 13.233 -16.613 -8.089 1.00 96.19 363 ALA A CA 1
ATOM 2709 C C . ALA A 1 363 ? 13.324 -16.541 -9.629 1.00 96.19 363 ALA A C 1
ATOM 2711 O O . ALA A 1 363 ? 14.367 -16.161 -10.178 1.00 96.19 363 ALA A O 1
ATOM 2712 N N . GLU A 1 364 ? 12.257 -16.904 -10.346 1.00 95.94 364 GLU A N 1
ATOM 2713 C CA . GLU A 1 364 ? 12.200 -16.765 -11.807 1.00 95.94 364 GLU A CA 1
ATOM 2714 C C . GLU A 1 364 ? 12.149 -15.286 -12.219 1.00 95.94 364 GLU A C 1
ATOM 2716 O O . GLU A 1 364 ? 12.836 -14.903 -13.163 1.00 95.94 364 GLU A O 1
ATOM 2721 N N . ALA A 1 365 ? 11.460 -14.424 -11.464 1.00 96.38 365 ALA A N 1
ATOM 2722 C CA . ALA A 1 365 ? 11.487 -12.980 -11.694 1.00 96.38 365 ALA A CA 1
ATOM 2723 C C . ALA A 1 365 ? 12.902 -12.388 -11.510 1.00 96.38 365 ALA A C 1
ATOM 2725 O O . ALA A 1 365 ? 13.379 -11.667 -12.385 1.00 96.38 365 ALA A O 1
ATOM 2726 N N . ILE A 1 366 ? 13.653 -12.787 -10.470 1.00 97.69 366 ILE A N 1
ATOM 2727 C CA . ILE A 1 366 ? 15.080 -12.419 -10.330 1.00 97.69 366 ILE A CA 1
ATOM 2728 C C . ILE A 1 366 ? 15.922 -12.948 -11.506 1.00 97.69 366 ILE A C 1
ATOM 2730 O O . ILE A 1 366 ? 16.858 -12.288 -11.965 1.00 97.69 366 ILE A O 1
ATOM 2734 N N . SER A 1 367 ? 15.594 -14.130 -12.036 1.00 96.50 367 SER A N 1
ATOM 2735 C CA . SER A 1 367 ? 16.263 -14.662 -13.231 1.00 96.50 367 SER A CA 1
ATOM 2736 C C . SER A 1 367 ? 16.009 -13.808 -14.473 1.00 96.50 367 SER A C 1
ATOM 2738 O O . SER A 1 367 ? 16.911 -13.667 -15.299 1.00 96.50 367 SER A O 1
ATOM 2740 N N . GLU A 1 368 ? 14.827 -13.204 -14.595 1.00 97.56 368 GLU A N 1
ATOM 2741 C CA . GLU A 1 368 ? 14.536 -12.242 -15.657 1.00 97.56 368 GLU A CA 1
ATOM 2742 C C . GLU A 1 368 ? 15.310 -10.931 -15.480 1.00 97.56 368 GLU A C 1
ATOM 2744 O O . GLU A 1 368 ? 15.863 -10.445 -16.465 1.00 97.56 368 GLU A O 1
ATOM 2749 N N . VAL A 1 369 ? 15.485 -10.425 -14.251 1.00 97.94 369 VAL A N 1
ATOM 2750 C CA . VAL A 1 369 ? 16.384 -9.281 -13.977 1.00 97.94 369 VAL A CA 1
ATOM 2751 C C . VAL A 1 369 ? 17.813 -9.588 -14.445 1.00 97.94 369 VAL A C 1
ATOM 2753 O O . VAL A 1 369 ? 18.435 -8.785 -15.139 1.00 97.94 369 VAL A O 1
ATOM 2756 N N . LEU A 1 370 ? 18.325 -10.788 -14.147 1.00 97.00 370 LEU A N 1
ATOM 2757 C CA . LEU A 1 370 ? 19.660 -11.226 -14.576 1.00 97.00 370 LEU A CA 1
ATOM 2758 C C . LEU A 1 370 ? 19.820 -11.294 -16.105 1.00 97.00 370 LEU A C 1
ATOM 2760 O O . LEU A 1 370 ? 20.935 -11.129 -16.600 1.00 97.00 370 LEU A O 1
ATOM 2764 N N . ASN A 1 371 ? 18.740 -11.493 -16.870 1.00 96.25 371 ASN A N 1
ATOM 2765 C CA . ASN A 1 371 ? 18.798 -11.479 -18.336 1.00 96.25 371 ASN A CA 1
ATOM 2766 C C . ASN A 1 371 ? 19.101 -10.079 -18.909 1.00 96.25 371 ASN A C 1
ATOM 2768 O O . ASN A 1 371 ? 19.473 -9.984 -20.081 1.00 96.25 371 ASN A O 1
ATOM 2772 N N . PHE A 1 372 ? 18.974 -9.012 -18.109 1.00 97.50 372 PHE A N 1
ATOM 2773 C CA . PHE A 1 372 ? 19.337 -7.641 -18.487 1.00 97.50 372 PHE A CA 1
ATOM 2774 C C . PHE A 1 372 ? 20.812 -7.301 -18.275 1.00 97.50 372 PHE A C 1
ATOM 2776 O O . PHE A 1 372 ? 21.245 -6.231 -18.696 1.00 97.50 372 PHE A O 1
ATOM 2783 N N . LEU A 1 373 ? 21.592 -8.187 -17.650 1.00 97.00 373 LEU A N 1
ATOM 2784 C CA . LEU A 1 373 ? 23.010 -7.966 -17.394 1.00 97.00 373 LEU A CA 1
ATOM 2785 C C . LEU A 1 373 ? 23.820 -8.058 -18.704 1.00 97.00 373 LEU A C 1
ATOM 2787 O O . LEU A 1 373 ? 23.882 -9.134 -19.312 1.00 97.00 373 LEU A O 1
ATOM 2791 N N . PRO A 1 374 ? 24.490 -6.978 -19.154 1.00 96.44 374 PRO A N 1
ATOM 2792 C CA . PRO A 1 374 ? 25.382 -7.064 -20.302 1.00 96.44 374 PRO A CA 1
ATOM 2793 C C . PRO A 1 374 ? 26.541 -8.040 -20.035 1.00 96.44 374 PRO A C 1
ATOM 2795 O O . PRO A 1 374 ? 26.985 -8.175 -18.890 1.00 96.44 374 PRO A O 1
ATOM 2798 N N . PRO A 1 375 ? 27.101 -8.699 -21.066 1.00 94.88 375 PRO A N 1
ATOM 2799 C CA . PRO A 1 375 ? 28.242 -9.591 -20.886 1.00 94.88 375 PRO A CA 1
ATOM 2800 C C . PRO A 1 375 ? 29.413 -8.902 -20.171 1.00 94.88 375 PRO A C 1
ATOM 2802 O O . PRO A 1 375 ? 29.944 -7.904 -20.654 1.00 94.88 375 PRO A O 1
ATOM 2805 N N . GLY A 1 376 ? 29.829 -9.460 -19.032 1.00 94.62 376 GLY A N 1
ATOM 2806 C CA . GLY A 1 376 ? 30.939 -8.941 -18.225 1.00 94.62 376 GLY A CA 1
ATOM 2807 C C . GLY A 1 376 ? 30.594 -7.758 -17.315 1.00 94.62 376 GLY A C 1
ATOM 2808 O O . GLY A 1 376 ? 31.480 -7.293 -16.601 1.00 94.62 376 GLY A O 1
ATOM 2809 N N . ALA A 1 377 ? 29.347 -7.280 -17.308 1.00 96.62 377 ALA A N 1
ATOM 2810 C CA . ALA A 1 377 ? 28.905 -6.275 -16.349 1.00 96.62 377 ALA A CA 1
ATOM 2811 C C . ALA A 1 377 ? 28.731 -6.888 -14.951 1.00 96.62 377 ALA A C 1
ATOM 2813 O O . ALA A 1 377 ? 28.351 -8.051 -14.816 1.00 96.62 377 ALA A O 1
ATOM 2814 N N . SER A 1 378 ? 28.996 -6.095 -13.911 1.00 96.81 378 SER A N 1
ATOM 2815 C CA . SER A 1 378 ? 28.733 -6.480 -12.520 1.00 96.81 378 SER A CA 1
ATOM 2816 C C . SER A 1 378 ? 27.329 -6.104 -12.053 1.00 96.81 378 SER A C 1
ATOM 2818 O O . SER A 1 378 ? 26.869 -6.669 -11.077 1.00 96.81 378 SER A O 1
ATOM 2820 N N . ALA A 1 379 ? 26.628 -5.202 -12.742 1.00 97.31 379 ALA A N 1
ATOM 2821 C CA . ALA A 1 379 ? 25.276 -4.784 -12.381 1.00 97.31 379 ALA A CA 1
ATOM 2822 C C . ALA A 1 379 ? 24.423 -4.487 -13.619 1.00 97.31 379 ALA A C 1
ATOM 2824 O O . ALA A 1 379 ? 24.951 -4.201 -14.700 1.00 97.31 379 ALA A O 1
ATOM 2825 N N . VAL A 1 380 ? 23.099 -4.558 -13.464 1.00 97.75 380 VAL A N 1
ATOM 2826 C CA . VAL A 1 380 ? 22.145 -4.171 -14.509 1.00 97.75 380 VAL A CA 1
ATOM 2827 C C . VAL A 1 380 ? 22.221 -2.651 -14.716 1.00 97.75 380 VAL A C 1
ATOM 2829 O O . VAL A 1 380 ? 22.080 -1.892 -13.752 1.00 97.75 380 VAL A O 1
ATOM 2832 N N . PRO A 1 381 ? 22.439 -2.162 -15.948 1.00 97.31 381 PRO A N 1
ATOM 2833 C CA . PRO A 1 381 ? 22.654 -0.738 -16.186 1.00 97.31 381 PRO A CA 1
ATOM 2834 C C . PRO A 1 381 ? 21.378 0.097 -15.925 1.00 97.31 381 PRO A C 1
ATOM 2836 O O . PRO A 1 381 ? 20.282 -0.407 -16.181 1.00 97.31 381 PRO A O 1
ATOM 2839 N N . PRO A 1 382 ? 21.479 1.341 -15.404 1.00 95.06 382 PRO A N 1
ATOM 2840 C CA . PRO A 1 382 ? 20.362 2.282 -15.174 1.00 95.06 382 PRO A CA 1
ATOM 2841 C C . PRO A 1 382 ? 19.346 2.359 -16.300 1.00 95.06 382 PRO A C 1
ATOM 2843 O O . PRO A 1 382 ? 18.147 2.214 -16.080 1.00 95.06 382 PRO A O 1
ATOM 2846 N N . GLU A 1 383 ? 19.838 2.502 -17.522 1.00 96.12 383 GLU A N 1
ATOM 2847 C CA . GLU A 1 383 ? 19.030 2.659 -18.723 1.00 96.12 383 GLU A CA 1
ATOM 2848 C C . GLU A 1 383 ? 18.225 1.413 -19.117 1.00 96.12 383 GLU A C 1
ATOM 2850 O O . GLU A 1 383 ? 17.385 1.503 -20.015 1.00 96.12 383 GLU A O 1
ATOM 2855 N N . ALA A 1 384 ? 18.475 0.262 -18.480 1.00 97.19 384 ALA A N 1
ATOM 2856 C CA . ALA A 1 384 ? 17.653 -0.924 -18.662 1.00 97.19 384 ALA A CA 1
ATOM 2857 C C . ALA A 1 384 ? 16.309 -0.815 -17.933 1.00 97.19 384 ALA A C 1
ATOM 2859 O O . ALA A 1 384 ? 15.400 -1.525 -18.319 1.00 97.19 384 ALA A O 1
ATOM 2860 N N . SER A 1 385 ? 16.141 0.064 -16.942 1.00 96.56 385 SER A N 1
ATOM 2861 C CA . SER A 1 385 ? 14.826 0.377 -16.362 1.00 96.56 385 SER A CA 1
ATOM 2862 C C . SER A 1 385 ? 14.170 1.485 -17.195 1.00 96.56 385 SER A C 1
ATOM 2864 O O . SER A 1 385 ? 14.382 2.672 -16.948 1.00 96.56 385 SER A O 1
ATOM 2866 N N . TRP A 1 386 ? 13.467 1.123 -18.271 1.00 95.94 386 TRP A N 1
ATOM 2867 C CA . TRP A 1 386 ? 12.932 2.088 -19.244 1.00 95.94 386 TRP A CA 1
ATOM 2868 C C . TRP A 1 386 ? 11.466 2.470 -19.013 1.00 95.94 386 TRP A C 1
ATOM 2870 O O . TRP A 1 386 ? 11.015 3.472 -19.576 1.00 95.94 386 TRP A O 1
ATOM 2880 N N . THR A 1 387 ? 10.722 1.716 -18.212 1.00 91.19 387 THR A N 1
ATOM 2881 C CA . THR A 1 387 ? 9.361 2.071 -17.790 1.00 91.19 387 THR A CA 1
ATOM 2882 C C . THR A 1 387 ? 9.413 3.048 -16.610 1.00 91.19 387 THR A C 1
ATOM 2884 O O . THR A 1 387 ? 10.405 3.051 -15.871 1.00 91.19 387 THR A O 1
ATOM 2887 N N . PRO A 1 388 ? 8.420 3.940 -16.452 1.00 89.12 388 PRO A N 1
ATOM 2888 C CA . PRO A 1 388 ? 8.281 4.755 -15.242 1.00 89.12 388 PRO A CA 1
ATOM 2889 C C . PRO A 1 388 ? 8.313 3.916 -13.960 1.00 89.12 388 PRO A C 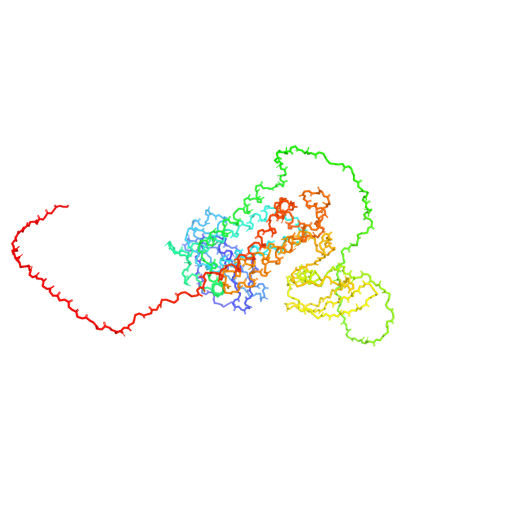1
ATOM 2891 O O . PRO A 1 388 ? 9.130 4.171 -13.076 1.00 89.12 388 PRO A O 1
ATOM 2894 N N . GLU A 1 389 ? 7.532 2.841 -13.923 1.00 87.75 389 GLU A N 1
ATOM 2895 C CA . GLU A 1 389 ? 7.371 1.949 -12.777 1.00 87.75 389 GLU A CA 1
ATOM 2896 C C . GLU A 1 389 ? 8.693 1.249 -12.429 1.00 87.75 389 GLU A C 1
ATOM 2898 O O . GLU A 1 389 ? 9.139 1.238 -11.280 1.00 87.75 389 GLU A O 1
ATOM 2903 N N . GLY A 1 390 ? 9.394 0.727 -13.436 1.00 90.31 390 GLY A N 1
ATOM 2904 C CA . GLY A 1 390 ? 10.695 0.097 -13.256 1.00 90.31 390 GLY A CA 1
ATOM 2905 C C . GLY A 1 390 ? 11.789 1.058 -12.786 1.00 90.31 390 GLY A C 1
ATOM 2906 O O . GLY A 1 390 ? 12.657 0.671 -11.994 1.00 90.31 390 GLY A O 1
ATOM 2907 N N . ARG A 1 391 ? 11.760 2.325 -13.227 1.00 92.94 391 ARG A N 1
ATOM 2908 C CA . ARG A 1 391 ? 12.658 3.366 -12.695 1.00 92.94 391 ARG A CA 1
ATOM 2909 C C . ARG A 1 391 ? 12.338 3.694 -11.246 1.00 92.94 391 ARG A C 1
ATOM 2911 O O . ARG A 1 391 ? 13.270 3.817 -10.455 1.00 92.94 391 ARG A O 1
ATOM 2918 N N . ALA A 1 392 ? 11.060 3.809 -10.896 1.00 80.12 392 ALA A N 1
ATOM 2919 C CA . ALA A 1 392 ? 10.646 4.087 -9.529 1.00 80.12 392 ALA A CA 1
ATOM 2920 C C . ALA A 1 392 ? 11.133 2.993 -8.570 1.00 80.12 392 ALA A C 1
ATOM 2922 O O . ALA A 1 392 ? 11.818 3.291 -7.591 1.00 80.12 392 ALA A O 1
ATOM 2923 N N . VAL A 1 393 ? 10.919 1.717 -8.914 1.00 82.00 393 VAL A N 1
ATOM 2924 C CA . VAL A 1 393 ? 11.437 0.577 -8.134 1.00 82.00 393 VAL A CA 1
ATOM 2925 C C . VAL A 1 393 ? 12.949 0.665 -7.978 1.00 82.00 393 VAL A C 1
ATOM 2927 O O . VAL A 1 393 ? 13.467 0.477 -6.877 1.00 82.00 393 VAL A O 1
ATOM 2930 N N . ARG A 1 394 ? 13.667 0.978 -9.062 1.00 91.06 394 ARG A N 1
ATOM 2931 C CA . ARG A 1 394 ? 15.120 1.127 -9.015 1.00 91.06 394 ARG A CA 1
ATOM 2932 C C . ARG A 1 394 ? 15.568 2.226 -8.056 1.00 91.06 394 ARG A C 1
ATOM 2934 O O . ARG A 1 394 ? 16.507 2.001 -7.305 1.00 91.06 394 ARG A O 1
ATOM 2941 N N . ASN A 1 395 ? 14.905 3.377 -8.078 1.00 83.62 395 ASN A N 1
ATOM 2942 C CA . ASN A 1 395 ? 15.246 4.517 -7.228 1.00 83.62 395 ASN A CA 1
ATOM 2943 C C . ASN A 1 395 ? 14.936 4.261 -5.742 1.00 83.62 395 ASN A C 1
ATOM 2945 O O . ASN A 1 395 ? 15.576 4.845 -4.869 1.00 83.62 395 ASN A O 1
ATOM 2949 N N . LEU A 1 396 ? 13.968 3.388 -5.446 1.00 74.19 396 LEU A N 1
ATOM 2950 C CA . LEU A 1 396 ? 13.573 3.039 -4.078 1.00 74.19 396 LEU A CA 1
ATOM 2951 C C . LEU A 1 396 ? 14.519 2.033 -3.411 1.00 74.19 396 LEU A C 1
ATOM 2953 O O . LEU A 1 396 ? 14.699 2.053 -2.189 1.00 74.19 396 LEU A O 1
ATOM 2957 N N . VAL A 1 397 ? 15.116 1.130 -4.189 1.00 78.00 397 VAL A N 1
ATOM 2958 C CA . VAL A 1 397 ? 16.009 0.091 -3.663 1.00 78.00 397 VAL A CA 1
ATOM 2959 C C . VAL A 1 397 ? 17.469 0.535 -3.695 1.00 78.00 397 VAL A C 1
ATOM 2961 O O . VAL A 1 397 ? 17.854 1.453 -4.408 1.00 78.00 397 VAL A O 1
ATOM 2964 N N . ALA A 1 398 ? 18.303 -0.116 -2.887 1.00 82.06 398 ALA A N 1
ATOM 2965 C CA . ALA A 1 398 ? 19.740 0.119 -2.933 1.00 82.06 398 ALA A CA 1
ATOM 2966 C C . ALA A 1 398 ? 20.317 -0.393 -4.270 1.00 82.06 398 ALA A C 1
ATOM 2968 O O . ALA A 1 398 ? 19.858 -1.424 -4.771 1.00 82.06 398 ALA A O 1
ATOM 2969 N N . ASP A 1 399 ? 21.316 0.295 -4.835 1.00 85.75 399 ASP A N 1
ATOM 2970 C CA . ASP A 1 399 ? 21.930 -0.065 -6.126 1.00 85.75 399 ASP A CA 1
ATOM 2971 C C . ASP A 1 399 ? 22.453 -1.513 -6.142 1.00 85.75 399 ASP A C 1
ATOM 2973 O O . ASP A 1 399 ? 22.441 -2.178 -7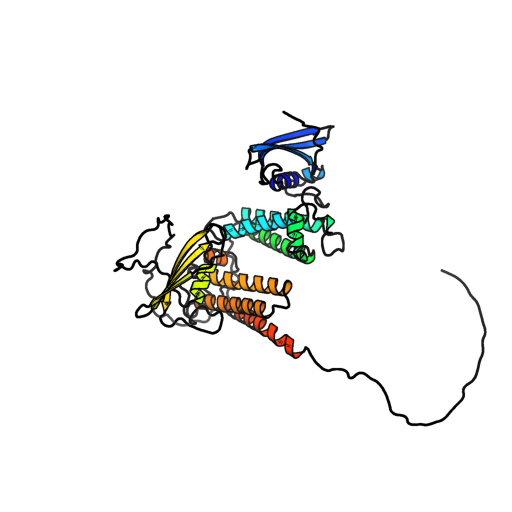.182 1.00 85.75 399 ASP A O 1
ATOM 2977 N N . GLU A 1 400 ? 22.850 -2.040 -4.978 1.00 91.06 400 GLU A N 1
ATOM 2978 C CA . GLU A 1 400 ? 23.282 -3.426 -4.813 1.00 91.06 400 GLU A CA 1
ATOM 2979 C C . GLU A 1 400 ? 22.193 -4.434 -5.200 1.00 91.06 400 GLU A C 1
ATOM 2981 O O . GLU A 1 400 ? 22.523 -5.545 -5.601 1.00 91.06 400 GLU A O 1
ATOM 2986 N N . ALA A 1 401 ? 20.908 -4.066 -5.158 1.00 90.56 401 ALA A N 1
ATOM 2987 C CA . ALA A 1 401 ? 19.812 -4.938 -5.582 1.00 90.56 401 ALA A CA 1
ATOM 2988 C C . ALA A 1 401 ? 19.836 -5.257 -7.091 1.00 90.56 401 ALA A C 1
ATOM 2990 O O . ALA A 1 401 ? 19.175 -6.198 -7.527 1.00 90.56 401 ALA A O 1
ATOM 2991 N N . PHE A 1 402 ? 20.611 -4.511 -7.886 1.00 96.69 402 PHE A N 1
ATOM 2992 C CA . PHE A 1 402 ? 20.843 -4.772 -9.309 1.00 96.69 402 PHE A CA 1
ATOM 2993 C C . PHE A 1 402 ? 22.242 -5.339 -9.601 1.00 96.69 402 PHE A C 1
ATOM 2995 O O . PHE A 1 402 ? 22.588 -5.538 -10.769 1.00 96.69 402 PHE A O 1
ATOM 3002 N N . ASP A 1 403 ? 23.044 -5.617 -8.569 1.00 96.94 403 ASP A N 1
ATOM 3003 C CA . ASP A 1 403 ? 24.352 -6.258 -8.694 1.00 96.94 403 ASP A CA 1
ATOM 3004 C C . ASP A 1 403 ? 24.212 -7.771 -8.938 1.00 96.94 403 ASP A C 1
ATOM 3006 O O . ASP A 1 403 ? 23.372 -8.456 -8.352 1.00 96.94 403 ASP A O 1
ATOM 3010 N N . VAL A 1 404 ? 25.055 -8.325 -9.811 1.00 96.69 404 VAL A N 1
ATOM 3011 C CA . VAL A 1 404 ? 25.028 -9.736 -10.216 1.00 96.69 404 VAL A CA 1
ATOM 3012 C C . VAL A 1 404 ? 25.275 -10.683 -9.046 1.00 96.69 404 VAL A C 1
ATOM 3014 O O . VAL A 1 404 ? 24.701 -11.776 -9.020 1.00 96.69 404 VAL A O 1
ATOM 3017 N N . VAL A 1 405 ? 26.116 -10.292 -8.083 1.00 95.00 405 VAL A N 1
ATOM 3018 C CA . VAL A 1 405 ? 26.413 -11.091 -6.891 1.00 95.00 405 VAL A CA 1
ATOM 3019 C C . VAL A 1 405 ? 25.176 -11.143 -6.009 1.00 95.00 405 VAL A C 1
ATOM 3021 O O . VAL A 1 405 ? 24.775 -12.238 -5.611 1.00 95.00 405 VAL A O 1
ATOM 3024 N N . TRP A 1 406 ? 24.541 -9.993 -5.767 1.00 96.44 406 TRP A N 1
ATOM 3025 C CA . TRP A 1 406 ? 23.313 -9.918 -4.981 1.00 96.44 406 TRP A CA 1
ATOM 3026 C C . TRP A 1 406 ? 22.175 -10.693 -5.648 1.00 96.44 406 TRP A C 1
ATOM 3028 O O . TRP A 1 406 ? 21.640 -11.616 -5.043 1.00 96.44 406 TRP A O 1
ATOM 3038 N N . LEU A 1 407 ? 21.873 -10.415 -6.921 1.00 96.56 407 LEU A N 1
ATOM 3039 C CA . LEU A 1 407 ? 20.799 -11.074 -7.673 1.00 96.56 407 LEU A CA 1
ATOM 3040 C C . LEU A 1 407 ? 20.985 -12.598 -7.727 1.00 96.56 407 LEU A C 1
ATOM 3042 O O . LEU A 1 407 ? 20.034 -13.365 -7.578 1.00 96.56 407 LEU A O 1
ATOM 3046 N N . SER A 1 408 ? 22.222 -13.069 -7.913 1.00 95.62 408 SER A N 1
ATOM 3047 C CA . SER A 1 408 ? 22.514 -14.507 -7.933 1.00 95.62 408 SER A CA 1
ATOM 3048 C C . SER A 1 408 ? 22.346 -15.155 -6.558 1.00 95.62 408 SER A C 1
ATOM 3050 O O . SER A 1 408 ? 21.819 -16.271 -6.470 1.00 95.62 408 SER A O 1
ATOM 3052 N N . ALA A 1 409 ? 22.796 -14.479 -5.496 1.00 93.75 409 ALA A N 1
ATOM 3053 C CA . ALA A 1 409 ? 22.627 -14.942 -4.123 1.00 93.75 409 ALA A CA 1
ATOM 3054 C C . ALA A 1 409 ? 21.144 -14.979 -3.740 1.00 93.75 409 ALA A C 1
ATOM 3056 O O . ALA A 1 409 ? 20.673 -15.984 -3.209 1.00 93.75 409 ALA A O 1
ATOM 3057 N N . GLU A 1 410 ? 20.400 -13.939 -4.102 1.00 96.69 410 GLU A N 1
ATOM 3058 C CA . GLU A 1 410 ? 18.988 -13.802 -3.785 1.00 96.69 410 GLU A CA 1
ATOM 3059 C C . GLU A 1 410 ? 18.133 -14.851 -4.492 1.00 96.69 410 GLU A C 1
ATOM 3061 O O . GLU A 1 410 ? 17.357 -15.562 -3.853 1.00 96.69 410 GLU A O 1
ATOM 3066 N N . ARG A 1 411 ? 18.356 -15.059 -5.796 1.00 97.19 411 ARG A N 1
ATOM 3067 C CA . ARG A 1 411 ? 17.720 -16.162 -6.528 1.00 97.19 411 ARG A CA 1
ATOM 3068 C C . ARG A 1 411 ? 17.972 -17.509 -5.849 1.00 97.19 411 ARG A C 1
ATOM 3070 O O . ARG A 1 411 ? 17.066 -18.332 -5.756 1.00 97.19 411 ARG A O 1
ATOM 3077 N N . THR A 1 412 ? 19.208 -17.751 -5.410 1.00 96.06 412 THR A N 1
ATOM 3078 C CA . THR A 1 412 ? 19.580 -19.012 -4.751 1.00 96.06 412 THR A CA 1
ATOM 3079 C C . THR A 1 412 ? 18.848 -19.162 -3.420 1.00 96.06 412 THR A C 1
ATOM 3081 O O . THR A 1 412 ? 18.248 -20.206 -3.184 1.00 96.06 412 THR A O 1
ATOM 3084 N N . ARG A 1 413 ? 18.804 -18.102 -2.600 1.00 96.50 413 ARG A N 1
ATOM 3085 C CA . ARG A 1 413 ? 18.067 -18.076 -1.330 1.00 96.50 413 ARG A CA 1
ATOM 3086 C C . ARG A 1 413 ? 16.584 -18.403 -1.526 1.00 96.50 413 ARG A C 1
ATOM 3088 O O . ARG A 1 413 ? 16.054 -19.236 -0.794 1.00 96.50 413 ARG A O 1
ATOM 3095 N N . LEU A 1 414 ? 15.931 -17.789 -2.515 1.00 95.31 414 LEU A N 1
ATOM 3096 C CA . LEU A 1 414 ? 14.511 -18.012 -2.815 1.00 95.31 414 LEU A CA 1
ATOM 3097 C C . LEU A 1 414 ? 14.234 -19.456 -3.263 1.00 95.31 414 LEU A C 1
ATOM 3099 O O . LEU A 1 414 ? 13.289 -20.083 -2.783 1.00 95.31 414 LEU A O 1
ATOM 3103 N N . LEU A 1 415 ? 15.084 -20.022 -4.127 1.00 93.88 415 LEU A N 1
ATOM 3104 C CA . LEU A 1 415 ? 14.971 -21.426 -4.543 1.00 93.88 415 LEU A CA 1
ATOM 3105 C C . LEU A 1 415 ? 15.207 -22.394 -3.379 1.00 93.88 415 LEU A C 1
ATOM 3107 O O . LEU A 1 415 ? 14.481 -23.379 -3.242 1.00 93.88 415 LEU A O 1
ATOM 3111 N N . ASP A 1 416 ? 16.195 -22.120 -2.530 1.00 92.31 416 ASP A N 1
ATOM 3112 C CA . ASP A 1 416 ? 16.469 -22.932 -1.345 1.00 92.31 416 ASP A CA 1
ATOM 3113 C C . ASP A 1 416 ? 15.300 -22.874 -0.354 1.00 92.31 416 ASP A C 1
ATOM 3115 O O . ASP A 1 416 ? 14.901 -23.913 0.171 1.00 92.31 416 ASP A O 1
ATOM 3119 N N . ALA A 1 417 ? 14.686 -21.703 -0.154 1.00 90.62 417 ALA A N 1
ATOM 3120 C CA . ALA A 1 417 ? 13.487 -21.546 0.668 1.00 90.62 417 ALA A CA 1
ATOM 3121 C C . ALA A 1 417 ? 12.288 -22.326 0.093 1.00 90.62 417 ALA A C 1
ATOM 3123 O O . ALA A 1 417 ? 11.627 -23.069 0.824 1.00 90.62 417 ALA A O 1
ATOM 3124 N N . ALA A 1 418 ? 12.061 -22.246 -1.224 1.00 91.38 418 ALA A N 1
ATOM 3125 C CA . ALA A 1 418 ? 11.016 -23.009 -1.907 1.00 91.38 418 ALA A CA 1
ATOM 3126 C C . ALA A 1 418 ? 11.226 -24.533 -1.789 1.00 91.38 418 ALA A C 1
ATOM 3128 O O . ALA A 1 418 ? 10.263 -25.295 -1.693 1.00 91.38 418 ALA A O 1
ATOM 3129 N N . HIS A 1 419 ? 12.478 -25.004 -1.771 1.00 88.69 419 HIS A N 1
ATOM 3130 C CA . HIS A 1 419 ? 12.793 -26.421 -1.569 1.00 88.69 419 HIS A CA 1
ATOM 3131 C C . HIS A 1 419 ? 12.753 -26.851 -0.099 1.00 88.69 419 HIS A C 1
ATOM 3133 O O . HIS A 1 419 ? 12.347 -27.976 0.189 1.00 88.69 419 HIS A O 1
ATOM 3139 N N . ALA A 1 420 ? 13.161 -25.998 0.843 1.00 85.00 420 ALA A N 1
ATOM 3140 C CA . ALA A 1 420 ? 13.201 -26.325 2.268 1.00 85.00 420 ALA A CA 1
ATOM 3141 C C . ALA A 1 420 ? 11.808 -26.675 2.820 1.00 85.00 420 ALA A C 1
ATOM 3143 O O . ALA A 1 420 ? 11.687 -27.571 3.659 1.00 85.00 420 ALA A O 1
ATOM 3144 N N . GLY A 1 421 ? 10.749 -26.071 2.266 1.00 64.69 421 GLY A N 1
ATOM 3145 C CA . GLY A 1 421 ? 9.355 -26.436 2.541 1.00 64.69 421 GLY A CA 1
ATOM 3146 C C . GLY A 1 421 ? 8.985 -27.891 2.197 1.00 64.69 421 GLY A C 1
ATOM 3147 O O . GLY A 1 421 ? 8.000 -28.401 2.727 1.00 64.69 421 GLY A O 1
ATOM 3148 N N . LEU A 1 422 ? 9.779 -28.588 1.374 1.00 53.69 422 LEU A N 1
ATOM 3149 C CA . LEU A 1 422 ? 9.603 -30.009 1.032 1.00 53.69 422 LEU A CA 1
ATOM 3150 C C . LEU A 1 422 ? 10.320 -30.959 2.007 1.00 53.69 422 LEU A C 1
ATOM 3152 O O . LEU A 1 422 ? 10.031 -32.154 2.037 1.00 53.69 422 LEU A O 1
ATOM 3156 N N . VAL A 1 423 ? 11.264 -30.462 2.814 1.00 46.78 423 VAL A N 1
ATOM 3157 C CA . VAL A 1 423 ? 12.099 -31.304 3.695 1.00 46.78 423 VAL A CA 1
ATOM 3158 C C . VAL A 1 423 ? 11.406 -31.606 5.037 1.00 46.78 423 VAL A C 1
ATOM 3160 O O . VAL A 1 423 ? 11.815 -32.520 5.757 1.00 46.78 423 VAL A O 1
ATOM 3163 N N . GLY A 1 424 ? 10.299 -30.917 5.341 1.00 42.69 424 GLY A N 1
ATOM 3164 C CA . GLY A 1 424 ? 9.498 -31.109 6.557 1.00 42.69 424 GLY A CA 1
ATOM 3165 C C . GLY A 1 424 ? 8.819 -32.481 6.699 1.00 42.69 424 GLY A C 1
ATOM 3166 O O . GLY A 1 424 ? 8.491 -32.871 7.817 1.00 42.69 424 GLY A O 1
ATOM 3167 N N . ASP A 1 425 ? 8.684 -33.258 5.620 1.00 42.59 425 ASP A N 1
ATOM 3168 C CA . ASP A 1 425 ? 8.032 -34.580 5.657 1.00 42.59 425 ASP A CA 1
ATOM 3169 C C . ASP A 1 425 ? 8.970 -35.741 6.013 1.00 42.59 425 ASP A C 1
ATOM 3171 O O . ASP A 1 425 ? 8.524 -36.873 6.199 1.00 42.59 425 ASP A O 1
ATOM 3175 N N . ARG A 1 426 ? 10.277 -35.501 6.192 1.00 36.59 426 ARG A N 1
ATOM 3176 C CA . ARG A 1 426 ? 11.198 -36.576 6.607 1.00 36.59 426 ARG A CA 1
ATOM 3177 C C . ARG A 1 426 ? 11.182 -36.886 8.105 1.00 36.59 426 ARG A C 1
ATOM 3179 O O . ARG A 1 426 ? 11.851 -37.830 8.519 1.00 36.59 426 ARG A O 1
ATOM 3186 N N . PHE A 1 427 ? 10.412 -36.141 8.902 1.00 38.84 427 PHE A N 1
ATOM 3187 C CA . PHE A 1 427 ? 10.339 -36.321 10.358 1.00 38.84 427 PHE A CA 1
ATOM 3188 C C . PHE A 1 427 ? 8.916 -36.446 10.931 1.00 38.84 427 PHE A C 1
ATOM 3190 O O . PHE A 1 427 ? 8.769 -36.595 12.143 1.00 38.84 427 PHE A O 1
ATOM 3197 N N . ALA A 1 428 ? 7.873 -36.496 10.095 1.00 35.50 428 ALA A N 1
ATOM 3198 C CA . ALA A 1 428 ? 6.490 -36.697 10.535 1.00 35.50 428 ALA A CA 1
ATOM 3199 C C . ALA A 1 428 ? 5.997 -38.156 10.347 1.00 35.50 428 ALA A C 1
ATOM 3201 O O . ALA A 1 428 ? 5.038 -38.398 9.630 1.00 35.50 428 ALA A O 1
ATOM 3202 N N . GLN A 1 429 ? 6.650 -39.086 11.070 1.00 40.06 429 GLN A N 1
ATOM 3203 C CA . GLN A 1 429 ? 6.112 -40.328 11.687 1.00 40.06 429 GLN A CA 1
ATOM 3204 C C . GLN A 1 429 ? 5.554 -41.490 10.807 1.00 40.06 429 GLN A C 1
ATOM 3206 O O . GLN A 1 429 ? 5.005 -41.247 9.740 1.00 40.06 429 GLN A O 1
ATOM 3211 N N . PRO A 1 430 ? 5.676 -42.783 11.231 1.00 37.28 430 PRO A N 1
ATOM 3212 C CA . PRO A 1 430 ? 5.415 -43.244 12.602 1.00 37.28 430 PRO A CA 1
ATOM 3213 C C . PRO A 1 430 ? 6.422 -44.249 13.184 1.00 37.28 430 PRO A C 1
ATOM 3215 O O . PRO A 1 430 ? 6.721 -45.270 12.576 1.00 37.28 430 PRO A O 1
ATOM 3218 N N . ASP A 1 431 ? 6.823 -44.032 14.439 1.00 33.84 431 ASP A N 1
ATOM 3219 C CA . ASP A 1 431 ? 7.071 -45.160 15.339 1.00 33.84 431 ASP A CA 1
ATOM 3220 C C . ASP A 1 431 ? 5.974 -45.153 16.398 1.00 33.84 431 ASP A C 1
ATOM 3222 O O . ASP A 1 431 ? 5.982 -44.430 17.393 1.00 33.84 431 ASP A O 1
ATOM 3226 N N . SER A 1 432 ? 4.961 -45.951 16.090 1.00 36.19 432 SER A N 1
ATOM 3227 C CA . SER A 1 432 ? 3.967 -46.456 17.013 1.00 36.19 432 SER A CA 1
ATOM 3228 C C . SER A 1 432 ? 4.646 -47.139 18.199 1.00 36.19 432 SER A C 1
ATOM 3230 O O . SER A 1 432 ? 5.221 -48.219 18.066 1.00 36.19 432 SER A O 1
ATOM 3232 N N . THR A 1 433 ? 4.504 -46.553 19.381 1.00 41.50 433 THR A N 1
ATOM 3233 C CA . THR A 1 433 ? 4.636 -47.275 20.647 1.00 41.50 433 THR A CA 1
ATOM 3234 C C . THR A 1 433 ? 3.575 -48.381 20.689 1.00 41.50 43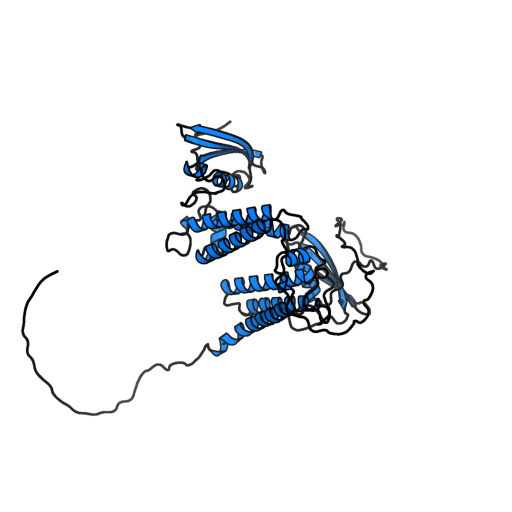3 THR A C 1
ATOM 3236 O O . THR A 1 433 ? 2.389 -48.069 20.539 1.00 41.50 433 THR A O 1
ATOM 3239 N N . PRO A 1 434 ? 3.915 -49.661 20.925 1.00 38.28 434 PRO A N 1
ATOM 3240 C CA . PRO A 1 434 ? 2.897 -50.644 21.239 1.00 38.28 434 PRO A CA 1
ATOM 3241 C C . PRO A 1 434 ? 2.459 -50.455 22.692 1.00 38.28 434 PRO A C 1
ATOM 3243 O O . PRO A 1 434 ? 3.268 -50.434 23.622 1.00 38.28 434 PRO A O 1
ATOM 3246 N N . ALA A 1 435 ? 1.147 -50.325 22.864 1.00 35.69 435 ALA A N 1
ATOM 3247 C CA . ALA A 1 435 ? 0.480 -50.405 24.145 1.00 35.69 435 ALA A CA 1
ATOM 3248 C C . ALA A 1 435 ? 0.772 -51.751 24.829 1.00 35.69 435 ALA A C 1
ATOM 3250 O O . ALA A 1 435 ? 0.660 -52.827 24.241 1.00 35.69 435 ALA A O 1
ATOM 3251 N N . SER A 1 436 ? 1.096 -51.662 26.111 1.00 38.56 436 SER A N 1
ATOM 3252 C CA . SER A 1 436 ? 0.932 -52.718 27.100 1.00 38.56 436 SER A CA 1
ATOM 3253 C C . SER A 1 436 ? -0.532 -53.177 27.176 1.00 38.56 436 SER A C 1
ATOM 3255 O O . SER A 1 436 ? -1.388 -52.333 27.428 1.00 38.56 436 SER A O 1
ATOM 3257 N N . ASP A 1 437 ? -0.818 -54.482 27.052 1.00 39.41 437 ASP A N 1
ATOM 3258 C CA . ASP A 1 437 ? -1.405 -55.249 28.169 1.00 39.41 437 ASP A CA 1
ATOM 3259 C C . ASP A 1 437 ? -1.451 -56.787 27.950 1.00 39.41 437 ASP A C 1
ATOM 3261 O O . ASP A 1 437 ? -1.850 -57.279 26.899 1.00 39.41 437 ASP A O 1
ATOM 3265 N N . ARG A 1 438 ? -1.137 -57.509 29.042 1.00 35.56 438 ARG A N 1
ATOM 3266 C CA . ARG A 1 438 ? -1.607 -58.852 29.484 1.00 35.56 438 ARG A CA 1
ATOM 3267 C C . ARG A 1 438 ? -1.278 -60.143 28.707 1.00 35.56 438 ARG A C 1
ATOM 3269 O O . ARG A 1 438 ? -2.006 -60.573 27.823 1.00 35.56 438 ARG A O 1
ATOM 3276 N N . THR A 1 439 ? -0.357 -60.941 29.260 1.00 36.72 439 THR A N 1
ATOM 3277 C CA . THR A 1 439 ? -0.608 -62.117 30.147 1.00 36.72 439 THR A CA 1
ATOM 3278 C C . THR A 1 439 ? 0.590 -63.078 30.115 1.00 36.72 439 THR A C 1
ATOM 3280 O O . THR A 1 439 ? 1.042 -63.484 29.052 1.00 36.72 439 THR A O 1
ATOM 3283 N N . GLY A 1 440 ? 1.102 -63.474 31.285 1.00 31.81 440 GLY A N 1
ATOM 3284 C CA . GLY A 1 440 ? 2.202 -64.439 31.378 1.00 31.81 440 GLY A CA 1
ATOM 3285 C C . GLY A 1 440 ? 2.644 -64.706 32.813 1.00 31.81 440 GLY A C 1
ATOM 3286 O O . GLY A 1 440 ? 3.557 -64.071 33.320 1.00 31.81 440 GLY A O 1
ATOM 3287 N N . VAL A 1 441 ? 1.948 -65.637 33.458 1.00 41.25 441 VAL A N 1
ATOM 3288 C CA . VAL A 1 441 ? 2.201 -66.208 34.789 1.00 41.25 441 VAL A CA 1
ATOM 3289 C C . VAL A 1 441 ? 3.568 -66.907 34.850 1.00 41.25 441 VAL A C 1
ATOM 3291 O O . VAL A 1 441 ? 3.817 -67.772 34.017 1.00 41.25 441 VAL A O 1
ATOM 3294 N N . ALA A 1 442 ? 4.384 -66.641 35.881 1.00 36.34 442 ALA A N 1
ATOM 3295 C CA . ALA A 1 442 ? 5.279 -67.636 36.493 1.00 36.34 442 ALA A CA 1
ATOM 3296 C C . ALA A 1 442 ? 5.804 -67.190 37.874 1.00 36.34 442 ALA A C 1
ATOM 3298 O O . ALA A 1 442 ? 6.076 -66.020 38.115 1.00 36.34 442 ALA A O 1
ATOM 3299 N N . ASN A 1 443 ? 5.907 -68.181 38.760 1.00 36.78 443 ASN A N 1
ATOM 3300 C CA . ASN A 1 443 ? 6.094 -68.138 40.210 1.00 36.78 443 ASN A CA 1
ATOM 3301 C C . ASN A 1 443 ? 7.512 -67.829 40.728 1.00 36.78 443 ASN A C 1
ATOM 3303 O O . ASN A 1 443 ? 8.500 -68.212 40.106 1.00 36.78 443 ASN A O 1
ATOM 3307 N N . GLY A 1 444 ? 7.537 -67.384 41.994 1.00 31.81 444 GLY A N 1
ATOM 3308 C CA . GLY A 1 444 ? 8.529 -67.742 43.024 1.00 31.81 444 GLY A CA 1
ATOM 3309 C C . GLY A 1 444 ? 9.410 -66.580 43.496 1.00 31.81 444 GLY A C 1
ATOM 3310 O O . GLY A 1 444 ? 9.790 -65.752 42.685 1.00 31.81 444 GLY A O 1
ATOM 3311 N N . ASP A 1 445 ? 9.866 -66.446 44.740 1.00 36.16 445 ASP A N 1
ATOM 3312 C CA . ASP A 1 445 ? 9.589 -66.994 46.078 1.00 36.16 445 ASP A CA 1
ATOM 3313 C C . ASP A 1 445 ? 10.521 -66.187 47.037 1.00 36.16 445 ASP A C 1
ATOM 3315 O O . ASP A 1 445 ? 11.498 -65.601 46.564 1.00 36.16 445 ASP A O 1
ATOM 3319 N N . ARG A 1 446 ? 10.267 -66.221 48.358 1.00 36.28 446 ARG A N 1
ATOM 3320 C CA . ARG A 1 446 ? 11.124 -65.785 49.504 1.00 36.28 446 ARG A CA 1
ATOM 3321 C C . ARG A 1 446 ? 11.266 -64.289 49.860 1.00 36.28 446 ARG A C 1
ATOM 3323 O O . ARG A 1 446 ? 11.808 -63.506 49.096 1.00 36.28 446 ARG A O 1
ATOM 3330 N N . THR A 1 447 ? 10.657 -63.842 50.978 1.00 40.03 447 THR A N 1
ATOM 3331 C CA . THR A 1 447 ? 11.190 -63.705 52.378 1.00 40.03 447 THR A CA 1
ATOM 3332 C C . THR A 1 447 ? 12.295 -62.640 52.487 1.00 40.03 447 THR A C 1
ATOM 3334 O O . THR A 1 447 ? 13.245 -62.700 51.727 1.00 40.03 447 THR A O 1
ATOM 3337 N N . GLU A 1 448 ? 12.282 -61.649 53.388 1.00 39.88 448 GLU A N 1
ATOM 3338 C CA . GLU A 1 448 ? 12.211 -61.772 54.851 1.00 39.88 448 GLU A CA 1
ATOM 3339 C C . GLU A 1 448 ? 12.180 -60.368 55.528 1.00 39.88 448 GLU A C 1
ATOM 3341 O O . GLU A 1 448 ? 12.838 -59.445 55.062 1.00 39.88 448 GLU A O 1
ATOM 3346 N N . ASN A 1 449 ? 11.408 -60.247 56.617 1.00 37.72 449 ASN A N 1
ATOM 3347 C CA . ASN A 1 449 ? 11.601 -59.496 57.878 1.00 37.72 449 ASN A CA 1
ATOM 3348 C C . ASN A 1 449 ? 12.414 -58.180 57.977 1.00 37.72 449 ASN A C 1
ATOM 3350 O O . ASN A 1 449 ? 13.598 -58.123 57.668 1.00 37.72 449 ASN A O 1
ATOM 3354 N N . GLY A 1 450 ? 11.830 -57.199 58.686 1.00 35.75 450 GLY A N 1
ATOM 3355 C CA . GLY A 1 450 ? 12.561 -56.099 59.330 1.00 35.75 450 GLY A CA 1
ATOM 3356 C C . GLY A 1 450 ? 11.659 -55.120 60.090 1.00 35.75 450 GLY A C 1
ATOM 3357 O O . GLY A 1 450 ? 11.181 -54.149 59.521 1.00 35.75 450 GLY A O 1
ATOM 3358 N N . VAL A 1 451 ? 11.419 -55.411 61.370 1.00 40.56 451 VAL A N 1
ATOM 3359 C CA . VAL A 1 451 ? 10.646 -54.640 62.365 1.00 40.56 451 VAL A CA 1
ATOM 3360 C C . VAL A 1 451 ? 11.529 -53.596 63.074 1.00 40.56 451 VAL A C 1
ATOM 3362 O O . VAL A 1 451 ? 12.716 -53.856 63.253 1.00 40.56 451 VAL A O 1
ATOM 3365 N N . ALA A 1 452 ? 10.888 -52.520 63.562 1.00 39.03 452 ALA A N 1
ATOM 3366 C CA . ALA A 1 452 ? 11.180 -51.667 64.740 1.00 39.03 452 ALA A CA 1
ATOM 3367 C C . ALA A 1 452 ? 11.359 -50.172 64.374 1.00 39.03 452 ALA A C 1
ATOM 3369 O O . ALA A 1 452 ? 12.228 -49.861 63.570 1.00 39.03 452 ALA A O 1
ATOM 3370 N N . ASP A 1 453 ? 10.525 -49.200 64.770 1.00 38.16 453 ASP A N 1
ATOM 3371 C CA . ASP A 1 453 ? 9.876 -48.831 66.054 1.00 38.16 453 ASP A CA 1
ATOM 3372 C C . ASP A 1 453 ? 10.670 -47.757 66.842 1.00 38.16 453 ASP A C 1
ATOM 3374 O O . ASP A 1 453 ? 11.898 -47.804 66.902 1.00 38.16 453 ASP A O 1
ATOM 3378 N N . GLY A 1 454 ? 9.938 -46.794 67.425 1.00 34.44 454 GLY A N 1
ATOM 3379 C CA . GLY A 1 454 ? 10.413 -45.642 68.223 1.00 34.44 454 GLY A CA 1
ATOM 3380 C C . GLY A 1 454 ? 10.448 -44.322 67.437 1.00 34.44 454 GLY A C 1
ATOM 3381 O O . GLY A 1 454 ? 11.369 -44.088 66.666 1.00 34.44 454 GLY A O 1
ATOM 3382 N N . ASP A 1 455 ? 9.432 -43.457 67.435 1.00 42.38 455 ASP A N 1
ATOM 3383 C CA . ASP A 1 455 ? 8.746 -42.734 68.524 1.00 42.38 455 ASP A CA 1
ATOM 3384 C C . ASP A 1 455 ? 9.620 -41.711 69.283 1.00 42.38 455 ASP A C 1
ATOM 3386 O O . ASP A 1 455 ? 10.759 -41.985 69.656 1.00 42.38 455 ASP A O 1
ATOM 3390 N N . ARG A 1 456 ? 8.965 -40.573 69.568 1.00 39.69 456 ARG A N 1
ATOM 3391 C CA . ARG A 1 456 ? 9.255 -39.471 70.505 1.00 39.69 456 ARG A CA 1
ATOM 3392 C C . ARG A 1 456 ? 9.983 -38.186 70.065 1.00 39.69 456 ARG A C 1
ATOM 3394 O O . ARG A 1 456 ? 11.202 -38.140 69.999 1.00 39.69 456 ARG A O 1
ATOM 3401 N N . THR A 1 457 ? 9.150 -37.124 70.025 1.00 38.00 457 THR A N 1
ATOM 3402 C CA . THR A 1 457 ? 9.254 -35.817 70.744 1.00 38.00 457 THR A CA 1
ATOM 3403 C C . THR A 1 457 ? 10.445 -34.910 70.390 1.00 38.00 457 THR A C 1
ATOM 3405 O O . THR A 1 457 ? 11.552 -35.378 70.222 1.00 38.00 457 THR A O 1
ATOM 3408 N N . GLU A 1 458 ? 10.367 -33.584 70.305 1.00 41.81 458 GLU A N 1
ATOM 3409 C CA . GLU A 1 458 ? 9.515 -32.591 70.957 1.00 41.81 458 GLU A CA 1
ATOM 3410 C C . GLU A 1 458 ? 9.866 -31.205 70.361 1.00 41.81 458 GLU A C 1
ATOM 3412 O O . GLU A 1 458 ? 11.004 -30.986 69.966 1.00 41.81 458 GLU A O 1
ATOM 3417 N N . ASN A 1 459 ? 8.900 -30.282 70.408 1.00 38.56 459 ASN A N 1
ATOM 3418 C CA . ASN A 1 459 ? 9.030 -28.845 70.709 1.00 38.56 459 ASN A CA 1
ATOM 3419 C C . ASN A 1 459 ? 9.943 -27.875 69.927 1.00 38.56 459 ASN A C 1
ATOM 3421 O O . ASN A 1 459 ? 11.143 -28.062 69.770 1.00 38.56 459 ASN A O 1
ATOM 3425 N N . GLY A 1 460 ? 9.365 -26.680 69.721 1.00 36.19 460 GLY A N 1
ATOM 3426 C CA . GLY A 1 460 ? 10.072 -25.392 69.780 1.00 36.19 460 GLY A CA 1
ATOM 3427 C C . GLY A 1 460 ? 10.118 -24.666 68.438 1.00 36.19 460 GLY A C 1
ATOM 3428 O O . GLY A 1 460 ? 11.039 -24.873 67.667 1.00 36.19 460 GLY A O 1
ATOM 3429 N N . ASP A 1 461 ? 9.081 -23.951 68.006 1.00 46.06 461 ASP A N 1
ATOM 3430 C CA . ASP A 1 461 ? 8.668 -22.615 68.470 1.00 46.06 461 ASP A CA 1
ATOM 3431 C C . ASP A 1 461 ? 9.669 -21.491 68.089 1.00 46.06 461 ASP A C 1
ATOM 3433 O O . ASP A 1 461 ? 10.742 -21.356 68.665 1.00 46.06 461 ASP A O 1
ATOM 3437 N N . ARG A 1 462 ? 9.189 -20.631 67.174 1.00 46.19 462 ARG A N 1
ATOM 3438 C CA . ARG A 1 462 ? 9.391 -19.169 67.046 1.00 46.19 462 ARG A CA 1
ATOM 3439 C C . ARG A 1 462 ? 10.667 -18.529 66.467 1.00 46.19 462 ARG A C 1
ATOM 3441 O O . ARG A 1 462 ? 11.721 -18.516 67.087 1.00 46.19 462 ARG A O 1
ATOM 3448 N N . ARG A 1 463 ? 10.326 -17.656 65.497 1.00 48.91 463 ARG A N 1
ATOM 3449 C CA . ARG A 1 463 ? 10.823 -16.291 65.188 1.00 48.91 463 ARG A CA 1
ATOM 3450 C C . ARG A 1 463 ? 12.167 -16.224 64.449 1.00 48.91 463 ARG A C 1
ATOM 3452 O O . ARG A 1 463 ? 13.070 -16.981 64.757 1.00 48.91 463 ARG A O 1
ATOM 3459 N N . ALA A 1 464 ? 12.367 -15.324 63.489 1.00 57.03 464 ALA A N 1
ATOM 3460 C CA . ALA A 1 464 ? 11.616 -14.146 63.040 1.00 57.03 464 ALA A CA 1
ATOM 3461 C C . ALA A 1 464 ? 11.731 -14.011 61.517 1.00 57.03 464 ALA A C 1
ATOM 3463 O O . ALA A 1 464 ? 12.715 -14.561 60.972 1.00 57.03 464 ALA A O 1
#

Sequence (464 aa):
MSGTGPMTPLPARSRNEAQLHLELLACPTCGEAGLELDQHALLLIDGQPIDCYAGQCAGCGVGREFRYAIAPDGEAQPEAFGGDTPSRLVDAGEWLWVADRIVAGLTVWLGEDVEEDPTETAEEFALASAAMDEVLKFVPAGAATPPPTAFWTERGREMWEEAPERFDAPRLAAVRDDYRMWAERLDANGTLSSTPIPAAEAVPVAAPFAAQSPEQRPSPVVPTSTPAEAGRTDGLPAAESSDHLSARSTEEAMMFLRLNPCGCGSNEFPPSSATSRLPDAHLTRYEGNCVDCGRSRSYTFRLPANPASGPGTRFGPAGRPSTIIDPGEWLAVARGSEAEAAQSAMDHPAEREHVQDLLRLAAEAISEVLNFLPPGASAVPPEASWTPEGRAVRNLVADEAFDVVWLSAERTRLLDAAHAGLVGDRFAQPDSTPASDRTGVANGDRTENGVADGDRTENGDRRA